Protein 4WQP (pdb70)

Organism: Homo sapiens (NCBI:txid9606)

Sequence (468 aa):
ASLTEIEHLVQSVCKSYRETCQLRLEDLLRQRSNIFSREEVTGYQRKSMWEMWERCAHHLTEAIQYVVEEFAKRLSGFMELCQNDQIVLLKAGAMEVVLVRMCRAYNADNRTVFFEGKYGGMELFRALGCCSELISSIFDFSHSLSSALHFSEDEIALYTALVLINAHRPGLQEKRKVEQLQYNLELAFHHHLCKTHRQSILAKLPPKGKLRSLCSSQHVERLQIFQHLHPIVVQAAFSLTEIEHHLVQSVCKSSYRETCQLRLEDLLRQRSNIFSREEVTGYQRKSMWEMWERCAHHLLTEAIQYVVEFAKRLSGFMELCQNDQIVLLKAGAMEVVLLVRMCRAYNADNRTVFFEGKYGGMELFRALGGCSELISSIFDFSHSLSSALHFSEDEIALYTALVLINAHRPGLQEKRKVEQLLQYNLELAFHHHLCKTHRQSILAKLPPKGKLRSLCSQHVERLQIFVERLQQIFQHLHPI

B-factor: mean 39.54, std 16.11, range [16.34, 128.28]

Radius of gyration: 25.04 Å; Cα contacts (8 Å, |Δi|>4): 549; chains: 3; bounding box: 55×56×77 Å

Solvent-accessible surface area: 23840 Å² total; per-residue (Å²): 97,58,119,107,103,16,56,124,21,7,119,34,1,17,129,8,2,192,87,2,15,64,73,147,54,111,37,3,76,162,44,70,102,55,80,21,57,223,147,62,18,68,33,21,29,206,54,59,93,88,56,0,4,61,73,20,0,56,60,19,3,38,15,12,17,55,0,5,40,0,0,63,116,4,64,25,0,82,130,11,40,48,50,0,1,20,18,0,8,139,36,0,6,13,12,0,5,1,0,20,46,8,17,12,4,7,36,130,64,155,10,15,35,20,60,34,61,0,2,9,96,88,0,17,157,22,21,71,16,86,150,21,24,32,40,16,19,91,4,3,60,52,1,21,74,20,149,20,51,51,54,4,1,0,1,23,0,0,24,12,0,0,10,3,133,24,117,57,27,128,53,97,180,109,0,64,95,17,27,123,39,2,50,51,0,5,80,32,35,2,69,125,59,155,64,100,65,3,74,104,126,29,15,97,130,45,89,6,157,55,11,11,72,86,14,51,93,87,11,94,84,17,66,154,123,56,81,68,60,19,102,35,43,151,102,95,83,119,21,57,106,20,10,119,43,1,16,129,6,2,199,84,3,13,64,71,136,54,126,52,4,83,182,56,72,102,56,79,20,49,209,133,62,19,60,35,21,29,205,52,61,96,154,57,0,41,114,76,28,6,82,63,24,15,70,14,10,20,45,0,0,13,0,0,52,99,6,61,16,0,91,134,7,38,69,34,0,4,8,6,0,0,77,35,0,0,4,11,0,3,2,0,21,58,10,15,14,4,10,36,129,63,142,9,18,41,19,58,35,56,0,2,9,93,89,0,17,156,22,20,67,15,86,153,18,22,34,42,21,18,94,5,2,56,46,3,21,73,14,149,21,51,52,55,4,1,0,1,26,0,0,31,16,0,0,42,3,141,32,123,50,25,131,63,90,194,89,0,35,103,20,22,106,70,2,63,89,0,6,89,32,27,0,65,110,61,152,65,83,67,1,63,99,117,33,21,94,216,31,80,18,139,48,13,10,58,96,21,30,95,109,33,131,121,56,44,104,52,8,32,0,20,34,6,0,71,36,45

Foldseek 3Di:
DDPVVLQVLLVQLLVLCCVLLLDDLVRLVVQQVFADDPVRLVVLLPDALLVLLVQVVQVLVAQLLSLLSSQCSRPLSVVADPQLNCLLSVQFSLLLSLLSQLSQADLVVLWGDGPRHTYHLSSSNNNVPSVLSVLSSVLSNLSVVLVQDSSLSSLVSNLSRLDLPRPPGPCSVSSVVSNVSSVSSNCVVCVVVVNNVCPVSDDPNVSSSVSSVVVVVSSCVSCVVRPDDYDHDD/DVVVLLVLLVQLLVLCCVLLVDDLVRLVVQQVFADDPVRLVVLLPDALVVLLVQVVVVQVSQLVSLLSSQVSHPLSVVADPQQNCLLSVQQSLLLSLLSQLSQADLVVLWGDGPRHTYHLSSNPNNPCSVLSVLSSVVSNLSNVLVQDSSLSSLVSVLSRLDLVRPPGPPSVSSVVSNVSSVVSNCVVCVVVVNNVCVVSPDPPPSSVVSSVVVVVSSVVD/DDPVVVVCVVDVD

Structure (mmCIF, N/CA/C/O backbone):
data_4WQP
#
_entry.id   4WQP
#
_cell.length_a   99.735
_cell.length_b   99.735
_cell.length_c   129.606
_cell.angle_alpha   90.00
_cell.angle_beta   90.00
_cell.angle_gamma   120.00
#
_symmetry.space_group_name_H-M   'P 61'
#
loop_
_entity.id
_entity.type
_entity.pdbx_description
1 polymer 'Nuclear receptor ROR-gamma'
2 polymer VAL-GLU-ARG-LEU-GLN-ILE-PHE-GLN-HIS-LEU-HIS-PRO-ILE
3 non-polymer N-[4-(4-acetylpiperazin-1-yl)benzyl]-N-(2-methylpropyl)-1-phenylmethanesulfonamide
4 non-polymer 'SULFATE ION'
5 water water
#
loop_
_atom_site.group_PDB
_atom_site.id
_atom_site.type_symbol
_atom_site.label_atom_id
_atom_site.label_alt_id
_atom_site.label_comp_id
_atom_site.label_asym_id
_atom_site.label_entity_id
_atom_site.label_seq_id
_atom_site.pdbx_PDB_ins_code
_atom_site.Cartn_x
_atom_site.Cartn_y
_atom_site.Cartn_z
_atom_site.occupancy
_atom_site.B_iso_or_equiv
_atom_site.auth_seq_id
_atom_site.auth_comp_id
_atom_site.auth_asym_id
_atom_site.auth_atom_id
_atom_site.pdbx_PDB_model_num
ATOM 1 N N . ALA A 1 20 ? 45.539 -36.199 8.511 1.00 71.70 265 ALA A N 1
ATOM 2 C CA . ALA A 1 20 ? 45.128 -34.765 8.549 1.00 64.93 265 ALA A CA 1
ATOM 3 C C . ALA A 1 20 ? 45.306 -34.159 9.944 1.00 70.00 265 ALA A C 1
ATOM 4 O O . ALA A 1 20 ? 45.100 -34.835 10.955 1.00 64.45 265 ALA A O 1
ATOM 6 N N . SER A 1 21 ? 45.697 -32.886 9.979 1.00 64.99 266 SER A N 1
ATOM 7 C CA . SER A 1 21 ? 45.859 -32.125 11.222 1.00 67.61 266 SER A CA 1
ATOM 8 C C . SER A 1 21 ? 44.571 -31.383 11.578 1.00 70.29 266 SER A C 1
ATOM 9 O O . SER A 1 21 ? 43.658 -31.293 10.753 1.00 65.76 266 SER A O 1
ATOM 12 N N . LEU A 1 22 ? 44.507 -30.836 12.792 1.00 70.86 267 LEU A N 1
ATOM 13 C CA . LEU A 1 22 ? 43.328 -30.082 13.239 1.00 82.10 267 LEU A CA 1
ATOM 14 C C . LEU A 1 22 ? 43.067 -28.828 12.395 1.00 80.81 267 LEU A C 1
ATOM 15 O O . LEU A 1 22 ? 41.920 -28.402 12.250 1.00 69.04 267 LEU A O 1
ATOM 20 N N . THR A 1 23 ? 44.134 -28.257 11.837 1.00 77.84 268 THR A N 1
ATOM 21 C CA . THR A 1 23 ? 44.035 -27.139 10.893 1.00 78.43 268 THR A CA 1
ATOM 22 C C . THR A 1 23 ? 43.426 -27.589 9.561 1.00 64.98 268 THR A C 1
ATOM 23 O O . THR A 1 23 ? 42.568 -26.903 9.001 1.00 55.66 268 THR A O 1
ATOM 27 N N . GLU A 1 24 ? 43.884 -28.735 9.062 1.00 56.25 269 GLU A N 1
ATOM 28 C CA . GLU A 1 24 ? 43.364 -29.316 7.828 1.00 52.49 269 GLU A CA 1
ATOM 29 C C . GLU A 1 24 ? 41.908 -29.752 7.996 1.00 41.29 269 GLU A C 1
ATOM 30 O O . GLU A 1 24 ? 41.105 -29.592 7.083 1.00 40.21 269 GLU A O 1
ATOM 36 N N . ILE A 1 25 ? 41.577 -30.299 9.163 1.00 38.31 270 ILE A N 1
ATOM 37 C CA . ILE A 1 25 ? 40.198 -30.706 9.454 1.00 38.33 270 ILE A CA 1
ATOM 38 C C . ILE A 1 25 ? 39.333 -29.456 9.461 1.00 41.65 270 ILE A C 1
ATOM 39 O O . ILE A 1 25 ? 38.281 -29.424 8.820 1.00 32.96 270 ILE A O 1
ATOM 44 N N . GLU A 1 26 ? 39.795 -28.418 10.162 1.00 36.00 271 GLU A N 1
ATOM 45 C CA . GLU A 1 26 ? 39.030 -27.170 10.259 1.00 43.35 271 GLU A CA 1
ATOM 46 C C . GLU A 1 26 ? 38.873 -26.485 8.906 1.00 38.61 271 GLU A C 1
ATOM 47 O O . GLU A 1 26 ? 37.822 -25.897 8.625 1.00 34.24 271 GLU A O 1
ATOM 53 N N . HIS A 1 27 ? 39.902 -26.586 8.065 1.00 38.87 272 HIS A N 1
ATOM 54 C CA . HIS A 1 27 ? 39.811 -26.112 6.684 1.00 37.99 272 HIS A CA 1
ATOM 55 C C . HIS A 1 27 ? 38.750 -26.876 5.885 1.00 35.43 272 HIS A C 1
ATOM 56 O O . HIS A 1 27 ? 37.994 -26.270 5.125 1.00 30.17 272 HIS A O 1
ATOM 63 N N . LEU A 1 28 ? 38.706 -28.199 6.046 1.00 34.58 273 LEU A N 1
ATOM 64 C CA . LEU A 1 28 ? 37.657 -29.011 5.413 1.00 33.42 273 LEU A CA 1
ATOM 65 C C . LEU A 1 28 ? 36.259 -28.606 5.879 1.00 27.90 273 LEU A C 1
ATOM 66 O O . LEU A 1 28 ? 35.347 -28.493 5.059 1.00 27.29 273 LEU A O 1
ATOM 71 N N . VAL A 1 29 ? 36.090 -28.410 7.190 1.00 27.10 274 VAL A N 1
ATOM 72 C CA . VAL A 1 29 ? 34.822 -27.917 7.743 1.00 26.71 274 VAL A CA 1
ATOM 73 C C . VAL A 1 29 ? 34.391 -26.622 7.051 1.00 28.58 274 VAL A C 1
ATOM 74 O O . VAL A 1 29 ? 33.272 -26.524 6.547 1.00 30.55 274 VAL A O 1
ATOM 78 N N . GLN A 1 30 ? 35.280 -25.630 7.051 1.00 29.16 275 GLN A N 1
ATOM 79 C CA . GLN A 1 30 ? 34.970 -24.304 6.508 1.00 29.61 275 GLN A CA 1
ATOM 80 C C . GLN A 1 30 ? 34.630 -24.412 5.030 1.00 30.58 275 GLN A C 1
ATOM 81 O O . GLN A 1 30 ? 33.719 -23.731 4.531 1.00 31.20 275 GLN A O 1
ATOM 87 N N . SER A 1 31 ? 35.354 -25.287 4.335 1.00 29.70 276 SER A N 1
ATOM 88 C CA . SER A 1 31 ? 35.145 -25.491 2.899 1.00 31.65 276 SER A CA 1
ATOM 89 C C . SER A 1 31 ? 33.779 -26.123 2.598 1.00 32.03 276 SER A C 1
ATOM 90 O O . SER A 1 31 ? 33.073 -25.695 1.683 1.00 28.74 276 SER A O 1
ATOM 93 N N . VAL A 1 32 ? 33.408 -27.144 3.368 1.00 27.09 277 VAL A N 1
ATOM 94 C CA . VAL A 1 32 ? 32.123 -27.811 3.182 1.00 25.40 277 VAL A CA 1
ATOM 95 C C . VAL A 1 32 ? 30.980 -26.829 3.452 1.00 24.16 277 VAL A C 1
ATOM 96 O O . VAL A 1 32 ? 30.003 -26.780 2.698 1.00 25.58 277 VAL A O 1
ATOM 100 N N . CYS A 1 33 ? 31.135 -26.021 4.501 1.00 23.49 278 CYS A N 1
ATOM 101 C CA . CYS A 1 33 ? 30.115 -25.074 4.896 1.00 27.07 278 CYS A CA 1
ATOM 102 C C . CYS A 1 33 ? 29.940 -23.945 3.867 1.00 27.77 278 CYS A C 1
ATOM 103 O O . CYS A 1 33 ? 28.823 -23.475 3.643 1.00 26.21 278 CYS A O 1
ATOM 106 N N . LYS A 1 34 ? 31.042 -23.526 3.246 1.00 28.65 279 LYS A N 1
ATOM 107 C CA . LYS A 1 34 ? 30.983 -22.540 2.170 1.00 28.95 279 LYS A CA 1
ATOM 108 C C . LYS A 1 34 ? 30.297 -23.121 0.926 1.00 31.00 279 LYS A C 1
ATOM 109 O O . LYS A 1 34 ? 29.459 -22.464 0.305 1.00 27.23 279 LYS A O 1
ATOM 115 N N . SER A 1 35 ? 30.665 -24.351 0.570 1.00 27.78 280 SER A N 1
ATOM 116 C CA . SER A 1 35 ? 30.047 -25.061 -0.540 1.00 28.16 280 SER A CA 1
ATOM 117 C C . SER A 1 35 ? 28.537 -25.163 -0.378 1.00 25.87 280 SER A C 1
ATOM 118 O O . SER A 1 35 ? 27.791 -24.950 -1.331 1.00 26.68 280 SER A O 1
ATOM 121 N N . TYR A 1 36 ? 28.086 -25.476 0.836 1.00 29.54 281 TYR A N 1
ATOM 122 C CA . TYR A 1 36 ? 26.655 -25.553 1.098 1.00 23.02 281 TYR A CA 1
ATOM 123 C C . TYR A 1 36 ? 25.994 -24.174 1.002 1.00 28.01 281 TYR A C 1
ATOM 124 O O . TYR A 1 36 ? 24.923 -24.016 0.386 1.00 25.62 281 TYR A O 1
ATOM 133 N N . ARG A 1 37 ? 26.640 -23.166 1.587 1.00 25.57 282 ARG A N 1
ATOM 134 C CA . ARG A 1 37 ? 26.106 -21.806 1.561 1.00 26.43 282 ARG A CA 1
ATOM 135 C C . ARG A 1 37 ? 25.913 -21.339 0.116 1.00 25.10 282 ARG A C 1
ATOM 136 O O . ARG A 1 37 ? 24.935 -20.675 -0.198 1.00 25.64 282 ARG A O 1
ATOM 144 N N . GLU A 1 38 ? 26.836 -21.723 -0.760 1.00 25.70 283 GLU A N 1
ATOM 145 C CA . GLU A 1 38 ? 26.787 -21.299 -2.153 1.00 28.89 283 GLU A CA 1
ATOM 146 C C . GLU A 1 38 ? 25.778 -22.087 -2.997 1.00 27.07 283 GLU A C 1
ATOM 147 O O . GLU A 1 38 ? 25.379 -21.627 -4.065 1.00 30.40 283 GLU A O 1
ATOM 153 N N . THR A 1 39 ? 25.394 -23.273 -2.535 1.00 24.36 284 THR A N 1
ATOM 154 C CA . THR A 1 39 ? 24.542 -24.174 -3.323 1.00 21.88 284 THR A CA 1
ATOM 155 C C . THR A 1 39 ? 23.253 -24.554 -2.581 1.00 23.42 284 THR A C 1
ATOM 156 O O . THR A 1 39 ? 22.560 -25.480 -2.989 1.00 22.25 284 THR A O 1
ATOM 160 N N . CYS A 1 40 ? 22.922 -23.840 -1.504 1.00 23.12 285 CYS A N 1
ATOM 161 C CA . CYS A 1 40 ? 21.767 -24.229 -0.678 1.00 21.85 285 CYS A CA 1
ATOM 162 C C . CYS A 1 40 ? 20.423 -23.989 -1.381 1.00 24.96 285 CYS A C 1
ATOM 163 O O . CYS A 1 40 ? 19.393 -24.422 -0.886 1.00 23.41 285 CYS A O 1
ATOM 166 N N . GLN A 1 41 ? 20.464 -23.311 -2.534 1.00 24.38 286 GLN A N 1
ATOM 167 C CA . GLN A 1 41 ? 19.298 -23.064 -3.406 1.00 26.85 286 GLN A CA 1
ATOM 168 C C . GLN A 1 41 ? 18.384 -21.987 -2.845 1.00 29.50 286 GLN A C 1
ATOM 169 O O . GLN A 1 41 ? 18.175 -20.960 -3.483 1.00 28.11 286 GLN A O 1
ATOM 175 N N . LEU A 1 42 ? 17.826 -22.236 -1.665 1.00 29.48 287 LEU A N 1
ATOM 176 C CA . LEU A 1 42 ? 17.031 -21.230 -0.975 1.00 27.93 287 LEU A CA 1
ATOM 177 C C . LEU A 1 42 ? 17.722 -20.870 0.334 1.00 30.70 287 LEU A C 1
ATOM 178 O O . LEU A 1 42 ? 18.142 -21.758 1.075 1.00 29.81 287 LEU A O 1
ATOM 183 N N . ARG A 1 43 ? 17.862 -19.570 0.589 1.00 34.03 288 ARG A N 1
ATOM 184 C CA . ARG A 1 43 ? 18.504 -19.057 1.801 1.00 39.92 288 ARG A CA 1
ATOM 185 C C . ARG A 1 43 ? 17.601 -19.299 2.995 1.00 36.74 288 ARG A C 1
ATOM 186 O O . ARG A 1 43 ? 16.387 -19.082 2.909 1.00 32.54 288 ARG A O 1
ATOM 194 N N . LEU A 1 44 ? 18.190 -19.718 4.110 1.00 33.05 289 LEU A N 1
ATOM 195 C CA . LEU A 1 44 ? 17.403 -19.989 5.317 1.00 35.57 289 LEU A CA 1
ATOM 196 C C . LEU A 1 44 ? 16.630 -18.754 5.752 1.00 41.85 289 LEU A C 1
ATOM 197 O O . LEU A 1 44 ? 15.463 -18.861 6.139 1.00 36.34 289 LEU A O 1
ATOM 202 N N . GLU A 1 45 ? 17.279 -17.590 5.662 1.00 38.64 290 GLU A N 1
ATOM 203 C CA . GLU A 1 45 ? 16.672 -16.313 6.039 1.00 49.70 290 GLU A CA 1
ATOM 204 C C . GLU A 1 45 ? 15.366 -16.059 5.288 1.00 45.02 290 GLU A C 1
ATOM 205 O O . GLU A 1 45 ? 14.387 -15.600 5.875 1.00 47.03 290 GLU A O 1
ATOM 211 N N . ASP A 1 46 ? 15.365 -16.372 3.994 1.00 45.29 291 ASP A N 1
ATOM 212 C CA . ASP A 1 46 ? 14.204 -16.189 3.131 1.00 40.98 291 ASP A CA 1
ATOM 213 C C . ASP A 1 46 ? 13.090 -17.183 3.445 1.00 39.05 291 ASP A C 1
ATOM 214 O O . ASP A 1 46 ? 11.922 -16.807 3.485 1.00 37.34 291 ASP A O 1
ATOM 219 N N . LEU A 1 47 ? 13.464 -18.445 3.653 1.00 33.03 292 LEU A N 1
ATOM 220 C CA . LEU A 1 47 ? 12.524 -19.494 4.047 1.00 34.21 292 LEU A CA 1
ATOM 221 C C . LEU A 1 47 ? 11.786 -19.135 5.346 1.00 34.99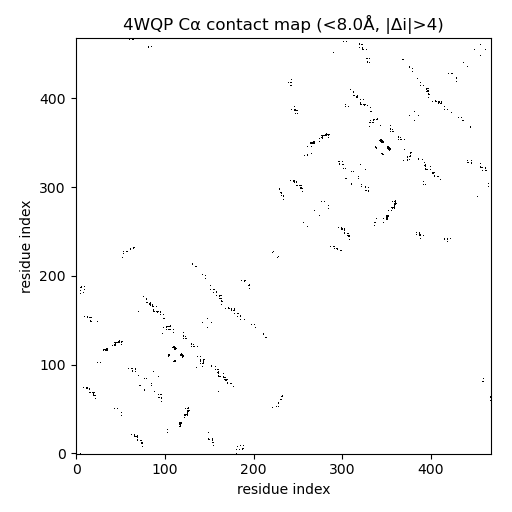 292 LEU A C 1
ATOM 222 O O . LEU A 1 47 ? 10.562 -19.281 5.443 1.00 33.91 292 LEU A O 1
ATOM 227 N N . LEU A 1 48 ? 12.541 -18.645 6.329 1.00 32.59 293 LEU A N 1
ATOM 228 C CA . LEU A 1 48 ? 11.980 -18.272 7.626 1.00 39.07 293 LEU A CA 1
ATOM 229 C C . LEU A 1 48 ? 11.051 -17.071 7.520 1.00 38.72 293 LEU A C 1
ATOM 230 O O . LEU A 1 48 ? 9.949 -17.089 8.067 1.00 43.48 293 LEU A O 1
ATOM 235 N N . ARG A 1 49 ? 11.488 -16.045 6.793 1.00 40.55 294 ARG A N 1
ATOM 236 C CA . ARG A 1 49 ? 10.724 -14.806 6.648 1.00 48.53 294 ARG A CA 1
ATOM 237 C C . ARG A 1 49 ? 9.391 -15.060 5.934 1.00 52.03 294 ARG A C 1
ATOM 238 O O . ARG A 1 49 ? 8.393 -14.387 6.200 1.00 47.03 294 ARG A O 1
ATOM 246 N N . GLN A 1 50 ? 9.376 -16.052 5.047 1.00 44.62 295 GLN A N 1
ATOM 247 C CA . GLN A 1 50 ? 8.183 -16.357 4.265 1.00 45.40 295 GLN A CA 1
ATOM 248 C C . GLN A 1 50 ? 7.194 -17.291 4.967 1.00 38.52 295 GLN A C 1
ATOM 249 O O . GLN A 1 50 ? 6.128 -17.572 4.428 1.00 40.96 295 GLN A O 1
ATOM 255 N N . ARG A 1 51 ? 7.536 -17.746 6.173 1.00 36.44 296 ARG A N 1
ATOM 256 C CA . ARG A 1 51 ? 6.669 -18.660 6.932 1.00 38.26 296 ARG A CA 1
ATOM 257 C C . ARG A 1 51 ? 5.258 -18.106 7.153 1.00 41.88 296 ARG A C 1
ATOM 258 O O . ARG A 1 51 ? 4.294 -18.867 7.210 1.00 41.03 296 ARG A O 1
ATOM 266 N N . SER A 1 52 ? 5.144 -16.783 7.265 1.00 44.15 297 SER A N 1
ATOM 267 C CA . SER A 1 52 ? 3.845 -16.126 7.430 1.00 47.27 297 SER A CA 1
ATOM 268 C C . SER A 1 52 ? 3.012 -16.132 6.146 1.00 44.70 297 SER A C 1
ATOM 269 O O . SER A 1 52 ? 1.809 -15.870 6.178 1.00 46.50 297 SER A O 1
ATOM 272 N N . ASN A 1 53 ? 3.656 -16.443 5.023 1.00 40.55 298 ASN A N 1
ATOM 273 C CA . ASN A 1 53 ? 3.022 -16.429 3.712 1.00 38.98 298 ASN A CA 1
ATOM 274 C C . ASN A 1 53 ? 2.469 -17.822 3.364 1.00 43.60 298 ASN A C 1
ATOM 275 O O . ASN A 1 53 ? 3.195 -18.702 2.887 1.00 34.83 298 ASN A O 1
ATOM 280 N N . ILE A 1 54 ? 1.177 -18.013 3.615 1.00 44.64 299 ILE A N 1
ATOM 281 C CA . ILE A 1 54 ? 0.557 -19.341 3.573 1.00 40.97 299 ILE A CA 1
ATOM 282 C C . ILE A 1 54 ? -0.565 -19.374 2.529 1.00 40.02 299 ILE A C 1
ATOM 283 O O . ILE A 1 54 ? -1.314 -18.416 2.398 1.00 35.66 299 ILE A O 1
ATOM 288 N N . PHE A 1 55 ? -0.679 -20.470 1.781 1.00 37.21 300 PHE A N 1
ATOM 289 C CA . PHE A 1 55 ? -1.770 -20.606 0.819 1.00 37.75 300 PHE A CA 1
ATOM 290 C C . PHE A 1 55 ? -3.133 -20.476 1.498 1.00 36.47 300 PHE A C 1
ATOM 291 O O . PHE A 1 55 ? -3.383 -21.091 2.541 1.00 37.02 300 PHE A O 1
ATOM 299 N N . SER A 1 56 ? -3.993 -19.651 0.912 1.00 40.96 301 SER A N 1
ATOM 300 C CA . SER A 1 56 ? -5.371 -19.511 1.381 1.00 43.65 301 SER A CA 1
ATOM 301 C C . SER A 1 56 ? -6.172 -20.759 1.008 1.00 45.35 301 SER A C 1
ATOM 302 O O . SER A 1 56 ? -5.722 -21.562 0.184 1.00 39.52 301 SER A O 1
ATOM 305 N N . ARG A 1 57 ? -7.354 -20.908 1.606 1.00 44.05 302 ARG A N 1
ATOM 306 C CA . ARG A 1 57 ? -8.257 -22.025 1.311 1.00 46.72 302 ARG A CA 1
ATOM 307 C C . ARG A 1 57 ? -8.528 -22.181 -0.180 1.00 47.21 302 ARG A C 1
ATOM 308 O O . ARG A 1 57 ? -8.493 -23.298 -0.698 1.00 43.21 302 ARG A O 1
ATOM 316 N N . GLU A 1 58 ? -8.796 -21.063 -0.859 1.00 41.99 303 GLU A N 1
ATOM 317 C CA . GLU A 1 58 ? -9.079 -21.071 -2.296 1.00 46.42 303 GLU A CA 1
ATOM 318 C C . GLU A 1 58 ? -7.855 -21.460 -3.131 1.00 40.50 303 GLU A C 1
ATOM 319 O O . GLU A 1 58 ? -7.980 -22.094 -4.179 1.00 43.75 303 GLU A O 1
ATOM 325 N N . GLU A 1 59 ? -6.674 -21.069 -2.674 1.00 38.74 304 GLU A N 1
ATOM 326 C CA . GLU A 1 59 ? -5.442 -21.445 -3.358 1.00 39.71 304 GLU A CA 1
ATOM 327 C C . GLU A 1 59 ? -5.171 -22.952 -3.212 1.00 33.29 304 GLU A C 1
ATOM 328 O O . GLU A 1 59 ? -4.769 -23.599 -4.169 1.00 32.49 304 GLU A O 1
ATOM 334 N N . VAL A 1 60 ? -5.410 -23.496 -2.021 1.00 32.67 305 VAL A N 1
ATOM 335 C CA . VAL A 1 60 ? -5.282 -24.943 -1.782 1.00 33.68 305 VAL A CA 1
ATOM 336 C C . VAL A 1 60 ? -6.270 -25.728 -2.662 1.00 36.60 305 VAL A C 1
ATOM 337 O O . VAL A 1 60 ? -5.888 -26.698 -3.314 1.00 32.37 305 VAL A O 1
ATOM 341 N N . THR A 1 61 ? -7.527 -25.283 -2.695 1.00 35.20 306 THR A N 1
ATOM 342 C CA . THR A 1 61 ? -8.546 -25.879 -3.560 1.00 34.61 306 THR A CA 1
ATOM 343 C C . THR A 1 61 ? -8.094 -25.859 -5.012 1.00 37.13 306 THR A C 1
ATOM 344 O O . THR A 1 61 ? -8.264 -26.846 -5.731 1.00 35.79 306 THR A O 1
ATOM 348 N N . GLY A 1 62 ? -7.488 -24.743 -5.426 1.00 35.40 307 GLY A N 1
ATOM 349 C CA . GLY A 1 62 ? -6.958 -24.594 -6.773 1.00 32.24 307 GLY A CA 1
ATOM 350 C C . GLY A 1 62 ? -5.924 -25.666 -7.094 1.00 30.75 307 GLY A C 1
ATOM 351 O O . GLY A 1 62 ? -5.958 -26.258 -8.167 1.00 30.94 307 GLY A O 1
ATOM 352 N N . TYR A 1 63 ? -5.019 -25.924 -6.149 1.00 27.97 308 TYR A N 1
ATOM 353 C CA . TYR A 1 63 ? -4.027 -26.995 -6.296 1.00 28.59 308 TYR A CA 1
ATOM 354 C C . TYR A 1 63 ? -4.657 -28.386 -6.323 1.00 33.14 308 TYR A C 1
ATOM 355 O O . TYR A 1 63 ? -4.281 -29.233 -7.139 1.00 31.44 308 TYR A O 1
ATOM 364 N N . GLN A 1 64 ? -5.628 -28.604 -5.438 1.00 30.99 309 GLN A N 1
ATOM 365 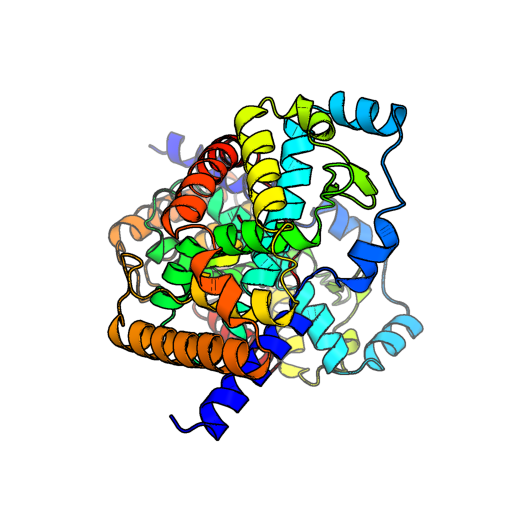C CA . GLN A 1 64 ? -6.332 -29.885 -5.344 1.00 30.30 309 GLN A CA 1
ATOM 366 C C . GLN A 1 64 ? -7.093 -30.235 -6.619 1.00 30.90 309 GLN A C 1
ATOM 367 O O . GLN A 1 64 ? -7.291 -31.411 -6.921 1.00 31.67 309 GLN A O 1
ATOM 373 N N . ARG A 1 65 ? -7.500 -29.216 -7.376 1.00 32.20 310 ARG A N 1
ATOM 374 C CA . ARG A 1 65 ? -8.300 -29.417 -8.581 1.00 32.86 310 ARG A CA 1
ATOM 375 C C . ARG A 1 65 ? -7.458 -29.750 -9.800 1.00 30.26 310 ARG A C 1
ATOM 376 O O . ARG A 1 65 ? -7.980 -30.268 -10.794 1.00 31.37 310 ARG A O 1
ATOM 384 N N . LYS A 1 66 ? -6.174 -29.426 -9.725 1.00 29.21 311 LYS A N 1
ATOM 385 C CA . LYS A 1 66 ? -5.227 -29.708 -10.799 1.00 33.69 311 LYS A CA 1
ATOM 386 C C . LYS A 1 66 ? -5.124 -31.203 -11.029 1.00 32.93 311 LYS A C 1
ATOM 387 O O . LYS A 1 66 ? -5.248 -31.985 -10.089 1.00 31.94 311 LYS A O 1
ATOM 393 N N . SER A 1 67 ? -4.902 -31.593 -12.280 1.00 31.01 312 SER A N 1
ATOM 394 C CA . SER A 1 67 ? -4.684 -32.988 -12.604 1.00 32.42 312 SER A CA 1
ATOM 395 C C . SER A 1 67 ? -3.445 -33.511 -11.892 1.00 31.01 312 SER A C 1
ATOM 396 O O . SER A 1 67 ? -2.498 -32.763 -11.626 1.00 27.46 312 SER A O 1
ATOM 399 N N . MET A 1 68 ? -3.448 -34.809 -11.598 1.00 31.79 313 MET A N 1
ATOM 400 C CA . MET A 1 68 ? -2.231 -35.465 -11.119 1.00 31.14 313 MET A CA 1
ATOM 401 C C . MET A 1 68 ? -1.076 -35.173 -12.092 1.00 31.82 313 MET A C 1
ATOM 402 O O . MET A 1 68 ? 0.069 -35.115 -11.694 1.00 30.86 313 MET A O 1
ATOM 407 N N . TRP A 1 69 ? -1.401 -35.002 -13.371 1.00 34.33 314 TRP A N 1
ATOM 408 C CA . TRP A 1 69 ? -0.387 -34.764 -14.394 1.00 34.94 314 TRP A CA 1
ATOM 409 C C . TRP A 1 69 ? 0.242 -33.387 -14.295 1.00 37.54 314 TRP A C 1
ATOM 410 O O . TRP A 1 69 ? 1.449 -33.236 -14.509 1.00 34.96 314 TRP A O 1
ATOM 421 N N . GLU A 1 70 ? -0.566 -32.391 -13.946 1.00 33.23 315 GLU A N 1
ATOM 422 C CA . GLU A 1 70 ? -0.049 -31.045 -13.758 1.00 37.20 315 GLU A CA 1
ATOM 423 C C . GLU A 1 70 ? 0.788 -30.960 -12.492 1.00 36.47 315 GLU A C 1
ATOM 424 O O . GLU A 1 70 ? 1.862 -30.336 -12.485 1.00 30.35 315 GLU A O 1
ATOM 430 N N . MET A 1 71 ? 0.312 -31.610 -11.429 1.00 31.58 316 MET A N 1
ATOM 431 C CA . MET A 1 71 ? 1.040 -31.625 -10.162 1.00 28.79 316 MET A CA 1
ATOM 432 C C . MET A 1 71 ? 2.344 -32.398 -10.322 1.00 31.12 316 MET A C 1
ATOM 433 O O . MET A 1 71 ? 3.364 -32.004 -9.772 1.00 29.23 316 MET A O 1
ATOM 438 N N . TRP A 1 72 ? 2.311 -33.478 -11.101 1.00 30.34 317 TRP A N 1
ATOM 439 C CA . TRP A 1 72 ? 3.539 -34.176 -11.442 1.00 37.29 317 TRP A CA 1
ATOM 440 C C . TRP A 1 72 ? 4.552 -33.264 -12.150 1.00 38.42 317 TRP A C 1
ATOM 441 O O . TRP A 1 72 ? 5.703 -33.193 -11.731 1.00 41.50 317 TRP A O 1
ATOM 452 N N . GLU A 1 73 ? 4.146 -32.573 -13.215 1.00 43.75 318 GLU A N 1
ATOM 453 C CA . GLU A 1 73 ? 5.124 -31.731 -13.917 1.00 47.29 318 GLU A CA 1
ATOM 454 C C . GLU A 1 73 ? 5.689 -30.578 -13.065 1.00 45.52 318 GLU A C 1
ATOM 455 O O . GLU A 1 73 ? 6.872 -30.246 -13.189 1.00 37.96 318 GLU A O 1
ATOM 461 N N . ARG A 1 74 ? 4.856 -29.988 -12.209 1.00 38.41 319 ARG A N 1
ATOM 462 C CA . ARG A 1 74 ? 5.315 -28.972 -11.254 1.00 34.27 319 ARG A CA 1
ATOM 463 C C . ARG A 1 74 ? 6.311 -29.559 -10.269 1.00 38.97 319 ARG A C 1
ATOM 464 O O . ARG A 1 74 ? 7.395 -29.001 -10.060 1.00 39.64 319 ARG A O 1
ATOM 472 N N . CYS A 1 75 ? 5.947 -30.693 -9.675 1.00 33.66 320 CYS A N 1
ATOM 473 C CA . CYS A 1 75 ? 6.814 -31.359 -8.717 1.00 32.90 320 CYS A CA 1
ATOM 474 C C . CYS A 1 75 ? 8.104 -31.855 -9.372 1.00 35.11 320 CYS A C 1
ATOM 475 O O . CYS A 1 75 ? 9.177 -31.750 -8.778 1.00 29.55 320 CYS A O 1
ATOM 478 N N . ALA A 1 76 ? 7.987 -32.401 -10.583 1.00 32.10 321 ALA A N 1
ATOM 479 C CA . ALA A 1 76 ? 9.152 -32.854 -11.345 1.00 32.89 321 ALA A CA 1
ATOM 480 C C . ALA A 1 76 ? 10.123 -31.691 -11.582 1.00 33.00 321 ALA A C 1
ATOM 481 O O . ALA A 1 76 ? 11.331 -31.846 -11.418 1.00 35.05 321 ALA A O 1
ATOM 483 N N . HIS A 1 77 ? 9.586 -30.539 -11.976 1.00 32.20 322 HIS A N 1
ATOM 484 C CA . HIS A 1 77 ? 10.388 -29.333 -12.175 1.00 34.16 322 HIS A CA 1
ATOM 485 C C . HIS A 1 77 ? 11.140 -28.930 -10.903 1.00 36.16 322 HIS A C 1
ATOM 486 O O . HIS A 1 77 ? 12.363 -28.705 -10.922 1.00 28.71 322 HIS A O 1
ATOM 493 N N . HIS A 1 78 ? 10.419 -28.855 -9.792 1.00 30.31 323 HIS A N 1
ATOM 494 C CA . HIS A 1 78 ? 11.046 -28.481 -8.520 1.00 30.07 323 HIS A CA 1
ATOM 495 C C . HIS A 1 78 ? 12.079 -29.495 -8.019 1.00 28.76 323 HIS A C 1
ATOM 496 O O . HIS A 1 78 ? 13.124 -29.113 -7.476 1.00 27.69 323 HIS A O 1
ATOM 503 N N . LEU A 1 79 ? 11.809 -30.777 -8.234 1.00 28.89 324 LEU A N 1
ATOM 504 C CA . LEU A 1 79 ? 12.758 -31.818 -7.850 1.00 27.63 324 LEU A CA 1
ATOM 505 C C . LEU A 1 79 ? 14.029 -31.805 -8.692 1.00 27.54 324 LEU A C 1
ATOM 506 O O . LEU A 1 79 ? 15.124 -31.992 -8.165 1.00 29.81 324 LEU A O 1
ATOM 511 N N . THR A 1 80 ? 13.862 -31.599 -9.990 1.00 29.05 325 THR A N 1
ATOM 512 C CA . THR A 1 80 ? 14.980 -31.546 -10.931 1.00 30.14 325 THR A CA 1
ATOM 513 C C . THR A 1 80 ? 15.884 -30.371 -10.571 1.00 29.98 325 THR A C 1
ATOM 514 O O . THR A 1 80 ? 17.100 -30.526 -10.486 1.00 28.98 325 THR A O 1
ATOM 518 N N . GLU A 1 81 ? 15.272 -29.215 -10.334 1.00 26.65 326 GLU A N 1
ATOM 519 C CA . GLU A 1 81 ? 16.006 -28.039 -9.875 1.00 32.16 326 GLU A CA 1
ATOM 520 C C . GLU A 1 81 ? 16.766 -28.316 -8.579 1.00 27.19 326 GLU A C 1
ATOM 521 O O . GLU A 1 81 ? 17.943 -27.974 -8.478 1.00 27.49 326 GLU A O 1
ATOM 527 N N . ALA A 1 82 ? 16.109 -28.954 -7.599 1.00 24.70 327 ALA A N 1
ATOM 528 C CA . ALA A 1 82 ? 16.752 -29.251 -6.313 1.00 24.03 327 ALA A CA 1
ATOM 529 C C . ALA A 1 82 ? 17.958 -30.176 -6.485 1.00 25.79 327 ALA A C 1
ATOM 530 O O . ALA A 1 82 ? 19.009 -29.958 -5.869 1.00 23.05 327 ALA A O 1
ATOM 532 N N . ILE A 1 83 ? 17.803 -31.203 -7.320 1.00 24.43 328 ILE A N 1
ATOM 533 C CA . ILE A 1 83 ? 18.904 -32.121 -7.640 1.00 24.22 328 ILE A CA 1
ATOM 534 C C . ILE A 1 83 ? 20.097 -31.391 -8.264 1.00 22.80 328 ILE A C 1
ATOM 535 O O . ILE A 1 83 ? 21.251 -31.681 -7.931 1.00 24.82 328 ILE A O 1
ATOM 540 N N . GLN A 1 84 ? 19.807 -30.470 -9.176 1.00 25.53 329 GLN A N 1
ATOM 541 C CA . GLN A 1 84 ? 20.837 -29.663 -9.838 1.00 28.43 329 GLN A CA 1
ATOM 542 C C . GLN A 1 84 ? 21.730 -29.002 -8.796 1.00 25.47 329 GLN A C 1
ATOM 543 O O . GLN A 1 84 ? 22.962 -29.037 -8.910 1.00 26.19 329 GLN A O 1
ATOM 549 N N . TYR A 1 85 ? 21.107 -28.409 -7.779 1.00 25.53 330 TYR A N 1
ATOM 550 C CA . TYR A 1 85 ? 21.872 -27.742 -6.718 1.00 24.56 330 TYR A CA 1
ATOM 551 C C . TYR A 1 85 ? 22.674 -28.720 -5.866 1.00 24.43 330 TYR A C 1
ATOM 552 O O . TYR A 1 85 ? 23.766 -28.386 -5.418 1.00 24.03 330 TYR A O 1
ATOM 561 N N . VAL A 1 86 ? 22.143 -29.930 -5.665 1.00 21.80 331 VAL A N 1
ATOM 562 C CA . VAL A 1 86 ? 22.859 -30.988 -4.923 1.00 22.84 331 VAL A CA 1
ATOM 563 C C . VAL A 1 86 ? 24.104 -31.462 -5.689 1.00 22.83 331 VAL A C 1
ATOM 564 O O . VAL A 1 86 ? 25.172 -31.670 -5.093 1.00 24.11 331 VAL A O 1
ATOM 568 N N . VAL A 1 87 ? 23.955 -31.636 -7.001 1.00 21.99 332 VAL A N 1
ATOM 569 C CA . VAL A 1 87 ? 25.088 -31.946 -7.863 1.00 26.38 332 VAL A CA 1
ATOM 570 C C . VAL A 1 87 ? 26.160 -30.843 -7.771 1.00 26.09 332 VAL A C 1
ATOM 571 O O . VAL A 1 87 ? 27.353 -31.150 -7.653 1.00 26.59 332 VAL A O 1
ATOM 575 N N . GLU A 1 88 ? 25.743 -29.576 -7.852 1.00 23.83 333 GLU A N 1
ATOM 576 C CA A GLU A 1 88 ? 26.668 -28.446 -7.711 0.50 26.11 333 GLU A CA 1
ATOM 577 C CA B GLU A 1 88 ? 26.690 -28.464 -7.723 0.50 27.46 333 GLU A CA 1
ATOM 578 C C . GLU A 1 88 ? 27.417 -28.521 -6.373 1.00 22.34 333 GLU A C 1
ATOM 579 O O . GLU A 1 88 ? 28.633 -28.329 -6.319 1.00 25.36 333 GLU A O 1
ATOM 590 N N . PHE A 1 89 ? 26.674 -28.802 -5.300 1.00 21.75 334 PHE A N 1
ATOM 591 C CA . PHE A 1 89 ? 27.251 -28.996 -3.956 1.00 22.61 334 PHE A CA 1
ATOM 592 C C . PHE A 1 89 ? 28.322 -30.082 -3.991 1.00 26.28 334 PHE A C 1
ATOM 593 O O . PHE A 1 89 ? 29.440 -29.874 -3.516 1.00 26.60 334 PHE A O 1
ATOM 601 N N . ALA A 1 90 ? 27.989 -31.229 -4.580 1.00 24.16 335 ALA A N 1
ATOM 602 C CA . ALA A 1 90 ? 28.954 -32.329 -4.686 1.00 23.43 335 ALA A CA 1
ATOM 603 C C . ALA A 1 90 ? 30.210 -31.876 -5.430 1.00 28.00 335 ALA A C 1
ATOM 604 O O . ALA A 1 90 ? 31.323 -32.101 -4.962 1.00 30.50 3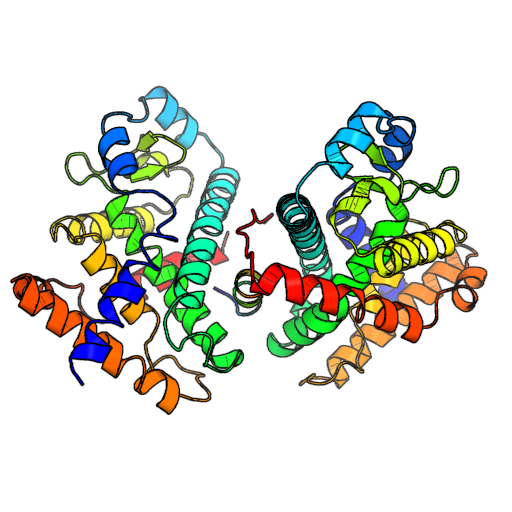35 ALA A O 1
ATOM 606 N N . LYS A 1 91 ? 30.029 -31.218 -6.578 1.00 29.20 336 LYS A N 1
ATOM 607 C CA . LYS A 1 91 ? 31.164 -30.811 -7.401 1.00 39.85 336 LYS A CA 1
ATOM 608 C C . LYS A 1 91 ? 32.121 -29.880 -6.650 1.00 40.85 336 LYS A C 1
ATOM 609 O O . LYS A 1 91 ? 33.302 -29.808 -6.981 1.00 36.41 336 LYS A O 1
ATOM 615 N N . ARG A 1 92 ? 31.611 -29.209 -5.619 1.00 33.17 337 ARG A N 1
ATOM 616 C CA . ARG A 1 92 ? 32.415 -28.297 -4.802 1.00 36.35 337 ARG A CA 1
ATOM 617 C C . ARG A 1 92 ? 33.087 -28.933 -3.593 1.00 43.12 337 ARG A C 1
ATOM 618 O O . ARG A 1 92 ? 33.945 -28.310 -2.965 1.00 41.96 337 ARG A O 1
ATOM 626 N N . LEU A 1 93 ? 32.721 -30.176 -3.284 1.00 32.51 338 LEU A N 1
ATOM 627 C CA . LEU A 1 93 ? 33.323 -30.901 -2.162 1.00 36.20 338 LEU A CA 1
ATOM 628 C C . LEU A 1 93 ? 34.735 -31.341 -2.451 1.00 44.43 338 LEU A C 1
ATOM 629 O O . LEU A 1 93 ? 34.996 -32.016 -3.458 1.00 37.06 338 LEU A O 1
ATOM 634 N N . SER A 1 94 ? 35.636 -30.977 -1.542 1.00 45.40 339 SER A N 1
ATOM 635 C CA . SER A 1 94 ? 37.044 -31.294 -1.685 1.00 55.49 339 SER A CA 1
ATOM 636 C C . SER A 1 94 ? 37.192 -32.778 -1.977 1.00 42.98 339 SER A C 1
ATOM 637 O O . SER A 1 94 ? 36.691 -33.617 -1.235 1.00 50.18 339 SER A O 1
ATOM 640 N N . GLY A 1 95 ? 37.845 -33.093 -3.085 1.00 39.63 340 GLY A N 1
ATOM 641 C CA . GLY A 1 95 ? 38.104 -34.478 -3.446 1.00 42.32 340 GLY A CA 1
ATOM 642 C C . GLY A 1 95 ? 37.089 -35.108 -4.383 1.00 38.50 340 GLY A C 1
ATOM 643 O O . GLY A 1 95 ? 37.436 -36.028 -5.117 1.00 42.10 340 GLY A O 1
ATOM 644 N N . PHE A 1 96 ? 35.840 -34.632 -4.365 1.00 39.86 341 PHE A N 1
ATOM 645 C CA . PHE A 1 96 ? 34.791 -35.244 -5.204 1.00 33.51 341 PHE A CA 1
ATOM 646 C C . PHE A 1 96 ? 35.171 -35.244 -6.675 1.00 35.36 341 PHE A C 1
ATOM 647 O O . PHE A 1 96 ? 35.065 -36.268 -7.349 1.00 35.97 341 PHE A O 1
ATOM 655 N N . MET A 1 97 ? 35.620 -34.091 -7.171 1.00 38.87 342 MET A N 1
ATOM 656 C CA . MET A 1 97 ? 36.022 -33.970 -8.571 1.00 40.91 342 MET A CA 1
ATOM 657 C C . MET A 1 97 ? 37.260 -34.802 -8.913 1.00 49.51 342 MET A C 1
ATOM 658 O O . MET A 1 97 ? 37.512 -35.077 -10.087 1.00 46.49 342 MET A O 1
ATOM 663 N N . GLU A 1 98 ? 38.027 -35.197 -7.898 1.00 46.70 343 GLU A N 1
ATOM 664 C CA . GLU A 1 98 ? 39.218 -36.027 -8.124 1.00 53.66 343 GLU A CA 1
ATOM 665 C C . GLU A 1 98 ? 38.895 -37.520 -8.250 1.00 51.58 343 GLU A C 1
ATOM 666 O O . GLU A 1 98 ? 39.728 -38.302 -8.706 1.00 49.57 343 GLU A O 1
ATOM 672 N N . LEU A 1 99 ? 37.687 -37.908 -7.846 1.00 46.11 344 LEU A N 1
ATOM 673 C CA . LEU A 1 99 ? 37.208 -39.267 -8.075 1.00 40.06 344 LEU A CA 1
ATOM 674 C C . LEU A 1 99 ? 36.977 -39.464 -9.571 1.00 41.19 344 LEU A C 1
ATOM 675 O O . LEU A 1 99 ? 36.709 -38.504 -10.298 1.00 43.91 344 LEU A O 1
ATOM 680 N N . CYS A 1 100 ? 37.108 -40.702 -10.038 1.00 43.19 345 CYS A N 1
ATOM 681 C CA . CYS A 1 100 ? 36.814 -41.025 -11.428 1.00 43.27 345 CYS A CA 1
ATOM 682 C C . CYS A 1 100 ? 35.349 -40.714 -11.765 1.00 43.31 345 CYS A C 1
ATOM 683 O O . CYS A 1 100 ? 34.497 -40.622 -10.870 1.00 39.22 345 CYS A O 1
ATOM 686 N N . GLN A 1 101 ? 35.064 -40.537 -13.053 1.00 50.66 346 GLN A N 1
ATOM 687 C CA . GLN A 1 101 ? 33.722 -40.163 -13.504 1.00 47.97 346 GLN A CA 1
ATOM 688 C C . GLN A 1 101 ? 32.659 -41.176 -13.084 1.00 42.12 346 GLN A C 1
ATOM 689 O O . GLN A 1 101 ? 31.580 -40.789 -12.649 1.00 37.90 346 GLN A O 1
ATOM 695 N N . ASN A 1 102 ? 32.965 -42.466 -13.218 1.00 42.78 347 ASN A N 1
ATOM 696 C CA . ASN A 1 102 ? 32.048 -43.535 -12.790 1.00 43.39 347 ASN A CA 1
ATOM 697 C C . ASN A 1 102 ? 31.596 -43.416 -11.329 1.00 38.45 347 ASN A C 1
ATOM 698 O O . ASN A 1 102 ? 30.421 -43.602 -11.020 1.00 35.56 347 ASN A O 1
ATOM 703 N N . ASP A 1 103 ? 32.540 -43.112 -10.443 1.00 37.47 348 ASP A N 1
ATOM 704 C CA . ASP A 1 103 ? 32.261 -43.001 -9.005 1.00 37.45 348 ASP A CA 1
ATOM 705 C C . ASP A 1 103 ? 31.462 -41.756 -8.635 1.00 31.50 348 ASP A C 1
ATOM 706 O O . ASP A 1 103 ? 30.611 -41.803 -7.743 1.00 28.29 348 ASP A O 1
ATOM 711 N N . GLN A 1 104 ? 31.748 -40.636 -9.298 1.00 30.49 349 GLN A N 1
ATOM 712 C CA . GLN A 1 104 ? 30.935 -39.428 -9.127 1.00 28.50 349 GLN A CA 1
ATOM 713 C C . GLN A 1 104 ? 29.461 -39.730 -9.465 1.00 27.83 349 GLN A C 1
ATOM 714 O O . GLN A 1 104 ? 28.535 -39.306 -8.763 1.00 28.30 349 GLN A O 1
ATOM 720 N N . ILE A 1 105 ? 29.257 -40.478 -10.540 1.00 29.64 350 ILE A N 1
ATOM 721 C CA . ILE A 1 105 ? 27.908 -40.845 -10.968 1.00 32.10 350 ILE A CA 1
ATOM 722 C C . ILE A 1 105 ? 27.276 -41.802 -9.952 1.00 31.03 350 ILE A C 1
ATOM 723 O O . ILE A 1 105 ? 26.139 -41.602 -9.542 1.00 28.69 350 ILE A O 1
ATOM 728 N N . VAL A 1 106 ? 28.023 -42.828 -9.543 1.00 30.27 351 VAL A N 1
ATOM 729 C CA . VAL A 1 106 ? 27.519 -43.790 -8.559 1.00 33.25 351 VAL A CA 1
ATOM 730 C C . VAL A 1 106 ? 27.036 -43.058 -7.298 1.00 30.27 351 VAL A C 1
ATOM 731 O O . VAL A 1 106 ? 25.903 -43.249 -6.856 1.00 31.72 351 VAL A O 1
ATOM 735 N N . LEU A 1 107 ? 27.878 -42.183 -6.750 1.00 30.99 352 LEU A N 1
ATOM 736 C CA . LEU A 1 107 ? 27.547 -41.483 -5.510 1.00 27.18 352 LEU A CA 1
ATOM 737 C C . LEU A 1 107 ? 26.321 -40.578 -5.627 1.00 25.84 352 LEU A C 1
ATOM 738 O O . LEU A 1 107 ? 25.489 -40.529 -4.717 1.00 24.43 352 LEU A O 1
ATOM 743 N N . LEU A 1 108 ? 26.193 -39.887 -6.752 1.00 23.78 353 LEU A N 1
ATOM 744 C CA . LEU A 1 108 ? 25.102 -38.939 -6.935 1.00 23.27 353 LEU A CA 1
ATOM 745 C C . LEU A 1 108 ? 23.818 -39.672 -7.290 1.00 26.84 353 LEU A C 1
ATOM 746 O O . LEU A 1 108 ? 22.743 -39.297 -6.848 1.00 27.26 353 LEU A O 1
ATOM 751 N N . LYS A 1 109 ? 23.936 -40.741 -8.066 1.00 27.98 354 LYS A N 1
ATOM 752 C CA . LYS A 1 109 ? 22.773 -41.547 -8.412 1.00 29.45 354 LYS A CA 1
ATOM 753 C C . LYS A 1 109 ? 22.155 -42.095 -7.116 1.00 30.29 354 LYS A C 1
ATOM 754 O O . LYS A 1 109 ? 20.947 -42.047 -6.929 1.00 31.47 354 LYS A O 1
ATOM 760 N N . ALA A 1 110 ? 23.004 -42.573 -6.211 1.00 32.25 355 ALA A N 1
ATOM 761 C CA . ALA A 1 110 ? 22.552 -43.173 -4.956 1.00 30.80 355 ALA A CA 1
ATOM 762 C C . ALA A 1 110 ? 22.096 -42.160 -3.912 1.00 38.99 355 ALA A C 1
ATOM 763 O O . ALA A 1 110 ? 21.222 -42.464 -3.106 1.00 34.95 355 ALA A O 1
ATOM 765 N N . GLY A 1 111 ? 22.682 -40.963 -3.926 1.00 28.76 356 GLY A N 1
ATOM 766 C CA . GLY A 1 111 ? 22.518 -40.039 -2.805 1.00 27.09 356 GLY A CA 1
ATOM 767 C C . GLY A 1 111 ? 21.868 -38.693 -3.044 1.00 30.23 356 GLY A C 1
ATOM 768 O O . GLY A 1 111 ? 21.441 -38.052 -2.084 1.00 28.86 356 GLY A O 1
ATOM 769 N N . ALA A 1 112 ? 21.795 -38.245 -4.298 1.00 24.46 357 ALA A N 1
ATOM 770 C CA . ALA A 1 112 ? 21.309 -36.888 -4.561 1.00 27.65 357 ALA A CA 1
ATOM 771 C C . ALA A 1 112 ? 19.869 -36.659 -4.073 1.00 25.62 357 ALA A C 1
ATOM 772 O O . ALA A 1 112 ? 19.601 -35.649 -3.435 1.00 21.74 357 ALA A O 1
ATOM 774 N N . MET A 1 113 ? 18.967 -37.599 -4.349 1.00 23.95 358 MET A N 1
ATOM 775 C CA . MET A 1 113 ? 17.569 -37.493 -3.874 1.00 27.15 358 MET A CA 1
ATOM 776 C C . MET A 1 113 ? 17.466 -37.601 -2.329 1.00 25.64 358 MET A C 1
ATOM 777 O O . MET A 1 113 ? 16.645 -36.921 -1.710 1.00 25.30 358 MET A O 1
ATOM 782 N N . GLU A 1 114 ? 18.318 -38.419 -1.716 1.00 21.79 359 GLU A N 1
ATOM 783 C CA . GLU A 1 114 ? 18.443 -38.457 -0.245 1.00 25.05 359 GLU A CA 1
ATOM 784 C C . GLU A 1 114 ? 18.847 -37.096 0.340 1.00 22.20 359 GLU A C 1
ATOM 785 O O . GLU A 1 114 ? 18.292 -36.662 1.349 1.00 20.17 359 GLU A O 1
ATOM 791 N N . VAL A 1 115 ? 19.790 -36.409 -0.304 1.00 20.11 360 VAL A N 1
ATOM 792 C CA . VAL A 1 115 ? 20.159 -35.043 0.117 1.00 18.60 360 VAL A CA 1
ATOM 793 C C . VAL A 1 115 ? 19.000 -34.059 -0.058 1.00 21.02 360 VAL A C 1
ATOM 794 O O . VAL A 1 115 ? 18.801 -33.203 0.787 1.00 19.73 360 VAL A O 1
ATOM 798 N N . VAL A 1 116 ? 18.261 -34.171 -1.165 1.00 20.80 361 VAL A N 1
ATOM 799 C CA . VAL A 1 116 ? 17.073 -33.327 -1.376 1.00 22.00 361 VAL A CA 1
ATOM 800 C C . VAL A 1 116 ? 16.073 -33.499 -0.222 1.00 19.71 361 VAL A C 1
ATOM 801 O O . VAL A 1 116 ? 15.525 -32.508 0.274 1.00 21.45 361 VAL A O 1
ATOM 805 N N . LEU A 1 117 ? 15.853 -34.738 0.207 1.00 22.51 362 LEU A N 1
ATOM 806 C CA . LEU A 1 117 ? 14.918 -35.006 1.308 1.00 26.23 362 LEU A CA 1
ATOM 807 C C . LEU A 1 117 ? 15.402 -34.412 2.638 1.00 23.39 362 LEU A C 1
ATOM 808 O O . LEU A 1 117 ? 14.604 -33.885 3.416 1.00 25.44 362 LEU A O 1
ATOM 813 N N . VAL A 1 118 ? 16.705 -34.481 2.891 1.00 21.90 363 VAL A N 1
ATOM 814 C CA . VAL A 1 118 ? 17.288 -33.825 4.069 1.00 22.24 363 VAL A CA 1
ATOM 815 C C . VAL A 1 118 ? 17.185 -32.302 3.964 1.00 22.30 363 VAL A C 1
ATOM 816 O O . VAL A 1 118 ? 16.743 -31.653 4.919 1.00 24.03 363 VAL A O 1
ATOM 820 N N . ARG A 1 119 ? 17.585 -31.734 2.819 1.00 20.79 364 ARG A N 1
ATOM 821 C CA . ARG A 1 119 ? 17.486 -30.280 2.579 1.00 21.76 364 ARG A CA 1
ATOM 822 C C . ARG A 1 119 ? 16.066 -29.737 2.780 1.00 25.35 364 ARG A C 1
ATOM 823 O O . ARG A 1 119 ? 15.881 -28.594 3.223 1.00 25.09 364 ARG A O 1
ATOM 831 N N . MET A 1 120 ? 15.071 -30.563 2.471 1.00 23.74 365 MET A N 1
ATOM 832 C CA . MET A 1 120 ? 13.666 -30.171 2.611 1.00 25.29 365 MET A CA 1
ATOM 833 C C . MET A 1 120 ? 13.261 -29.721 4.015 1.00 23.73 365 MET A C 1
ATOM 834 O O . MET A 1 120 ? 12.341 -28.915 4.156 1.00 24.64 365 MET A O 1
ATOM 839 N N . CYS A 1 121 ? 13.926 -30.236 5.048 1.00 24.58 366 CYS A N 1
ATOM 840 C CA . CYS A 1 121 ? 13.594 -29.829 6.416 1.00 26.19 366 CYS A CA 1
ATOM 841 C C . CYS A 1 121 ? 13.722 -28.323 6.658 1.00 29.42 366 CYS A C 1
ATOM 842 O O . CYS A 1 121 ? 12.988 -27.777 7.483 1.00 28.30 366 CYS A O 1
ATOM 845 N N . ARG A 1 122 ? 14.630 -27.644 5.942 1.00 25.71 367 ARG A N 1
ATOM 846 C CA . ARG A 1 122 ? 14.777 -26.187 6.086 1.00 28.67 367 ARG A CA 1
ATOM 847 C C . ARG A 1 122 ? 13.538 -25.444 5.601 1.00 26.37 367 ARG A C 1
ATOM 848 O O . ARG A 1 122 ? 13.226 -24.368 6.095 1.00 27.07 367 ARG A O 1
ATOM 856 N N . ALA A 1 123 ? 12.852 -26.039 4.628 1.00 26.34 368 ALA A N 1
ATOM 857 C CA . ALA A 1 123 ? 11.703 -25.430 3.975 1.00 27.47 368 ALA A CA 1
ATOM 858 C C . ALA A 1 123 ? 10.400 -25.902 4.610 1.00 26.42 368 ALA A C 1
ATOM 859 O O . ALA A 1 123 ? 9.318 -25.679 4.073 1.00 27.07 368 ALA A O 1
ATOM 861 N N . TYR A 1 124 ? 10.525 -26.552 5.762 1.00 28.06 369 TYR A N 1
ATOM 862 C CA . TYR A 1 124 ? 9.392 -27.117 6.475 1.00 24.95 369 TYR A CA 1
ATOM 863 C C . TYR A 1 124 ? 9.185 -26.331 7.750 1.00 27.33 369 TYR A C 1
ATOM 864 O O . TYR A 1 124 ? 10.148 -26.047 8.466 1.00 27.56 369 TYR A O 1
ATOM 873 N N . ASN A 1 125 ? 7.930 -25.977 8.017 1.00 25.35 370 ASN A N 1
ATOM 874 C CA . ASN A 1 125 ? 7.542 -25.324 9.272 1.00 28.60 370 ASN A CA 1
ATOM 875 C C . ASN A 1 125 ? 6.799 -26.295 10.195 1.00 30.09 370 ASN A C 1
ATOM 876 O O . ASN A 1 125 ? 5.641 -26.642 9.944 1.00 30.67 370 ASN A O 1
ATOM 881 N N . ALA A 1 126 ? 7.464 -26.706 11.271 1.00 26.83 371 ALA A N 1
ATOM 882 C CA . ALA A 1 126 ? 6.887 -27.633 12.240 1.00 34.28 371 ALA A CA 1
ATOM 883 C C . ALA A 1 126 ? 5.700 -27.036 12.995 1.00 36.97 371 ALA A C 1
ATOM 884 O O . ALA A 1 126 ? 4.820 -27.767 13.448 1.00 35.34 371 ALA A O 1
ATOM 886 N N . ASP A 1 127 ? 5.665 -25.711 13.103 1.00 40.20 372 ASP A N 1
ATOM 887 C CA . ASP A 1 127 ? 4.604 -25.026 13.844 1.00 42.11 372 ASP A CA 1
ATOM 888 C C . ASP A 1 127 ? 3.230 -25.363 13.286 1.00 44.33 372 ASP A C 1
ATOM 889 O O . ASP A 1 127 ? 2.303 -25.646 14.040 1.00 43.18 372 ASP A O 1
ATOM 894 N N . ASN A 1 128 ? 3.109 -25.353 11.964 1.00 39.52 373 ASN A N 1
ATOM 895 C CA . ASN A 1 128 ? 1.819 -25.606 11.327 1.00 37.27 373 ASN A CA 1
ATOM 896 C C . ASN A 1 128 ? 1.851 -26.735 10.291 1.00 37.12 373 ASN A C 1
ATOM 897 O O . ASN A 1 128 ? 0.906 -26.904 9.531 1.00 36.86 373 ASN A O 1
ATOM 902 N N . ARG A 1 129 ? 2.942 -27.500 10.280 1.00 31.04 374 ARG A N 1
ATOM 903 C CA . ARG A 1 129 ? 3.135 -28.615 9.335 1.00 28.16 374 ARG A CA 1
ATOM 904 C C . ARG A 1 129 ? 2.929 -28.206 7.876 1.00 29.27 374 ARG A C 1
ATOM 905 O O . ARG A 1 129 ? 2.116 -28.800 7.157 1.00 29.36 374 ARG A O 1
ATOM 913 N N . THR A 1 130 ? 3.655 -27.179 7.443 1.00 26.44 375 THR A N 1
ATOM 914 C CA . THR A 1 130 ? 3.583 -26.733 6.057 1.00 27.27 375 THR A CA 1
ATOM 915 C C . THR A 1 130 ? 4.968 -26.784 5.410 1.00 30.54 375 THR A C 1
ATOM 916 O O . THR A 1 130 ? 5.981 -26.798 6.102 1.00 25.55 375 THR A O 1
ATOM 920 N N . VAL A 1 131 ? 4.997 -26.814 4.079 1.00 26.08 376 VAL A N 1
ATOM 921 C CA . VAL A 1 131 ? 6.253 -26.812 3.332 1.00 25.41 376 VAL A CA 1
ATOM 922 C C . VAL A 1 131 ? 6.225 -25.674 2.312 1.00 24.88 376 VAL A C 1
ATOM 923 O O . VAL A 1 131 ? 5.169 -25.362 1.761 1.00 25.73 376 VAL A O 1
ATOM 927 N N . PHE A 1 132 ? 7.378 -25.049 2.072 1.00 24.16 377 PHE A N 1
ATOM 928 C CA . PHE A 1 132 ? 7.498 -23.995 1.044 1.00 27.01 377 PHE A CA 1
ATOM 929 C C . PHE A 1 132 ? 7.407 -24.590 -0.367 1.00 28.36 377 PHE A C 1
ATOM 930 O O . PHE A 1 132 ? 8.255 -25.388 -0.772 1.00 25.05 377 PHE A O 1
ATOM 938 N N . PHE A 1 133 ? 6.365 -24.211 -1.107 1.00 27.74 378 PHE A N 1
ATOM 939 C CA . PHE A 1 133 ? 6.109 -24.765 -2.431 1.00 27.62 378 PHE A CA 1
ATOM 940 C C . PHE A 1 133 ? 5.540 -23.679 -3.323 1.00 28.35 378 PHE A C 1
ATOM 941 O O . PHE A 1 133 ? 4.498 -23.100 -3.018 1.00 26.08 378 PHE A O 1
ATOM 949 N N . GLU A 1 134 ? 6.238 -23.412 -4.421 1.00 29.06 379 GLU A N 1
ATOM 950 C CA . GLU A 1 134 ? 5.840 -22.396 -5.387 1.00 32.55 379 GLU A CA 1
ATOM 951 C C . GLU A 1 134 ? 5.479 -21.064 -4.731 1.00 32.70 379 GLU A C 1
ATOM 952 O O . GLU A 1 134 ? 4.469 -20.447 -5.059 1.00 28.87 379 GLU A O 1
ATOM 958 N N . GLY A 1 135 ? 6.302 -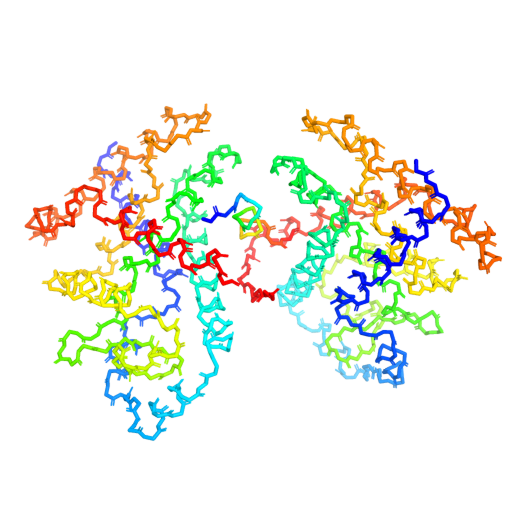20.644 -3.776 1.00 31.57 380 GLY A N 1
ATOM 959 C CA . GLY A 1 135 ? 6.243 -19.288 -3.257 1.00 33.25 380 GLY A CA 1
ATOM 960 C C . GLY A 1 135 ? 5.467 -19.065 -1.976 1.00 36.56 380 GLY A C 1
ATOM 961 O O . GLY A 1 135 ? 5.501 -17.971 -1.429 1.00 39.78 380 GLY A O 1
ATOM 962 N N . LYS A 1 136 ? 4.772 -20.089 -1.482 1.00 31.74 381 LYS A N 1
ATOM 963 C CA . LYS A 1 136 ? 4.036 -19.960 -0.226 1.00 32.68 381 LYS A CA 1
ATOM 964 C C . LYS A 1 136 ? 4.100 -21.269 0.542 1.00 31.04 381 LYS A C 1
ATOM 965 O O . LYS A 1 136 ? 4.518 -22.283 -0.006 1.00 28.39 381 LYS A O 1
ATOM 971 N N . TYR A 1 137 ? 3.657 -21.260 1.797 1.00 31.77 382 TYR A N 1
ATOM 972 C CA . TYR A 1 137 ? 3.648 -22.488 2.590 1.00 30.83 382 TYR A CA 1
ATOM 973 C C . TYR A 1 137 ? 2.306 -23.199 2.483 1.00 30.80 382 TYR A C 1
ATOM 974 O O . TYR A 1 137 ? 1.258 -22.568 2.574 1.00 31.67 382 TYR A O 1
ATOM 983 N N . GLY A 1 138 ? 2.339 -24.517 2.303 1.00 32.97 383 GLY A N 1
ATOM 984 C CA . GLY A 1 138 ? 1.101 -25.308 2.234 1.00 29.21 383 GLY A CA 1
ATOM 985 C C . GLY A 1 138 ? 1.251 -26.628 2.957 1.00 31.45 383 GLY A C 1
ATOM 986 O O . GLY A 1 138 ? 2.356 -27.141 3.100 1.00 29.07 383 GLY A O 1
ATOM 987 N N . GLY A 1 139 ? 0.138 -27.182 3.415 1.00 28.08 384 GLY A N 1
ATOM 988 C CA . GLY A 1 139 ? 0.167 -28.449 4.123 1.00 31.23 384 GLY A CA 1
ATOM 989 C C . GLY A 1 139 ? 0.144 -29.624 3.170 1.00 30.56 384 GLY A C 1
ATOM 990 O O . GLY A 1 139 ? 0.145 -29.449 1.942 1.00 27.23 384 GLY A O 1
ATOM 991 N N . MET A 1 140 ? 0.091 -30.829 3.726 1.00 30.98 385 MET A N 1
ATOM 992 C CA . MET A 1 140 ? 0.117 -32.020 2.884 1.00 29.14 385 MET A CA 1
ATOM 993 C C . MET A 1 140 ? -1.093 -32.118 1.951 1.00 29.84 385 MET A C 1
ATOM 994 O O . MET A 1 140 ? -0.983 -32.691 0.871 1.00 30.04 385 MET A O 1
ATOM 999 N N . GLU A 1 141 ? -2.225 -31.530 2.347 1.00 29.21 386 GLU A N 1
ATOM 1000 C CA . GLU A 1 141 ? -3.446 -31.565 1.525 1.00 28.87 386 GLU A CA 1
ATOM 1001 C C . GLU A 1 141 ? -3.324 -30.816 0.176 1.00 26.88 386 GLU A C 1
ATOM 1002 O O . GLU A 1 141 ? -4.096 -31.067 -0.760 1.00 27.50 386 GLU A O 1
ATOM 1008 N N . LEU A 1 142 ? -2.352 -29.911 0.079 1.00 26.08 387 LEU A N 1
ATOM 1009 C CA . LEU A 1 142 ? -2.045 -29.227 -1.180 1.00 28.32 387 LEU A CA 1
ATOM 1010 C C . LEU A 1 142 ? -1.774 -30.221 -2.319 1.00 26.55 387 LEU A C 1
ATOM 1011 O O . LEU A 1 142 ? -2.113 -29.955 -3.466 1.00 28.16 387 LEU A O 1
ATOM 1016 N N . PHE A 1 143 ? -1.203 -31.377 -1.974 1.00 23.94 388 PHE A N 1
ATOM 1017 C CA . PHE A 1 143 ? -0.740 -32.380 -2.940 1.00 25.53 388 PHE A CA 1
ATOM 1018 C C . PHE A 1 143 ? -1.733 -33.499 -3.202 1.00 26.64 388 PHE A C 1
ATOM 1019 O O . PHE A 1 143 ? -1.385 -34.532 -3.796 1.00 28.67 388 PHE A O 1
ATOM 1027 N N . ARG A 1 144 ? -2.973 -33.290 -2.768 1.00 24.33 389 ARG A N 1
ATOM 1028 C CA . ARG A 1 144 ? -4.025 -34.295 -2.860 1.00 27.67 389 ARG A CA 1
ATOM 1029 C C . ARG A 1 144 ? -4.159 -34.965 -4.227 1.00 29.86 389 ARG A C 1
ATOM 1030 O O . ARG A 1 144 ? -4.338 -36.179 -4.297 1.00 29.67 389 ARG A O 1
ATOM 1038 N N . ALA A 1 145 ? -4.087 -34.175 -5.301 1.00 28.90 390 ALA A N 1
ATOM 1039 C CA . ALA A 1 145 ? -4.294 -34.699 -6.664 1.00 29.86 390 ALA A CA 1
ATOM 1040 C C . ALA A 1 145 ? -3.304 -35.795 -7.078 1.00 29.47 390 ALA A C 1
ATOM 1041 O O . ALA A 1 145 ? -3.612 -36.620 -7.948 1.00 32.66 390 ALA A O 1
ATOM 1043 N N . LEU A 1 146 ? -2.136 -35.823 -6.438 1.00 31.71 391 LEU A N 1
ATOM 1044 C CA . LEU A 1 146 ? -1.146 -36.864 -6.696 1.00 32.21 391 LEU A CA 1
ATOM 1045 C C . LEU A 1 146 ? -1.634 -38.269 -6.313 1.00 35.70 391 LEU A C 1
ATOM 1046 O O . LEU A 1 146 ? -1.219 -39.254 -6.922 1.00 36.14 391 LEU A O 1
ATOM 1051 N N . GLY A 1 147 ? -2.534 -38.353 -5.332 1.00 30.21 392 GLY A N 1
ATOM 1052 C CA . GLY A 1 147 ? -3.048 -39.645 -4.867 1.00 32.86 392 GLY A CA 1
ATOM 1053 C C . GLY A 1 147 ? -1.945 -40.494 -4.235 1.00 38.11 392 GLY A C 1
ATOM 1054 O O . GLY A 1 147 ? -1.970 -41.722 -4.332 1.00 40.89 392 GLY A O 1
ATOM 1055 N N . CYS A 1 148 ? -0.998 -39.809 -3.594 1.00 36.29 393 CYS A N 1
ATOM 1056 C CA A CYS A 1 148 ? 0.141 -40.429 -2.918 0.50 40.65 393 CYS A CA 1
ATOM 1057 C CA B CYS A 1 148 ? 0.141 -40.429 -2.918 0.50 40.65 393 CYS A CA 1
ATOM 1058 C C . CYS A 1 148 ? 0.179 -39.982 -1.462 1.00 34.78 393 CYS A C 1
ATOM 1059 O O . CYS A 1 148 ? 1.227 -39.586 -0.967 1.00 32.94 393 CYS A O 1
ATOM 1064 N N . SER A 1 149 ? -0.958 -40.044 -0.768 1.00 35.60 394 SER A N 1
ATOM 1065 C CA . SER A 1 149 ? -1.020 -39.466 0.579 1.00 35.44 394 SER A CA 1
ATOM 1066 C C . SER A 1 149 ? -0.073 -40.113 1.585 1.00 33.92 394 SER A C 1
ATOM 1067 O O . SER A 1 149 ? 0.479 -39.419 2.436 1.00 31.04 394 SER A O 1
ATOM 1070 N N . GLU A 1 150 ? 0.132 -41.425 1.469 1.00 34.18 395 GLU A N 1
ATOM 1071 C CA . GLU A 1 150 ? 1.028 -42.151 2.376 1.00 36.90 395 GLU A CA 1
ATOM 1072 C C . GLU A 1 150 ? 2.475 -41.679 2.229 1.00 34.46 395 GLU A C 1
ATOM 1073 O O . GLU A 1 150 ? 3.156 -41.382 3.221 1.00 32.57 395 GLU A O 1
ATOM 1079 N N . LEU A 1 151 ? 2.940 -41.609 0.985 1.00 31.73 396 LEU A N 1
ATOM 1080 C CA . LEU A 1 151 ? 4.257 -41.073 0.702 1.00 29.43 396 LEU A CA 1
ATOM 1081 C C . LEU A 1 151 ? 4.395 -39.607 1.154 1.00 38.18 396 LEU A C 1
ATOM 1082 O O . LEU A 1 151 ? 5.379 -39.255 1.803 1.00 29.29 396 LEU A O 1
ATOM 1087 N N . ILE A 1 152 ? 3.418 -38.757 0.826 1.00 32.74 397 ILE A N 1
ATOM 1088 C CA . ILE A 1 152 ? 3.509 -37.331 1.193 1.00 30.14 397 ILE A CA 1
ATOM 1089 C C . ILE A 1 152 ? 3.559 -37.185 2.711 1.00 27.92 397 ILE A C 1
ATOM 1090 O O . ILE A 1 152 ? 4.373 -36.426 3.248 1.00 26.03 397 ILE A O 1
ATOM 1095 N N . SER A 1 153 ? 2.702 -37.933 3.399 1.00 28.47 398 SER A N 1
ATOM 1096 C CA . SER A 1 153 ? 2.700 -37.911 4.853 1.00 31.67 398 SER A CA 1
ATOM 1097 C C . SER A 1 153 ? 4.043 -38.366 5.456 1.00 30.04 398 SER A C 1
ATOM 1098 O O . SER A 1 153 ? 4.522 -37.759 6.409 1.00 33.02 398 SER A O 1
ATOM 1101 N N . SER A 1 154 ? 4.643 -39.418 4.895 1.00 31.93 399 SER A N 1
ATOM 1102 C CA . SER A 1 154 ? 5.974 -39.882 5.323 1.00 35.09 399 SER A CA 1
ATOM 1103 C C . SER A 1 154 ? 7.057 -38.817 5.127 1.00 29.51 399 SER A C 1
ATOM 1104 O O . SER A 1 154 ? 7.928 -38.639 5.988 1.00 29.68 399 SER A O 1
ATOM 1107 N N . ILE A 1 155 ? 7.016 -38.112 3.999 1.00 26.85 400 ILE A N 1
ATOM 1108 C CA . ILE A 1 155 ? 7.968 -37.022 3.768 1.00 24.89 400 ILE A CA 1
ATOM 1109 C C . ILE A 1 155 ? 7.801 -35.895 4.791 1.00 24.07 400 ILE A C 1
ATOM 1110 O O . ILE A 1 155 ? 8.800 -35.376 5.318 1.00 22.32 400 ILE A O 1
ATOM 1115 N N . PHE A 1 156 ? 6.546 -35.528 5.067 1.00 25.35 401 PHE A N 1
ATOM 1116 C CA . PHE A 1 156 ? 6.246 -34.519 6.088 1.00 28.01 401 PHE A CA 1
ATOM 1117 C C . PHE A 1 156 ? 6.714 -34.959 7.479 1.00 28.24 401 PHE A C 1
ATOM 1118 O O . PHE A 1 156 ? 7.297 -34.159 8.209 1.00 25.96 401 PHE A O 1
ATOM 1126 N N . 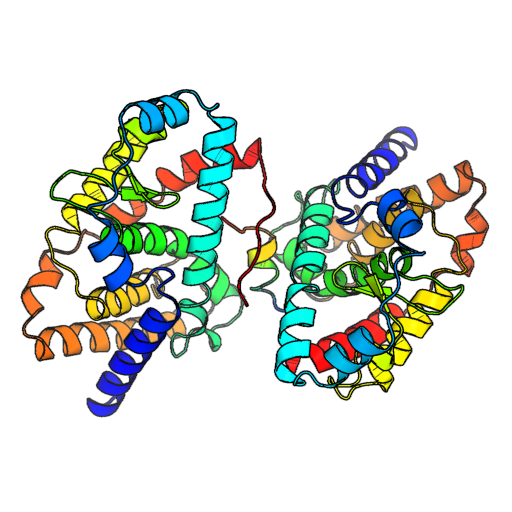ASP A 1 157 ? 6.441 -36.217 7.834 1.00 28.18 402 ASP A N 1
ATOM 1127 C CA . ASP A 1 157 ? 6.860 -36.780 9.137 1.00 28.09 402 ASP A CA 1
ATOM 1128 C C . ASP A 1 157 ? 8.368 -36.770 9.297 1.00 27.70 402 ASP A C 1
ATOM 1129 O O . ASP A 1 157 ? 8.887 -36.442 10.367 1.00 32.26 402 ASP A O 1
ATOM 1134 N N . PHE A 1 158 ? 9.067 -37.167 8.232 1.00 26.67 403 PHE A N 1
ATOM 1135 C CA . PHE A 1 158 ? 10.525 -37.139 8.204 1.00 29.16 403 PHE A CA 1
ATOM 1136 C C . PHE A 1 158 ? 11.043 -35.725 8.434 1.00 28.48 403 PHE A C 1
ATOM 1137 O O . PHE A 1 158 ? 11.918 -35.511 9.282 1.00 27.77 403 PHE A O 1
ATOM 1145 N N . SER A 1 159 ? 10.505 -34.758 7.686 1.00 29.44 404 SER A N 1
ATOM 1146 C CA . SER A 1 159 ? 10.908 -33.356 7.840 1.00 27.18 404 SER A CA 1
ATOM 1147 C C . SER A 1 159 ? 10.618 -32.834 9.226 1.00 26.62 404 SER A C 1
ATOM 1148 O O . SER A 1 159 ? 11.404 -32.053 9.767 1.00 30.08 404 SER A O 1
ATOM 1151 N N . HIS A 1 160 ? 9.481 -33.255 9.794 1.00 28.88 405 HIS A N 1
ATOM 1152 C CA . HIS A 1 160 ? 9.091 -32.850 11.152 1.00 34.01 405 HIS A CA 1
ATOM 1153 C C . HIS A 1 160 ? 10.116 -33.368 12.169 1.00 31.30 405 HIS A C 1
ATOM 1154 O O . HIS A 1 160 ? 10.570 -32.612 13.038 1.00 31.73 405 HIS A O 1
ATOM 1161 N N . SER A 1 161 ? 10.487 -34.645 12.043 1.00 30.70 406 SER A N 1
ATOM 1162 C CA . SER A 1 161 ? 11.558 -35.255 12.851 1.00 32.94 406 SER A CA 1
ATOM 1163 C C . SER A 1 161 ? 12.881 -34.485 12.788 1.00 33.03 406 SER A C 1
ATOM 1164 O O . SER A 1 161 ? 13.516 -34.234 13.824 1.00 30.29 406 SER A O 1
ATOM 1167 N N . LEU A 1 162 ? 13.298 -34.107 11.579 1.00 29.36 407 LEU A N 1
ATOM 1168 C CA . LEU A 1 162 ? 14.530 -33.342 11.405 1.00 31.19 407 LEU A CA 1
ATOM 1169 C C . LEU A 1 162 ? 14.444 -31.915 11.935 1.00 35.61 407 LEU A C 1
ATOM 1170 O O . LEU A 1 162 ? 15.443 -31.387 12.437 1.00 32.37 407 LEU A O 1
ATOM 1175 N N . SER A 1 163 ? 13.266 -31.292 11.818 1.00 32.27 408 SER A N 1
ATOM 1176 C CA A SER A 1 163 ? 13.077 -29.925 12.301 0.50 31.17 408 SER A CA 1
ATOM 1177 C CA B SER A 1 163 ? 13.057 -29.928 12.310 0.50 31.98 408 SER A CA 1
ATOM 1178 C C . SER A 1 163 ? 13.193 -29.869 13.819 1.00 31.07 408 SER A C 1
ATOM 1179 O O . SER A 1 163 ? 13.592 -28.841 14.383 1.00 31.99 408 SER A O 1
ATOM 1184 N N . ALA A 1 164 ? 12.862 -30.975 14.484 1.00 31.45 409 ALA A N 1
ATOM 1185 C CA . ALA A 1 164 ? 12.942 -31.022 15.946 1.00 33.15 409 ALA A CA 1
ATOM 1186 C C . ALA A 1 164 ? 14.388 -30.871 16.444 1.00 33.51 409 ALA A C 1
ATOM 1187 O O . ALA A 1 164 ? 14.614 -30.539 17.612 1.00 38.15 409 ALA A O 1
ATOM 1189 N N . LEU A 1 165 ? 15.348 -31.125 15.557 1.00 29.73 410 LEU A N 1
ATOM 1190 C CA . LEU A 1 165 ? 16.781 -31.038 15.892 1.00 37.45 410 LEU A CA 1
ATOM 1191 C C . LEU A 1 165 ? 17.366 -29.631 15.778 1.00 37.97 410 LEU A C 1
ATOM 1192 O O . LEU A 1 165 ? 18.467 -29.372 16.283 1.00 31.53 410 LEU A O 1
ATOM 1197 N N . HIS A 1 166 ? 16.634 -28.737 15.105 1.00 33.05 411 HIS A N 1
ATOM 1198 C CA . HIS A 1 166 ? 17.086 -27.370 14.838 1.00 38.26 411 HIS A CA 1
ATOM 1199 C C . HIS A 1 166 ? 18.463 -27.376 14.193 1.00 35.56 411 HIS A C 1
ATOM 1200 O O . HIS A 1 166 ? 19.388 -26.700 14.656 1.00 29.30 411 HIS A O 1
ATOM 1207 N N . PHE A 1 167 ? 18.593 -28.188 13.150 1.00 25.60 412 PHE A N 1
ATOM 1208 C CA . PHE A 1 167 ? 19.810 -28.275 12.362 1.00 27.66 412 PHE A CA 1
ATOM 1209 C C . PHE A 1 167 ? 20.326 -26.898 12.010 1.00 35.27 412 PHE A C 1
ATOM 1210 O O . PHE A 1 167 ? 19.600 -26.096 11.433 1.00 34.15 412 PHE A O 1
ATOM 1218 N N . SER A 1 16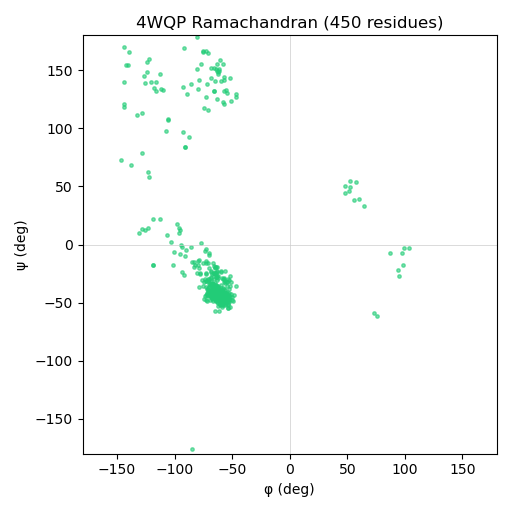8 ? 21.587 -26.629 12.316 1.00 31.35 413 SER A N 1
ATOM 1219 C CA . SER A 1 168 ? 22.198 -25.410 11.811 1.00 31.30 413 SER A CA 1
ATOM 1220 C C . SER A 1 168 ? 22.520 -25.584 10.320 1.00 29.18 413 SER A C 1
ATOM 1221 O O . SER A 1 168 ? 22.487 -26.703 9.785 1.00 23.01 413 SER A O 1
ATOM 1224 N N . GLU A 1 169 ? 22.819 -24.480 9.643 1.00 27.20 414 GLU A N 1
ATOM 1225 C CA . GLU A 1 169 ? 23.225 -24.541 8.235 1.00 25.58 414 GLU A CA 1
ATOM 1226 C C . GLU A 1 169 ? 24.467 -25.413 8.073 1.00 27.49 414 GLU A C 1
ATOM 1227 O O . GLU A 1 169 ? 24.551 -26.239 7.157 1.00 24.35 414 GLU A O 1
ATOM 1233 N N . ASP A 1 170 ? 25.436 -25.230 8.967 1.00 23.35 415 ASP A N 1
ATOM 1234 C CA . ASP A 1 170 ? 26.674 -25.968 8.869 1.00 21.19 415 ASP A CA 1
ATOM 1235 C C . ASP A 1 170 ? 26.491 -27.458 9.203 1.00 23.40 415 ASP A C 1
ATOM 1236 O O . ASP A 1 170 ? 27.158 -28.294 8.621 1.00 23.24 415 ASP A O 1
ATOM 1241 N N . GLU A 1 171 ? 25.594 -27.783 10.134 1.00 21.72 416 GLU A N 1
ATOM 1242 C CA . GLU A 1 171 ? 25.303 -29.189 10.417 1.00 23.17 416 GLU A CA 1
ATOM 1243 C C . GLU A 1 171 ? 24.701 -29.868 9.195 1.00 21.71 416 GLU A C 1
ATOM 1244 O O . GLU A 1 171 ? 25.042 -30.999 8.885 1.00 22.23 416 GLU A O 1
ATOM 1250 N N . ILE A 1 172 ? 23.813 -29.155 8.507 1.00 21.09 417 ILE A N 1
ATOM 1251 C CA . ILE A 1 172 ? 23.220 -29.648 7.275 1.00 23.01 417 ILE A CA 1
ATOM 1252 C C . ILE A 1 172 ? 24.287 -29.866 6.205 1.00 21.40 417 ILE A C 1
ATOM 1253 O O . ILE A 1 172 ? 24.299 -30.899 5.532 1.00 20.00 417 ILE A O 1
ATOM 1258 N N . ALA A 1 173 ? 25.180 -28.883 6.064 1.00 19.67 418 ALA A N 1
ATOM 1259 C CA . ALA A 1 173 ? 26.287 -28.956 5.114 1.00 21.68 418 ALA A CA 1
ATOM 1260 C C . ALA A 1 173 ? 27.082 -30.245 5.328 1.00 21.71 418 ALA A C 1
ATOM 1261 O O . ALA A 1 173 ? 27.279 -31.031 4.397 1.00 21.01 418 ALA A O 1
ATOM 1263 N N . LEU A 1 174 ? 27.527 -30.454 6.562 1.00 23.08 419 LEU A N 1
ATOM 1264 C CA . LEU A 1 174 ? 28.396 -31.579 6.889 1.00 22.10 419 LEU A CA 1
ATOM 1265 C C . LEU A 1 174 ? 27.644 -32.917 6.848 1.00 22.87 419 LEU A C 1
ATOM 1266 O O . LEU A 1 174 ? 28.162 -33.919 6.339 1.00 20.76 419 LEU A O 1
ATOM 1271 N N . TYR A 1 175 ? 26.427 -32.929 7.388 1.00 21.92 420 TYR A N 1
ATOM 1272 C CA . TYR A 1 175 ? 25.577 -34.130 7.328 1.00 24.92 420 TYR A CA 1
ATOM 1273 C C . TYR A 1 175 ? 25.243 -34.554 5.886 1.00 25.02 420 TYR A C 1
ATOM 1274 O O . TYR A 1 175 ? 25.336 -35.739 5.552 1.00 21.00 420 TYR A O 1
ATOM 1283 N N . THR A 1 176 ? 24.865 -33.600 5.036 1.00 23.04 421 THR A N 1
ATOM 1284 C CA . THR A 1 176 ? 24.551 -33.950 3.633 1.00 23.10 421 THR A CA 1
ATOM 1285 C C . THR A 1 176 ? 25.786 -34.323 2.822 1.00 21.90 421 THR A C 1
ATOM 1286 O O . THR A 1 176 ? 25.695 -35.131 1.897 1.00 23.76 421 THR A O 1
ATOM 1290 N N . ALA A 1 177 ? 26.941 -33.753 3.157 1.00 19.80 422 ALA A N 1
ATOM 1291 C CA . ALA A 1 177 ? 28.179 -34.215 2.499 1.00 18.78 422 ALA A CA 1
ATOM 1292 C C . ALA A 1 177 ? 28.377 -35.704 2.779 1.00 21.72 422 ALA A C 1
ATOM 1293 O O . ALA A 1 177 ? 28.792 -36.478 1.903 1.00 23.23 422 ALA A O 1
ATOM 1295 N N . LEU A 1 178 ? 28.057 -36.121 4.003 1.00 21.68 423 LEU A N 1
ATOM 1296 C CA . LEU A 1 178 ? 28.239 -37.522 4.390 1.00 21.16 423 LEU A CA 1
ATOM 1297 C C . LEU A 1 178 ? 27.152 -38.451 3.851 1.00 25.18 423 LEU A C 1
ATOM 1298 O O . LEU A 1 178 ? 27.373 -39.657 3.680 1.00 28.05 423 LEU A O 1
ATOM 1303 N N . VAL A 1 179 ? 25.983 -37.892 3.565 1.00 23.33 424 VAL A N 1
ATOM 1304 C CA . VAL A 1 179 ? 24.957 -38.650 2.859 1.00 22.59 424 VAL A CA 1
ATOM 1305 C C . VAL A 1 179 ? 25.517 -39.073 1.492 1.00 25.29 424 VAL A C 1
ATOM 1306 O O . VAL A 1 179 ? 25.418 -40.240 1.086 1.00 26.36 424 VAL A O 1
ATOM 1310 N N . LEU A 1 180 ? 26.143 -38.118 0.812 1.00 24.54 425 LEU A N 1
ATOM 1311 C CA . LEU A 1 180 ? 26.709 -38.324 -0.522 1.00 24.70 425 LEU A CA 1
ATOM 1312 C C . LEU A 1 180 ? 27.973 -39.170 -0.509 1.00 27.28 425 LEU A C 1
ATOM 1313 O O . LEU A 1 180 ? 28.115 -40.096 -1.318 1.00 27.69 425 LEU A O 1
ATOM 1318 N N . ILE A 1 181 ? 28.902 -38.845 0.389 1.00 23.31 426 ILE A N 1
ATOM 1319 C CA . ILE A 1 181 ? 30.222 -39.497 0.327 1.00 25.66 426 ILE A CA 1
ATOM 1320 C C . ILE A 1 181 ? 30.210 -40.754 1.191 1.00 28.28 426 ILE A C 1
ATOM 1321 O O . ILE A 1 181 ? 30.611 -40.738 2.354 1.00 29.85 426 ILE A O 1
ATOM 1326 N N . ASN A 1 182 ? 29.717 -41.833 0.596 1.00 28.96 427 ASN A N 1
ATOM 1327 C CA . ASN A 1 182 ? 29.466 -43.087 1.302 1.00 28.64 427 ASN A CA 1
ATOM 1328 C C . ASN A 1 182 ? 30.136 -44.198 0.513 1.00 29.47 427 ASN A C 1
ATOM 1329 O O . ASN A 1 182 ? 29.735 -44.495 -0.618 1.00 35.84 427 ASN A O 1
ATOM 1334 N N . ALA A 1 183 ? 31.167 -44.789 1.108 1.00 27.70 428 ALA A N 1
ATOM 1335 C CA . ALA A 1 183 ? 32.004 -45.798 0.448 1.00 33.99 428 ALA A CA 1
ATOM 1336 C C . ALA A 1 183 ? 31.339 -47.157 0.273 1.00 34.73 428 ALA A C 1
ATOM 1337 O O . ALA A 1 183 ? 31.912 -48.051 -0.334 1.00 35.42 428 ALA A O 1
ATOM 1339 N N . HIS A 1 184 ? 30.130 -47.313 0.800 1.00 36.22 429 HIS A N 1
ATOM 1340 C CA . HIS A 1 184 ? 29.423 -48.579 0.698 1.00 41.07 429 HIS A CA 1
ATOM 1341 C C . HIS A 1 184 ? 28.462 -48.646 -0.492 1.00 39.99 429 HIS A C 1
ATOM 1342 O O . HIS A 1 184 ? 27.825 -49.673 -0.699 1.00 39.87 429 HIS A O 1
ATOM 1349 N N . ARG A 1 185 ? 28.369 -47.567 -1.277 1.00 33.08 430 ARG A N 1
ATOM 1350 C CA . ARG A 1 185 ? 27.518 -47.568 -2.475 1.00 34.46 430 ARG A CA 1
ATOM 1351 C C . ARG A 1 185 ? 28.029 -48.602 -3.464 1.00 39.80 430 ARG A C 1
ATOM 1352 O O . ARG A 1 185 ? 29.202 -48.570 -3.840 1.00 40.91 430 ARG A O 1
ATOM 1360 N N . PRO A 1 186 ? 27.153 -49.532 -3.884 1.00 40.07 431 PRO A N 1
ATOM 1361 C CA . PRO A 1 186 ? 27.544 -50.560 -4.851 1.00 46.99 431 PRO A CA 1
ATOM 1362 C C . PRO A 1 186 ? 28.011 -49.941 -6.170 1.00 46.45 431 PRO A C 1
ATOM 1363 O O . PRO A 1 186 ? 27.447 -48.938 -6.612 1.00 43.89 431 PRO A O 1
ATOM 1367 N N . GLY A 1 187 ? 29.049 -50.519 -6.771 1.00 47.95 432 GLY A N 1
ATOM 1368 C CA . GLY A 1 187 ? 29.506 -50.092 -8.093 1.00 47.24 432 GLY A CA 1
ATOM 1369 C C . GLY A 1 187 ? 30.700 -49.154 -8.117 1.00 47.98 432 GLY A C 1
ATOM 1370 O O . GLY A 1 187 ? 31.174 -48.790 -9.196 1.00 45.22 432 GLY A O 1
ATOM 1371 N N . LEU A 1 188 ? 31.189 -48.757 -6.939 1.00 41.48 433 LEU A N 1
ATOM 1372 C CA . LEU A 1 188 ? 32.375 -47.903 -6.851 1.00 40.01 433 LEU A CA 1
ATOM 1373 C C . LEU A 1 188 ? 33.629 -48.617 -7.347 1.00 48.81 433 LEU A C 1
ATOM 1374 O O . LEU A 1 188 ? 33.902 -49.758 -6.963 1.00 51.91 433 LEU A O 1
ATOM 1379 N N . GLN A 1 189 ? 34.386 -47.936 -8.204 1.00 51.51 434 GLN A N 1
ATOM 1380 C CA . GLN A 1 189 ? 35.608 -48.499 -8.780 1.00 51.65 434 GLN A CA 1
ATOM 1381 C C . GLN A 1 189 ? 36.854 -48.124 -7.985 1.00 51.19 434 GLN A C 1
ATOM 1382 O O . GLN A 1 189 ? 37.872 -48.803 -8.074 1.00 50.45 434 GLN A O 1
ATOM 1388 N N . GLU A 1 190 ? 36.777 -47.026 -7.236 1.00 45.84 435 GLU A N 1
ATOM 1389 C CA . GLU A 1 190 ? 37.868 -46.606 -6.358 1.00 44.61 435 GLU A CA 1
ATOM 1390 C C . GLU A 1 190 ? 37.355 -46.470 -4.922 1.00 42.38 435 GLU A C 1
ATOM 1391 O O . GLU A 1 190 ? 37.377 -45.379 -4.338 1.00 40.52 435 GLU A O 1
ATOM 1397 N N . LYS A 1 191 ? 36.891 -47.588 -4.364 1.00 40.92 436 LYS A N 1
ATOM 1398 C CA . LYS A 1 191 ? 36.275 -47.606 -3.030 1.00 45.38 436 LYS A CA 1
ATOM 1399 C C . LYS A 1 191 ? 37.204 -47.043 -1.957 1.00 38.34 436 LYS A C 1
ATOM 1400 O O . LYS A 1 191 ? 36.761 -46.322 -1.070 1.00 36.43 436 LYS A O 1
ATOM 1406 N N . ARG A 1 192 ? 38.492 -47.356 -2.044 1.00 43.07 437 ARG A N 1
ATOM 1407 C CA . ARG A 1 192 ? 39.443 -46.837 -1.069 1.00 45.15 437 ARG A CA 1
ATOM 1408 C C . ARG A 1 192 ? 39.493 -45.306 -1.076 1.00 41.18 437 ARG A C 1
ATOM 1409 O O . ARG A 1 192 ? 39.525 -44.690 -0.010 1.00 37.52 437 ARG A O 1
ATOM 1417 N N . LYS A 1 193 ? 39.493 -44.690 -2.261 1.00 38.62 438 LYS A N 1
ATOM 1418 C CA . LYS A 1 193 ? 39.494 -43.223 -2.344 1.00 40.33 438 LYS A CA 1
ATOM 1419 C C . LYS A 1 193 ? 38.258 -42.632 -1.672 1.00 32.72 438 LYS A C 1
ATOM 1420 O O . LYS A 1 193 ? 38.358 -41.646 -0.943 1.00 29.47 438 LYS A O 1
ATOM 1426 N N . VAL A 1 194 ? 37.104 -43.255 -1.901 1.00 29.96 439 VAL A N 1
ATOM 1427 C CA . VAL A 1 194 ? 35.852 -42.805 -1.302 1.00 29.71 439 VAL A CA 1
ATOM 1428 C C . VAL A 1 194 ? 35.886 -42.971 0.229 1.00 32.74 439 VAL A C 1
ATOM 1429 O O . VAL A 1 194 ? 35.454 -42.067 0.953 1.00 30.43 439 VAL A O 1
ATOM 1433 N N . GLU A 1 195 ? 36.395 -44.116 0.702 1.00 33.43 440 GLU A N 1
ATOM 1434 C CA . GLU A 1 195 ? 36.606 -44.371 2.145 1.00 32.50 440 GLU A CA 1
ATOM 1435 C C . GLU A 1 195 ? 37.407 -43.259 2.807 1.00 35.54 440 GLU A C 1
ATOM 1436 O O . GLU A 1 195 ? 37.013 -42.753 3.859 1.00 36.47 440 GLU A O 1
ATOM 1442 N N . GLN A 1 196 ? 38.538 -42.904 2.190 1.00 30.77 441 GLN A N 1
ATOM 1443 C CA . GLN A 1 196 ? 39.379 -41.796 2.646 1.00 36.10 441 GLN A CA 1
ATOM 1444 C C . GLN A 1 196 ? 38.614 -40.465 2.747 1.00 33.35 441 GLN A C 1
ATOM 1445 O O . GLN A 1 196 ? 38.733 -39.745 3.743 1.00 31.44 441 GLN A O 1
ATOM 1451 N N . LEU A 1 197 ? 37.837 -40.138 1.719 1.00 30.01 442 LEU A N 1
ATOM 1452 C CA . LEU A 1 197 ? 37.048 -38.908 1.718 1.00 29.60 442 LEU A CA 1
ATOM 1453 C C . LEU A 1 197 ? 35.964 -38.937 2.798 1.00 29.87 442 LEU A C 1
ATOM 1454 O O . LEU A 1 197 ? 35.754 -37.946 3.520 1.00 23.68 442 LEU A O 1
ATOM 1459 N N . GLN A 1 198 ? 35.281 -40.074 2.897 1.00 24.99 443 GLN A N 1
ATOM 1460 C CA . GLN A 1 198 ? 34.240 -40.251 3.904 1.00 24.71 443 GLN A CA 1
ATOM 1461 C C . GLN A 1 198 ? 34.835 -40.079 5.300 1.00 25.32 443 GLN A C 1
ATOM 1462 O O . GLN A 1 198 ? 34.279 -39.356 6.120 1.00 25.02 443 GLN A O 1
ATOM 1468 N N . TYR A 1 199 ? 35.971 -40.729 5.558 1.00 27.89 444 TYR A N 1
ATOM 1469 C CA . TYR A 1 199 ? 36.596 -40.633 6.886 1.00 32.31 444 TYR A CA 1
ATOM 1470 C C . TYR A 1 199 ? 36.991 -39.200 7.238 1.00 30.52 444 TYR A C 1
ATOM 1471 O O . TYR A 1 199 ? 36.762 -38.756 8.366 1.00 30.76 444 TYR A O 1
ATOM 1480 N N . ASN A 1 200 ? 37.569 -38.474 6.278 1.00 25.77 445 ASN A N 1
ATOM 1481 C CA . ASN A 1 200 ? 37.952 -37.084 6.520 1.00 26.30 445 ASN A CA 1
ATOM 1482 C C . ASN A 1 200 ? 36.736 -36.217 6.819 1.00 25.44 445 ASN A C 1
ATOM 1483 O O . ASN A 1 200 ? 36.809 -35.304 7.633 1.00 27.44 445 ASN A O 1
ATOM 1488 N N . LEU A 1 201 ? 35.627 -36.515 6.146 1.00 26.89 446 LEU A N 1
ATOM 1489 C CA . LEU A 1 201 ? 34.383 -35.783 6.342 1.00 24.75 446 LEU A CA 1
ATOM 1490 C C . LEU A 1 201 ? 33.730 -36.130 7.678 1.00 24.81 446 LEU A C 1
ATOM 1491 O O . LEU A 1 201 ? 33.065 -35.289 8.279 1.00 26.23 446 LEU A O 1
ATOM 1496 N N . GLU A 1 202 ? 33.924 -37.363 8.141 1.00 23.02 447 GLU A N 1
ATOM 1497 C CA . GLU A 1 202 ? 33.414 -37.752 9.457 1.00 24.46 447 GLU A CA 1
ATOM 1498 C C . GLU A 1 202 ? 34.209 -37.014 10.541 1.00 22.35 447 GLU A C 1
ATOM 1499 O O . GLU A 1 202 ? 33.633 -36.490 11.495 1.00 24.93 447 GLU A O 1
ATOM 1505 N N . LEU A 1 203 ? 35.527 -36.957 10.375 1.00 26.40 448 LEU A N 1
ATOM 1506 C CA . LEU A 1 203 ? 36.383 -36.167 11.278 1.00 27.85 448 LEU A CA 1
ATOM 1507 C C . LEU A 1 203 ? 35.930 -34.714 11.330 1.00 27.17 448 LEU A C 1
ATOM 1508 O O . LEU A 1 203 ? 35.770 -34.150 12.410 1.00 30.42 448 LEU A O 1
ATOM 1513 N N . ALA A 1 204 ? 35.719 -34.121 10.157 1.00 26.45 449 ALA A N 1
ATOM 1514 C CA . ALA A 1 204 ? 35.243 -32.741 10.052 1.00 25.88 449 ALA A CA 1
ATOM 1515 C C . ALA A 1 204 ? 33.937 -32.563 10.825 1.00 28.06 449 ALA A C 1
ATOM 1516 O O . ALA A 1 204 ? 33.833 -31.676 11.671 1.00 24.36 449 ALA A O 1
ATOM 1518 N N . PHE A 1 205 ? 32.964 -33.438 10.563 1.00 23.13 450 PHE A N 1
ATOM 1519 C CA . PHE A 1 205 ? 31.642 -33.351 11.205 1.00 23.56 450 PHE A CA 1
ATOM 1520 C C . PHE A 1 205 ? 31.758 -33.469 12.727 1.00 22.82 450 PHE A C 1
ATOM 1521 O O . PHE A 1 205 ? 31.204 -32.642 13.467 1.00 23.52 450 PHE A O 1
ATOM 1529 N N . HIS A 1 206 ? 32.483 -34.480 13.196 1.00 23.98 451 HIS A N 1
ATOM 1530 C CA . HIS A 1 206 ? 32.572 -34.733 14.633 1.00 26.14 451 HIS A CA 1
ATOM 1531 C C . HIS A 1 206 ? 33.367 -33.637 15.336 1.00 29.72 451 HIS A C 1
ATOM 1532 O O . HIS A 1 206 ? 33.009 -33.216 16.438 1.00 28.48 451 HIS A O 1
ATOM 1539 N N . HIS A 1 207 ? 34.446 -33.189 14.694 1.00 25.02 452 HIS A N 1
ATOM 1540 C CA . HIS A 1 207 ? 35.237 -32.074 15.217 1.00 31.01 452 HIS A CA 1
ATOM 1541 C C . HIS A 1 207 ? 34.369 -30.820 15.373 1.00 27.85 452 HIS A C 1
ATOM 1542 O O . HIS A 1 207 ? 34.371 -30.185 16.430 1.00 27.73 452 HIS A O 1
ATOM 1549 N N . HIS A 1 208 ? 33.626 -30.479 14.325 1.00 25.30 453 HIS A N 1
ATOM 1550 C CA . HIS A 1 208 ? 32.776 -29.287 14.358 1.00 25.96 453 HIS A CA 1
ATOM 1551 C C . HIS A 1 208 ? 31.645 -29.359 15.386 1.00 29.37 453 HIS A C 1
ATOM 1552 O O . HIS A 1 208 ? 31.370 -28.368 16.076 1.00 24.17 453 HIS A O 1
ATOM 1559 N N . LEU A 1 209 ? 31.000 -30.524 15.507 1.00 26.71 454 LEU A N 1
ATOM 1560 C CA . LEU A 1 209 ? 30.012 -30.724 16.588 1.00 27.47 454 LEU A CA 1
ATOM 1561 C C . LEU A 1 209 ? 30.614 -30.454 17.977 1.00 28.68 454 LEU A C 1
ATOM 1562 O O . LEU A 1 209 ? 29.967 -29.834 18.833 1.00 28.17 454 LEU A O 1
ATOM 1567 N N . CYS A 1 210 ? 31.839 -30.922 18.197 1.00 28.49 455 CYS A N 1
ATOM 1568 C CA . CYS A 1 210 ? 32.549 -30.651 19.450 1.00 30.76 455 CYS A CA 1
ATOM 1569 C C . CYS A 1 210 ? 32.806 -29.153 19.677 1.00 31.91 455 CYS A C 1
ATOM 1570 O O . CYS A 1 210 ? 32.658 -28.656 20.796 1.00 34.80 455 CYS A O 1
ATOM 1573 N N . LYS A 1 211 ? 33.209 -28.455 18.615 1.00 31.39 456 LYS A N 1
ATOM 1574 C CA . LYS A 1 211 ? 33.516 -27.019 18.678 1.00 38.42 456 LYS A CA 1
ATOM 1575 C C . LYS A 1 211 ? 32.263 -26.177 18.913 1.00 32.75 456 LYS A C 1
ATOM 1576 O O . LYS A 1 211 ? 32.337 -25.069 19.430 1.00 35.71 456 LYS A O 1
ATOM 1582 N N . THR A 1 212 ? 31.112 -26.716 18.550 1.00 28.84 457 THR A N 1
ATOM 1583 C CA . THR A 1 212 ? 29.852 -25.992 18.703 1.00 29.71 457 THR A CA 1
ATOM 1584 C C . THR A 1 212 ? 28.978 -26.527 19.847 1.00 31.25 457 THR A C 1
ATOM 1585 O O . THR A 1 212 ? 27.821 -26.118 20.004 1.00 30.82 457 THR A O 1
ATOM 1589 N N . HIS A 1 213 ? 29.539 -27.442 20.636 1.00 33.23 458 HIS A N 1
ATOM 1590 C CA . HIS A 1 213 ? 28.828 -28.097 21.745 1.00 33.31 458 HIS A CA 1
ATOM 1591 C C . HIS A 1 213 ? 27.556 -28.774 21.249 1.00 28.95 458 HIS A C 1
ATOM 1592 O O . HIS A 1 213 ? 26.528 -28.769 21.922 1.00 29.93 458 HIS A O 1
ATOM 1599 N N . ARG A 1 214 ? 27.640 -29.361 20.064 1.00 27.81 459 ARG A N 1
ATOM 1600 C CA . ARG A 1 214 ? 26.484 -30.020 19.461 1.00 27.79 459 ARG A CA 1
ATOM 1601 C C . ARG A 1 214 ? 26.602 -31.553 19.344 1.00 29.91 459 ARG A C 1
ATOM 1602 O O . ARG A 1 214 ? 25.879 -32.165 18.555 1.00 29.64 459 ARG A O 1
ATOM 1610 N N . GLN A 1 215 ? 27.477 -32.149 20.166 1.00 31.19 460 GLN A N 1
ATOM 1611 C CA . GLN A 1 215 ? 27.659 -33.610 20.244 1.00 32.07 460 GLN A CA 1
ATOM 1612 C C . GLN A 1 215 ? 26.316 -34.340 20.333 1.00 31.65 460 GLN A C 1
ATOM 1613 O O . GLN A 1 215 ? 26.155 -35.423 19.781 1.00 33.11 460 GLN A O 1
ATOM 1619 N N . SER A 1 216 ? 25.368 -33.728 21.036 1.00 28.43 461 SER A N 1
ATOM 1620 C CA . SER A 1 216 ? 24.056 -34.311 21.301 1.00 29.96 461 SER A CA 1
ATOM 1621 C C . SER A 1 216 ? 23.250 -34.718 20.067 1.00 30.99 461 SER A C 1
ATOM 1622 O O . SER A 1 216 ? 22.351 -35.548 20.169 1.00 31.51 461 SER A O 1
ATOM 1625 N N . ILE A 1 217 ? 23.536 -34.130 18.910 1.00 28.97 462 ILE A N 1
ATOM 1626 C CA . ILE A 1 217 ? 22.698 -34.419 17.740 1.00 31.63 462 ILE A CA 1
ATOM 1627 C C . ILE A 1 217 ? 22.976 -35.772 17.058 1.00 32.89 462 ILE A C 1
ATOM 1628 O O . ILE A 1 217 ? 22.078 -36.314 16.420 1.00 26.54 462 ILE A O 1
ATOM 1633 N N . LEU A 1 218 ? 24.194 -36.309 17.197 1.00 30.33 463 LEU A N 1
ATOM 1634 C CA . LEU A 1 218 ? 24.584 -37.536 16.475 1.00 33.22 463 LEU A CA 1
ATOM 1635 C C . LEU A 1 218 ? 23.616 -38.675 16.771 1.00 32.16 463 LEU A C 1
ATOM 1636 O O . LEU A 1 218 ? 23.063 -39.265 15.846 1.00 37.90 463 LEU A O 1
ATOM 1641 N N . ALA A 1 219 ? 23.380 -38.938 18.052 1.00 28.54 464 ALA A N 1
ATOM 1642 C CA . ALA A 1 219 ? 22.446 -39.989 18.470 1.00 35.23 464 ALA A CA 1
ATOM 1643 C C . ALA A 1 219 ? 21.007 -39.714 18.022 1.00 38.36 464 ALA A C 1
ATOM 1644 O O . ALA A 1 219 ? 20.188 -40.625 17.962 1.00 34.26 464 ALA A O 1
ATOM 1646 N N . LYS A 1 220 ? 20.705 -38.463 17.692 1.00 32.86 465 LYS A N 1
ATOM 1647 C CA . LYS A 1 220 ? 19.341 -38.090 17.332 1.00 36.06 465 LYS A CA 1
ATOM 1648 C C . LYS A 1 220 ? 19.105 -38.098 15.817 1.00 33.57 465 LYS A C 1
ATOM 1649 O O . LYS A 1 220 ? 17.973 -37.961 15.366 1.00 34.83 465 LYS A O 1
ATOM 1655 N N . LEU A 1 221 ? 20.165 -38.267 15.030 1.00 33.97 466 LEU A N 1
ATOM 1656 C CA . LEU A 1 221 ? 20.022 -38.304 13.579 1.00 32.08 466 LEU A CA 1
ATOM 1657 C C . LEU A 1 221 ? 19.218 -39.538 13.166 1.00 40.53 466 LEU A C 1
ATOM 1658 O O . LEU A 1 221 ? 19.233 -40.545 13.879 1.00 37.42 466 LEU A O 1
ATOM 1663 N N . PRO A 1 222 ? 18.507 -39.467 12.023 1.00 40.08 467 PRO A N 1
ATOM 1664 C CA . PRO A 1 222 ? 17.770 -40.663 11.618 1.00 42.72 467 PRO A CA 1
ATOM 1665 C C . PRO A 1 222 ? 18.749 -41.758 11.212 1.00 41.83 467 PRO A C 1
ATOM 1666 O O . PRO A 1 222 ? 19.780 -41.454 10.606 1.00 42.22 467 PRO A O 1
ATOM 1670 N N . PRO A 1 223 ? 18.429 -43.023 11.531 1.00 43.59 468 PRO A N 1
ATOM 1671 C CA . PRO A 1 223 ? 19.280 -44.128 11.086 1.00 48.83 468 PRO A CA 1
ATOM 1672 C C . PRO A 1 223 ? 19.414 -44.093 9.569 1.00 52.38 468 PRO A C 1
ATOM 1673 O O . PRO A 1 223 ? 18.454 -43.736 8.882 1.00 47.29 468 PRO A O 1
ATOM 1677 N N . LYS A 1 224 ? 20.597 -44.449 9.064 1.00 59.64 469 LYS A N 1
ATOM 1678 C CA . LYS A 1 224 ? 20.902 -44.392 7.631 1.00 63.03 469 LYS A CA 1
ATOM 1679 C C . LYS A 1 224 ? 19.834 -45.113 6.805 1.00 48.80 469 LYS A C 1
ATOM 1680 O O . LYS A 1 224 ? 19.484 -44.676 5.708 1.00 50.31 469 LYS A O 1
ATOM 1686 N N . GLY A 1 225 ? 19.312 -46.201 7.365 1.00 40.27 470 GLY A N 1
ATOM 1687 C CA . GLY A 1 225 ? 18.242 -46.991 6.755 1.00 47.12 470 GLY A CA 1
ATOM 1688 C C . GLY A 1 225 ? 16.903 -46.286 6.594 1.00 48.93 470 GLY A C 1
ATOM 1689 O O . GLY A 1 225 ? 16.114 -46.664 5.733 1.00 44.42 470 GLY A O 1
ATOM 1690 N N . LYS A 1 226 ? 16.638 -45.271 7.417 1.00 38.80 471 LYS A N 1
ATOM 1691 C CA . LYS A 1 226 ? 15.360 -44.557 7.367 1.00 40.63 471 LYS A CA 1
ATOM 1692 C C . LYS A 1 226 ? 15.287 -43.671 6.129 1.00 32.67 471 LYS A C 1
ATOM 1693 O O . LYS A 1 226 ? 14.259 -43.608 5.445 1.00 34.40 471 LYS A O 1
ATOM 1699 N N . LEU A 1 227 ? 16.389 -42.984 5.871 1.00 30.73 472 LEU A N 1
ATOM 1700 C CA . LEU A 1 227 ? 16.490 -42.065 4.752 1.00 35.28 472 LEU A CA 1
ATOM 1701 C C . LEU A 1 227 ? 16.447 -42.855 3.443 1.00 31.82 472 LEU A C 1
ATOM 1702 O O . LEU A 1 227 ? 15.713 -42.499 2.510 1.00 31.02 472 LEU A O 1
ATOM 1707 N N . ARG A 1 228 ? 17.223 -43.938 3.394 1.00 36.21 473 ARG A N 1
ATOM 1708 C CA . ARG A 1 228 ? 17.237 -44.863 2.252 1.00 37.70 473 ARG A CA 1
ATOM 1709 C C . ARG A 1 228 ? 15.843 -45.402 1.947 1.00 33.32 473 ARG A C 1
ATOM 1710 O O . ARG A 1 228 ? 15.399 -45.397 0.795 1.00 35.78 473 ARG A O 1
ATOM 1718 N N . SER A 1 229 ? 15.157 -45.859 2.991 1.00 33.17 474 SER A N 1
ATOM 1719 C CA . SER A 1 229 ? 13.808 -46.409 2.868 1.00 40.77 474 SER A CA 1
ATOM 1720 C C . SER A 1 229 ? 12.817 -45.386 2.303 1.00 39.58 474 SER A C 1
ATOM 1721 O O . SER A 1 229 ? 12.012 -45.700 1.417 1.00 37.75 474 SER A O 1
ATOM 1724 N N . LEU A 1 230 ? 12.882 -44.161 2.812 1.00 32.77 475 LEU A N 1
ATOM 1725 C CA . LEU A 1 230 ? 12.005 -43.095 2.326 1.00 32.98 475 LEU A CA 1
ATOM 1726 C C . LEU A 1 230 ? 12.332 -42.734 0.886 1.00 34.00 475 LEU A C 1
ATOM 1727 O O . LEU A 1 230 ? 11.430 -42.556 0.066 1.00 30.88 475 LEU A O 1
ATOM 1732 N N . CYS A 1 231 ? 13.623 -42.631 0.582 1.00 34.10 476 CYS A N 1
ATOM 1733 C CA . CYS A 1 231 ? 14.051 -42.320 -0.765 1.00 30.74 476 CYS A CA 1
ATOM 1734 C C . CYS A 1 231 ? 13.602 -43.382 -1.761 1.00 37.90 476 CYS A C 1
ATOM 1735 O O . CYS A 1 231 ? 13.142 -43.046 -2.852 1.00 37.46 476 CYS A O 1
ATOM 1738 N N . SER A 1 232 ? 13.712 -44.656 -1.374 1.00 40.45 477 SER A N 1
ATOM 1739 C CA A SER A 1 232 ? 13.252 -45.761 -2.214 0.50 38.39 477 SER A CA 1
ATOM 1740 C CA B SER A 1 232 ? 13.248 -45.766 -2.210 0.50 38.48 477 SER A CA 1
ATOM 1741 C C . SER A 1 232 ? 11.760 -45.657 -2.546 1.00 42.60 477 SER A C 1
ATOM 1742 O O . SER A 1 232 ? 11.352 -45.888 -3.692 1.00 40.87 477 SER A O 1
ATOM 1747 N N . GLN A 1 233 ? 10.952 -45.311 -1.544 1.00 46.98 478 GLN A N 1
ATOM 1748 C CA . GLN A 1 233 ? 9.501 -45.160 -1.716 1.00 43.18 478 GLN A CA 1
ATOM 1749 C C . GLN A 1 233 ? 9.195 -43.951 -2.602 1.00 40.98 478 GLN A C 1
ATOM 1750 O O . GLN A 1 233 ? 8.298 -43.984 -3.444 1.00 40.51 478 GLN A O 1
ATOM 1756 N N . HIS A 1 234 ? 9.969 -42.893 -2.391 1.00 36.11 479 HIS A N 1
ATOM 1757 C CA . HIS A 1 234 ? 9.881 -41.664 -3.171 1.00 38.29 479 HIS A CA 1
ATOM 1758 C C . HIS A 1 234 ? 10.180 -41.917 -4.657 1.00 37.79 479 HIS A C 1
ATOM 1759 O O . HIS A 1 234 ? 9.338 -41.643 -5.511 1.00 38.67 479 HIS A O 1
ATOM 1766 N N . VAL A 1 235 ? 11.366 -42.463 -4.937 1.00 37.57 480 VAL A N 1
ATOM 1767 C CA . VAL A 1 235 ? 11.816 -42.807 -6.298 1.00 40.90 480 VAL A CA 1
ATOM 1768 C C . VAL A 1 235 ? 10.825 -43.685 -7.065 1.00 40.73 480 VAL A C 1
ATOM 1769 O O . VAL A 1 235 ? 10.563 -43.447 -8.254 1.00 42.19 480 VAL A O 1
ATOM 1773 N N . GLU A 1 236 ? 10.280 -44.700 -6.393 1.00 44.46 481 GLU A N 1
ATOM 1774 C CA . GLU A 1 236 ? 9.301 -45.599 -7.014 1.00 49.82 481 GLU A CA 1
ATOM 1775 C C . GLU A 1 236 ? 8.104 -44.811 -7.552 1.00 42.83 481 GLU A C 1
ATOM 1776 O O . GLU A 1 236 ? 7.628 -45.045 -8.671 1.00 40.20 481 GLU A O 1
ATOM 1782 N N . ARG A 1 237 ? 7.613 -43.881 -6.745 1.00 40.94 482 ARG A N 1
ATOM 1783 C CA . ARG A 1 237 ? 6.508 -43.037 -7.176 1.00 47.21 482 ARG A CA 1
ATOM 1784 C C . ARG A 1 237 ? 6.914 -42.105 -8.323 1.00 44.48 482 ARG A C 1
ATOM 1785 O O . ARG A 1 237 ? 6.134 -41.888 -9.259 1.00 47.66 482 ARG A O 1
ATOM 1793 N N . LEU A 1 238 ? 8.140 -41.591 -8.262 1.00 42.83 483 LEU A N 1
ATOM 1794 C CA . LEU A 1 238 ? 8.654 -40.696 -9.302 1.00 40.07 483 LEU A CA 1
ATOM 1795 C C . LEU A 1 238 ? 8.782 -41.398 -10.650 1.00 40.17 483 LEU A C 1
ATOM 1796 O O . LEU A 1 238 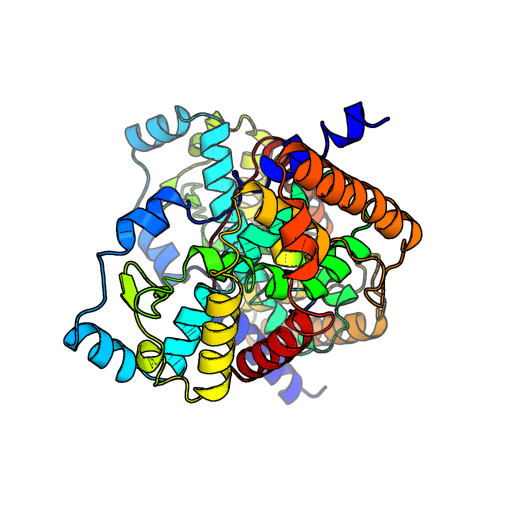? 8.423 -40.834 -11.674 1.00 40.59 483 LEU A O 1
ATOM 1801 N N . GLN A 1 239 ? 9.299 -42.626 -10.625 1.00 43.88 484 GLN A N 1
ATOM 1802 C CA . GLN A 1 239 ? 9.488 -43.435 -11.826 1.00 52.58 484 GLN A CA 1
ATOM 1803 C C . GLN A 1 239 ? 8.180 -43.651 -12.577 1.00 56.65 484 GLN A C 1
ATOM 1804 O O . GLN A 1 239 ? 8.152 -43.586 -13.808 1.00 57.78 484 GLN A O 1
ATOM 1810 N N . ILE A 1 240 ? 7.102 -43.892 -11.834 1.00 52.68 485 ILE A N 1
ATOM 1811 C CA . ILE A 1 240 ? 5.789 -44.160 -12.436 1.00 63.26 485 ILE A CA 1
ATOM 1812 C C . ILE A 1 240 ? 5.255 -42.931 -13.189 1.00 65.11 485 ILE A C 1
ATOM 1813 O O . ILE A 1 240 ? 4.690 -43.057 -14.279 1.00 61.10 485 ILE A O 1
ATOM 1818 N N . PHE A 1 241 ? 5.474 -41.749 -12.618 1.00 52.50 486 PHE A N 1
ATOM 1819 C CA . PHE A 1 241 ? 5.086 -40.495 -13.252 1.00 50.36 486 PHE A CA 1
ATOM 1820 C C . PHE A 1 241 ? 5.976 -40.145 -14.457 1.00 52.70 486 PHE A C 1
ATOM 1821 O O . PHE A 1 241 ? 5.464 -39.822 -15.539 1.00 50.46 486 PHE A O 1
ATOM 1829 N N . GLN A 1 242 ? 7.299 -40.218 -14.271 1.00 57.40 487 GLN A N 1
ATOM 1830 C CA . GLN A 1 242 ? 8.265 -39.809 -15.309 1.00 58.66 487 GLN A CA 1
ATOM 1831 C C . GLN A 1 242 ? 8.271 -40.720 -16.536 1.00 67.37 487 GLN A C 1
ATOM 1832 O O . GLN A 1 242 ? 8.673 -40.299 -17.625 1.00 72.73 487 GLN A O 1
ATOM 1838 N N . HIS A 1 243 ? 7.819 -41.960 -16.348 1.00 70.59 488 HIS A N 1
ATOM 1839 C CA . HIS A 1 243 ? 7.690 -42.940 -17.429 1.00 69.21 488 HIS A CA 1
ATOM 1840 C C . HIS A 1 243 ? 6.623 -42.531 -18.445 1.00 77.39 488 HIS A C 1
ATOM 1841 O O . HIS A 1 243 ? 6.758 -42.806 -19.639 1.00 81.81 488 HIS A O 1
ATOM 1848 N N . LEU A 1 244 ? 5.564 -41.883 -17.961 1.00 76.20 489 LEU A N 1
ATOM 1849 C CA . LEU A 1 244 ? 4.448 -41.469 -18.812 1.00 74.07 489 LEU A CA 1
ATOM 1850 C C . LEU A 1 244 ? 4.473 -39.980 -19.180 1.00 66.72 489 LEU A C 1
ATOM 1851 O O . LEU A 1 244 ? 3.812 -39.566 -20.138 1.00 62.25 489 LEU A O 1
ATOM 1856 N N . HIS A 1 245 ? 5.245 -39.186 -18.438 1.00 60.24 490 HIS A N 1
ATOM 1857 C CA . HIS A 1 245 ? 5.210 -37.724 -18.570 1.00 61.77 490 HIS A CA 1
ATOM 1858 C C . HIS A 1 245 ? 6.580 -37.067 -18.317 1.00 67.94 490 HIS A C 1
ATOM 1859 O O . HIS A 1 245 ? 6.780 -36.429 -17.274 1.00 54.53 490 HIS A O 1
ATOM 1866 N N . PRO A 1 246 ? 7.526 -37.208 -19.270 1.00 69.94 491 PRO A N 1
ATOM 1867 C CA . PRO A 1 246 ? 8.846 -36.588 -19.088 1.00 68.42 491 PRO A CA 1
ATOM 1868 C C . PRO A 1 246 ? 8.823 -35.079 -19.345 1.00 68.69 491 PRO A C 1
ATOM 1869 O O . PRO A 1 246 ? 7.961 -34.590 -20.079 1.00 76.26 491 PRO A O 1
ATOM 1873 N N . ILE A 1 247 ? 9.768 -34.350 -18.755 1.00 76.00 492 ILE A N 1
ATOM 1874 C CA . ILE A 1 247 ? 9.797 -32.887 -18.877 1.00 88.46 492 ILE A CA 1
ATOM 1875 C C . ILE A 1 247 ? 11.221 -32.301 -18.959 1.00 88.44 492 ILE A C 1
ATOM 1876 O O . ILE A 1 247 ? 12.139 -32.760 -18.271 1.00 81.34 492 ILE A O 1
ATOM 1881 N N . VAL A 1 248 ? 11.387 -31.297 -19.822 1.00 93.92 493 VAL A N 1
ATOM 1882 C CA . VAL A 1 248 ? 12.667 -30.599 -20.008 1.00 85.65 493 VAL A CA 1
ATOM 1883 C C . VAL A 1 248 ? 12.795 -29.407 -19.053 1.00 86.71 493 VAL A C 1
ATOM 1884 O O . VAL A 1 248 ? 11.891 -28.570 -18.964 1.00 78.05 493 VAL A O 1
ATOM 1888 N N . VAL A 1 249 ? 13.915 -29.341 -18.336 1.00 74.22 494 VAL A N 1
ATOM 1889 C CA . VAL A 1 249 ? 14.099 -28.344 -17.276 1.00 72.65 494 VAL A CA 1
ATOM 1890 C C . VAL A 1 249 ? 15.381 -27.528 -17.470 1.00 76.01 494 VAL A C 1
ATOM 1891 O O . VAL A 1 249 ? 16.422 -28.071 -17.849 1.00 77.04 494 VAL A O 1
ATOM 1895 N N . GLN A 1 250 ? 15.277 -26.223 -17.213 1.00 71.87 495 GLN A N 1
ATOM 1896 C CA . GLN A 1 250 ? 16.414 -25.292 -17.148 1.00 69.42 495 GLN A CA 1
ATOM 1897 C C . GLN A 1 250 ? 17.525 -25.780 -16.220 1.00 62.05 495 GLN A C 1
ATOM 1898 O O . GLN A 1 250 ? 17.244 -26.374 -15.180 1.00 60.14 495 GLN A O 1
ATOM 1904 N N . ALA A 1 251 ? 18.780 -25.523 -16.592 1.00 59.11 496 ALA A N 1
ATOM 1905 C CA . ALA A 1 251 ? 19.928 -25.855 -15.738 1.00 62.10 496 ALA A CA 1
ATOM 1906 C C . ALA A 1 251 ? 20.632 -24.594 -15.231 1.00 66.68 496 ALA A C 1
ATOM 1907 O O . ALA A 1 251 ? 20.675 -23.582 -15.929 1.00 59.96 496 ALA A O 1
ATOM 1909 N N . ALA A 1 252 ? 21.174 -24.658 -14.016 1.00 78.67 497 ALA A N 1
ATOM 1910 C CA . ALA A 1 252 ? 21.906 -23.531 -13.433 1.00 75.52 497 ALA A CA 1
ATOM 1911 C C . ALA A 1 252 ? 23.418 -23.778 -13.388 1.00 86.80 497 ALA A C 1
ATOM 1912 O O . ALA A 1 252 ? 23.928 -24.443 -12.480 1.00 84.71 497 ALA A O 1
ATOM 1914 N N . PHE A 1 253 ? 24.123 -23.245 -14.386 1.00 101.80 498 PHE A N 1
ATOM 1915 C CA . PHE A 1 253 ? 25.584 -23.310 -14.444 1.00 101.90 498 PHE A CA 1
ATOM 1916 C C . PHE A 1 253 ? 26.219 -22.287 -13.503 1.00 111.92 498 PHE A C 1
ATOM 1917 O O . PHE A 1 253 ? 27.444 -22.224 -13.367 1.00 101.00 498 PHE A O 1
ATOM 1925 N N . SER B 1 21 ? 12.860 -55.949 -42.895 1.00 48.82 266 SER B N 1
ATOM 1926 C CA . SER B 1 21 ? 12.090 -55.483 -44.081 1.00 46.98 266 SER B CA 1
ATOM 1927 C C . SER B 1 21 ? 12.213 -53.977 -44.256 1.00 45.60 266 SER B C 1
ATOM 1928 O O . SER B 1 21 ? 12.479 -53.252 -43.298 1.00 45.63 266 SER B O 1
ATOM 1931 N N . LEU B 1 22 ? 11.984 -53.517 -45.481 1.00 44.61 267 LEU B N 1
ATOM 1932 C CA . LEU B 1 22 ? 11.943 -52.088 -45.785 1.00 52.45 267 LEU B CA 1
ATOM 1933 C C . LEU B 1 22 ? 10.779 -51.367 -45.074 1.00 52.00 267 LEU B C 1
ATOM 1934 O O . LEU B 1 22 ? 10.871 -50.175 -44.770 1.00 41.95 267 LEU B O 1
ATOM 1939 N N . THR B 1 23 ? 9.698 -52.097 -44.797 1.00 48.06 268 THR B N 1
ATOM 1940 C CA . THR B 1 23 ? 8.534 -51.557 -44.062 1.00 46.08 268 THR B CA 1
ATOM 1941 C C . THR B 1 23 ? 8.891 -51.087 -42.645 1.00 41.73 268 THR B C 1
ATOM 1942 O O . THR B 1 23 ? 8.435 -50.026 -42.193 1.00 40.95 268 THR B O 1
ATOM 1946 N N . GLU B 1 24 ? 9.710 -51.871 -41.950 1.00 35.68 269 GLU B N 1
ATOM 1947 C CA . GLU B 1 24 ? 10.153 -51.489 -40.627 1.00 40.59 269 GLU B CA 1
ATOM 1948 C C . GLU B 1 24 ? 11.129 -50.328 -40.724 1.00 39.26 269 GLU B C 1
ATOM 1949 O O . GLU B 1 24 ? 11.150 -49.467 -39.851 1.00 31.92 269 GLU B O 1
ATOM 1955 N N . ILE B 1 25 ? 11.894 -50.279 -41.813 1.00 31.81 270 ILE B N 1
ATOM 1956 C CA . ILE B 1 25 ? 12.816 -49.169 -42.040 1.00 35.01 270 ILE B CA 1
ATOM 1957 C C . ILE B 1 25 ? 12.037 -47.874 -42.245 1.00 31.30 270 ILE B C 1
ATOM 1958 O O . ILE B 1 25 ? 12.434 -46.825 -41.740 1.00 28.36 270 ILE B O 1
ATOM 1963 N N . GLU B 1 26 ? 10.928 -47.948 -42.971 1.00 29.10 271 GLU B N 1
ATOM 1964 C CA . GLU B 1 26 ? 10.079 -46.772 -43.160 1.00 37.63 271 GLU B CA 1
ATOM 1965 C C . GLU B 1 26 ? 9.459 -46.303 -41.839 1.00 35.32 271 GLU B C 1
ATOM 1966 O O . GLU B 1 26 ? 9.265 -45.090 -41.632 1.00 28.68 271 GLU B O 1
ATOM 1972 N N . HIS B 1 27 ? 9.168 -47.253 -40.943 1.00 31.40 272 HIS B N 1
ATOM 1973 C CA A HIS B 1 27 ? 8.687 -46.919 -39.596 0.50 31.80 272 HIS B CA 1
ATOM 1974 C CA B HIS B 1 27 ? 8.685 -46.910 -39.595 0.50 33.94 272 HIS B CA 1
ATOM 1975 C C . HIS B 1 27 ? 9.776 -46.204 -38.798 1.00 29.73 272 HIS B C 1
ATOM 1976 O O . HIS B 1 27 ? 9.495 -45.257 -38.049 1.00 28.67 272 HIS B O 1
ATOM 1989 N N . LEU B 1 28 ? 11.020 -46.668 -38.958 1.00 33.11 273 LEU B N 1
ATOM 1990 C CA . LEU B 1 28 ? 12.180 -46.053 -38.316 1.00 28.56 273 LEU B CA 1
ATOM 1991 C C . LEU B 1 28 ? 12.381 -44.615 -38.804 1.00 24.75 273 LEU B C 1
ATOM 1992 O O . LEU B 1 28 ? 12.633 -43.734 -37.998 1.00 25.42 273 LEU B O 1
ATOM 1997 N N . VAL B 1 29 ? 12.285 -44.392 -40.115 1.00 23.08 274 VAL B N 1
ATOM 1998 C CA . VAL B 1 29 ? 12.315 -43.019 -40.660 1.00 27.38 274 VAL B CA 1
ATOM 1999 C C . VAL B 1 29 ? 11.277 -42.107 -39.997 1.00 27.50 274 VAL B C 1
ATOM 2000 O O . VAL B 1 29 ? 11.598 -41.020 -39.519 1.00 26.06 274 VAL B O 1
ATOM 2004 N N . GLN B 1 30 ? 10.026 -42.553 -39.977 1.00 29.00 275 GLN B N 1
ATOM 2005 C CA . GLN B 1 30 ? 8.937 -41.734 -39.460 1.00 28.58 275 GLN B CA 1
ATOM 2006 C C . GLN B 1 30 ? 9.170 -41.377 -37.996 1.00 27.53 275 GLN B C 1
ATOM 2007 O O . GLN B 1 30 ? 8.945 -40.243 -37.576 1.00 29.17 275 GLN B O 1
ATOM 2013 N N . SER B 1 31 ? 9.650 -42.359 -37.245 1.00 29.23 276 SER B N 1
ATOM 2014 C CA . SER B 1 31 ? 9.942 -42.231 -35.821 1.00 30.17 276 SER B CA 1
ATOM 2015 C C . SER B 1 31 ? 11.074 -41.245 -35.507 1.00 30.47 276 SER B C 1
ATOM 2016 O O . SER B 1 31 ? 10.965 -40.432 -34.576 1.00 29.70 276 SER B O 1
ATOM 2019 N N . VAL B 1 32 ? 12.158 -41.326 -36.279 1.00 26.09 277 VAL B N 1
ATOM 2020 C CA . VAL B 1 32 ? 13.301 -40.422 -36.129 1.00 24.26 277 VAL B CA 1
ATOM 2021 C C . VAL B 1 32 ? 12.832 -39.005 -36.441 1.00 20.45 277 VAL B C 1
ATOM 2022 O O . VAL B 1 32 ? 13.156 -38.056 -35.725 1.00 22.57 277 VAL B O 1
ATOM 2026 N N . CYS B 1 33 ? 12.048 -38.873 -37.505 1.00 22.01 278 CYS B N 1
ATOM 2027 C CA . CYS B 1 33 ? 11.521 -37.578 -37.900 1.00 24.69 278 CYS B CA 1
ATOM 2028 C C . CYS B 1 33 ? 10.540 -37.008 -36.866 1.00 26.64 278 CYS B C 1
ATOM 2029 O O . CYS B 1 33 ? 10.526 -35.795 -36.619 1.00 23.99 278 CYS B O 1
ATOM 2032 N N . LYS B 1 34 ? 9.728 -37.876 -36.259 1.00 26.35 279 LYS B N 1
ATOM 2033 C CA . LYS B 1 34 ? 8.817 -37.432 -35.192 1.00 28.44 279 LYS B CA 1
ATOM 2034 C C . LYS B 1 34 ? 9.617 -36.975 -33.973 1.00 27.01 279 LYS B C 1
ATOM 2035 O O . LYS B 1 34 ? 9.310 -35.944 -33.363 1.00 27.02 279 LYS B O 1
ATOM 2041 N N . SER B 1 35 ? 10.646 -37.746 -33.625 1.00 27.17 280 SER B N 1
ATOM 2042 C CA A SER B 1 35 ? 11.500 -37.410 -32.498 0.50 27.85 280 SER B CA 1
ATOM 2043 C CA B SER B 1 35 ? 11.509 -37.406 -32.496 0.50 28.96 280 SER B CA 1
ATOM 2044 C C . SER B 1 35 ? 12.150 -36.038 -32.677 1.00 26.48 280 SER B C 1
ATOM 2045 O O . SER B 1 35 ? 12.198 -35.239 -31.732 1.00 28.51 280 SER B O 1
ATOM 2050 N N . TYR B 1 36 ? 12.639 -35.771 -33.887 1.00 23.92 281 TYR B N 1
ATOM 2051 C CA . TYR B 1 36 ? 13.257 -34.483 -34.184 1.00 21.12 281 TYR B CA 1
ATOM 2052 C C . TYR B 1 36 ? 12.231 -33.342 -34.092 1.00 27.68 281 TYR B C 1
ATOM 2053 O O . TYR B 1 36 ? 12.492 -32.307 -33.482 1.00 21.20 281 TYR B O 1
ATOM 2062 N N . ARG B 1 37 ? 11.050 -33.551 -34.671 1.00 24.28 282 ARG B N 1
ATOM 2063 C CA . ARG B 1 37 ? 9.984 -32.549 -34.616 1.00 23.73 282 ARG B CA 1
ATOM 2064 C C . ARG B 1 37 ? 9.625 -32.200 -33.166 1.00 23.25 282 ARG B C 1
ATOM 2065 O O . ARG B 1 37 ? 9.387 -31.050 -32.846 1.00 24.60 282 ARG B O 1
ATOM 2073 N N . GLU B 1 38 ? 9.616 -33.197 -32.289 1.00 23.95 283 GLU B N 1
ATOM 2074 C CA . GLU B 1 38 ? 9.280 -32.970 -30.895 1.00 26.35 283 GLU B CA 1
ATOM 2075 C C . GLU B 1 38 ? 10.436 -32.400 -30.074 1.00 30.05 283 GLU B C 1
ATOM 2076 O O . GLU B 1 38 ? 10.227 -31.948 -28.960 1.00 28.87 283 GLU B O 1
ATOM 2082 N N . THR B 1 39 ? 11.656 -32.441 -30.604 1.00 25.80 284 THR B N 1
ATOM 2083 C CA . THR B 1 39 ? 12.813 -32.008 -29.821 1.00 24.95 284 THR B CA 1
ATOM 2084 C C . THR B 1 39 ? 13.677 -30.984 -30.540 1.00 25.72 284 THR B C 1
ATOM 2085 O O . THR B 1 39 ? 14.789 -30.726 -30.105 1.00 23.70 284 THR B O 1
ATOM 2089 N N . CYS B 1 40 ? 13.180 -30.400 -31.631 1.00 23.80 285 CYS B N 1
ATOM 2090 C CA . CYS B 1 40 ? 14.018 -29.491 -32.448 1.00 25.49 285 CYS B CA 1
ATOM 2091 C C . CYS B 1 40 ? 14.322 -28.169 -31.734 1.00 25.47 285 CYS B C 1
ATOM 2092 O O . CYS B 1 40 ? 15.105 -27.357 -32.234 1.00 25.42 285 CYS B O 1
ATOM 2095 N N . GLN B 1 41 ? 13.685 -27.972 -30.575 1.00 24.74 286 GLN B N 1
ATOM 2096 C CA . GLN B 1 41 ? 13.878 -26.813 -29.686 1.00 25.62 286 GLN B CA 1
ATOM 2097 C C . GLN B 1 41 ? 13.248 -25.536 -30.227 1.00 30.91 286 GLN B C 1
ATOM 2098 O O . GLN B 1 41 ? 12.406 -24.924 -29.563 1.00 26.48 286 GLN B O 1
ATOM 2104 N N . LEU B 1 42 ? 13.678 -25.117 -31.414 1.00 27.47 287 LEU B N 1
ATOM 2105 C CA . LEU B 1 42 ? 13.041 -23.996 -32.090 1.00 28.12 287 LEU B CA 1
ATOM 2106 C C . LEU B 1 42 ? 12.456 -24.499 -33.395 1.00 29.53 287 LEU B C 1
ATOM 2107 O O . LEU B 1 42 ? 13.098 -25.242 -34.105 1.00 25.19 287 LEU B O 1
ATOM 2112 N N . ARG B 1 43 ? 11.225 -24.104 -33.693 1.00 29.85 288 ARG B N 1
ATOM 2113 C CA . ARG B 1 43 ? 10.548 -24.561 -34.898 1.00 31.88 288 ARG B CA 1
ATOM 2114 C C . ARG B 1 43 ? 11.057 -23.775 -36.097 1.00 32.20 288 ARG B C 1
ATOM 2115 O O . ARG B 1 43 ? 11.290 -22.561 -35.997 1.00 27.51 288 ARG B O 1
ATOM 2123 N N . LEU B 1 44 ? 11.218 -24.467 -37.227 1.00 30.68 289 LEU B N 1
ATOM 2124 C CA . LEU B 1 44 ? 11.754 -23.855 -38.452 1.00 34.42 289 LEU B CA 1
ATOM 2125 C C . LEU B 1 44 ? 10.911 -22.680 -38.935 1.00 35.80 289 LEU B C 1
ATOM 2126 O O . LEU B 1 44 ? 11.454 -21.673 -39.396 1.00 31.40 289 LEU B O 1
ATOM 2131 N N . GLU B 1 45 ? 9.591 -22.814 -38.825 1.00 33.92 290 GLU B N 1
ATOM 2132 C CA . GLU B 1 45 ? 8.676 -21.745 -39.241 1.00 40.82 290 GLU B CA 1
ATOM 2133 C C . GLU B 1 45 ? 8.910 -20.478 -38.420 1.00 42.02 290 GLU B C 1
ATOM 2134 O O . GLU B 1 45 ? 8.864 -19.370 -38.954 1.00 40.31 290 GLU B O 1
ATOM 2140 N N . ASP B 1 46 ? 9.170 -20.656 -37.125 1.00 38.68 291 ASP B N 1
ATOM 2141 C CA . ASP B 1 46 ? 9.452 -19.548 -36.221 1.00 44.17 291 ASP B CA 1
ATOM 2142 C C . ASP B 1 46 ? 10.791 -18.874 -36.530 1.00 37.31 291 ASP B C 1
ATOM 2143 O O . ASP B 1 46 ? 10.876 -17.647 -36.560 1.00 36.85 291 ASP B O 1
ATOM 2148 N N . LEU B 1 47 ? 11.819 -19.686 -36.768 1.00 32.10 292 LEU B N 1
ATOM 2149 C CA . LEU B 1 47 ? 13.147 -19.204 -37.143 1.00 26.51 292 LEU B CA 1
ATOM 2150 C C . LEU B 1 47 ? 13.115 -18.427 -38.465 1.00 34.64 292 LEU B C 1
ATOM 2151 O O . LEU B 1 47 ? 13.767 -17.389 -38.598 1.00 33.74 292 LEU B O 1
ATOM 2156 N N . LEU B 1 48 ? 12.347 -18.930 -39.431 1.00 32.42 293 LEU B N 1
ATOM 2157 C CA . LEU B 1 48 ? 12.246 -18.294 -40.741 1.00 37.54 293 LEU B CA 1
ATOM 2158 C C . LEU B 1 48 ? 11.489 -16.969 -40.656 1.00 39.32 293 LEU B C 1
ATOM 2159 O O . LEU B 1 48 ? 11.858 -16.005 -41.322 1.00 37.59 293 LEU B O 1
ATOM 2164 N N . ARG B 1 49 ? 10.465 -16.922 -39.804 1.00 40.02 294 ARG B N 1
ATOM 2165 C CA . ARG B 1 49 ? 9.617 -15.738 -39.653 1.00 50.35 294 ARG B CA 1
ATOM 2166 C C . ARG B 1 49 ? 10.358 -14.628 -38.917 1.00 52.58 294 ARG B C 1
ATOM 2167 O O . ARG B 1 49 ? 10.197 -13.448 -39.233 1.00 44.95 294 ARG B O 1
ATOM 2175 N N . GLN B 1 50 ? 11.180 -15.018 -37.946 1.00 38.18 295 GLN B N 1
ATOM 2176 C CA . GLN B 1 50 ? 11.948 -14.063 -37.150 1.00 43.41 295 GLN B CA 1
ATOM 2177 C C . GLN B 1 50 ? 13.121 -13.437 -37.916 1.00 38.84 295 GLN B C 1
ATOM 2178 O O . GLN B 1 50 ? 13.777 -12.545 -37.386 1.00 42.41 295 GLN B O 1
ATOM 2184 N N . ARG B 1 51 ? 13.378 -13.891 -39.148 1.00 38.40 296 ARG B N 1
ATOM 2185 C CA . ARG B 1 51 ? 14.541 -13.436 -39.942 1.00 38.76 296 ARG B CA 1
ATOM 2186 C C . ARG B 1 51 ? 14.632 -11.917 -40.179 1.00 47.63 296 ARG B C 1
ATOM 2187 O O . ARG B 1 51 ? 15.728 -11.360 -40.280 1.00 39.17 296 ARG B O 1
ATOM 2195 N N . SER B 1 52 ? 13.483 -11.257 -40.274 1.00 43.98 297 SER B N 1
ATOM 2196 C CA . SER B 1 52 ? 13.446 -9.803 -40.437 1.00 42.39 297 SER B CA 1
ATOM 2197 C C . SER B 1 52 ? 13.755 -9.069 -39.133 1.00 42.50 297 SER B C 1
ATOM 2198 O O . SER B 1 52 ? 14.039 -7.870 -39.147 1.00 45.99 297 SER B O 1
ATOM 2201 N N . ASN B 1 53 ? 13.689 -9.789 -38.012 1.00 39.38 298 ASN B N 1
ATOM 2202 C CA . ASN B 1 53 ? 13.955 -9.224 -36.685 1.00 39.26 298 ASN B CA 1
ATOM 2203 C C . ASN B 1 53 ? 15.456 -9.288 -36.348 1.00 43.80 298 ASN B C 1
ATOM 2204 O O . ASN B 1 53 ? 15.945 -10.286 -35.819 1.00 35.25 298 ASN B O 1
ATOM 2209 N N . ILE B 1 54 ? 16.170 -8.212 -36.665 1.00 40.71 299 ILE B N 1
ATOM 2210 C CA . ILE B 1 54 ? 17.633 -8.152 -36.595 1.00 43.16 299 ILE B CA 1
ATOM 2211 C C . ILE B 1 54 ? 18.090 -7.124 -35.548 1.00 50.01 299 ILE B C 1
ATOM 2212 O O . ILE B 1 54 ? 17.503 -6.041 -35.442 1.00 37.19 299 ILE B O 1
ATOM 2217 N N . PHE B 1 55 ? 19.132 -7.455 -34.779 1.00 35.76 300 PHE B N 1
ATOM 2218 C CA . PHE B 1 55 ? 19.694 -6.497 -33.817 1.00 36.96 300 PHE B CA 1
ATOM 2219 C C . PHE B 1 55 ? 20.077 -5.178 -34.465 1.00 32.69 300 PHE B C 1
ATOM 2220 O O . PHE B 1 55 ? 20.734 -5.154 -35.508 1.00 38.32 300 PHE B O 1
ATOM 2228 N N . SER B 1 56 ? 19.629 -4.088 -33.848 1.00 38.36 301 SER B N 1
ATOM 2229 C CA . SER B 1 56 ? 20.006 -2.743 -34.271 1.00 47.84 301 SER B CA 1
ATOM 2230 C C . SER B 1 56 ? 21.473 -2.471 -33.940 1.00 45.91 301 SER B C 1
ATOM 2231 O O . SER B 1 56 ? 22.077 -3.191 -33.145 1.00 35.06 301 SER B O 1
ATOM 2234 N N . ARG B 1 57 ? 22.040 -1.429 -34.542 1.00 50.54 302 ARG B N 1
ATOM 2235 C CA . ARG B 1 57 ? 23.430 -1.054 -34.278 1.00 54.17 302 ARG B CA 1
ATOM 2236 C C . ARG B 1 57 ? 23.704 -0.806 -32.788 1.00 52.64 302 ARG B C 1
ATOM 2237 O O . ARG B 1 57 ? 24.796 -1.097 -32.302 1.00 48.54 302 ARG B O 1
ATOM 2245 N N . GLU B 1 58 ? 22.705 -0.288 -32.073 1.00 53.35 303 GLU B N 1
ATOM 2246 C CA . GLU B 1 58 ? 22.826 0.025 -30.644 1.00 47.55 303 GLU B CA 1
ATOM 2247 C C . GLU B 1 58 ? 22.782 -1.228 -29.777 1.00 42.25 303 GLU B C 1
ATOM 2248 O O . GLU B 1 58 ? 23.449 -1.310 -28.744 1.00 34.00 303 GLU B O 1
ATOM 2254 N N . GLU B 1 59 ? 21.967 -2.193 -30.192 1.00 37.61 304 GLU B N 1
ATOM 2255 C CA . GLU B 1 59 ? 21.873 -3.472 -29.507 1.00 35.58 304 GLU B CA 1
ATOM 2256 C C . GLU B 1 59 ? 23.162 -4.274 -29.680 1.00 32.08 304 GLU B C 1
ATOM 2257 O O . GLU B 1 59 ? 23.607 -4.916 -28.734 1.00 33.94 304 GLU B O 1
ATOM 2263 N N . VAL B 1 60 ? 23.720 -4.249 -30.893 1.00 29.21 305 VAL B N 1
ATOM 2264 C CA . VAL B 1 60 ? 24.995 -4.905 -31.212 1.00 31.14 305 VAL B CA 1
ATOM 2265 C C . VAL B 1 60 ? 26.117 -4.308 -30.345 1.00 34.21 305 VAL B C 1
ATOM 2266 O O . VAL B 1 60 ? 26.849 -5.049 -29.690 1.00 30.21 305 VAL B O 1
ATOM 2270 N N . THR B 1 61 ? 26.226 -2.979 -30.329 1.00 30.96 306 THR B N 1
ATOM 2271 C CA . THR B 1 61 ? 27.173 -2.269 -29.449 1.00 30.41 306 THR B CA 1
ATOM 2272 C C . THR B 1 61 ? 26.998 -2.689 -27.993 1.00 32.57 306 THR B C 1
AT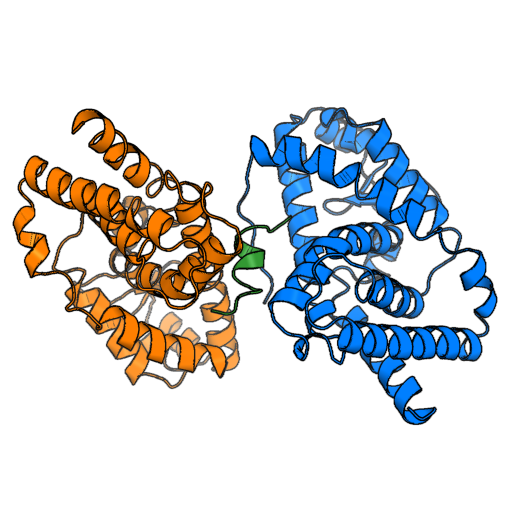OM 2273 O O . THR B 1 61 ? 27.987 -2.911 -27.282 1.00 33.73 306 THR B O 1
ATOM 2277 N N . GLY B 1 62 ? 25.743 -2.788 -27.556 1.00 31.58 307 GLY B N 1
ATOM 2278 C CA . GLY B 1 62 ? 25.405 -3.282 -26.222 1.00 33.94 307 GLY B CA 1
ATOM 2279 C C . GLY B 1 62 ? 26.004 -4.649 -25.905 1.00 32.17 307 GLY B C 1
ATOM 2280 O O . GLY B 1 62 ? 26.587 -4.840 -24.845 1.00 31.51 307 GLY B O 1
ATOM 2281 N N . TYR B 1 63 ? 25.870 -5.597 -26.830 1.00 29.84 308 TYR B N 1
ATOM 2282 C CA . TYR B 1 63 ? 26.493 -6.915 -26.686 1.00 26.18 308 TYR B CA 1
ATOM 2283 C C . TYR B 1 63 ? 28.018 -6.858 -26.700 1.00 27.50 308 TYR B C 1
ATOM 2284 O O . TYR B 1 63 ? 28.687 -7.585 -25.954 1.00 24.60 308 TYR B O 1
ATOM 2293 N N . GLN B 1 64 ? 28.563 -5.974 -27.534 1.00 26.28 309 GLN B N 1
ATOM 2294 C CA . GLN B 1 64 ? 30.008 -5.847 -27.678 1.00 26.21 309 GLN B CA 1
ATOM 2295 C C . GLN B 1 64 ? 30.642 -5.284 -26.414 1.00 31.75 309 GLN B C 1
ATOM 2296 O O . GLN B 1 64 ? 31.805 -5.575 -26.119 1.00 29.76 309 GLN B O 1
ATOM 2302 N N . ARG B 1 65 ? 29.870 -4.494 -25.660 1.00 28.63 310 ARG B N 1
ATOM 2303 C CA . ARG B 1 65 ? 30.398 -3.846 -24.470 1.00 27.11 310 ARG B CA 1
ATOM 2304 C C . ARG B 1 65 ? 30.397 -4.751 -23.248 1.00 25.89 310 ARG B C 1
ATOM 2305 O O . ARG B 1 65 ? 31.105 -4.478 -22.275 1.00 28.64 310 ARG B O 1
ATOM 2313 N N . LYS B 1 66 ? 29.623 -5.828 -23.317 1.00 27.10 311 LYS B N 1
ATOM 2314 C CA . LYS B 1 66 ? 29.517 -6.804 -22.236 1.00 28.91 311 LYS B CA 1
ATOM 2315 C C . LYS B 1 66 ? 30.856 -7.472 -21.995 1.00 29.81 311 LYS B C 1
ATOM 2316 O O . LYS B 1 66 ? 31.654 -7.623 -22.924 1.00 28.42 311 LYS B O 1
ATOM 2322 N N . SER B 1 67 ? 31.101 -7.861 -20.750 1.00 27.44 312 SER B N 1
ATOM 2323 C CA . SER B 1 67 ? 32.325 -8.568 -20.415 1.00 29.59 312 SER B CA 1
ATOM 2324 C C . SER B 1 67 ? 32.346 -9.912 -21.133 1.00 27.10 312 SER B C 1
ATOM 2325 O O . SER B 1 67 ? 31.305 -10.503 -21.393 1.00 24.29 312 SER B O 1
ATOM 2328 N N . MET B 1 68 ? 33.543 -10.401 -21.429 1.00 26.72 313 MET B N 1
ATOM 2329 C CA . MET B 1 68 ? 33.691 -11.769 -21.916 1.00 27.23 313 MET B CA 1
ATOM 2330 C C . MET B 1 68 ? 33.003 -12.752 -20.962 1.00 29.27 313 MET B C 1
ATOM 2331 O O . MET B 1 68 ? 32.410 -13.723 -21.398 1.00 26.86 313 MET B O 1
ATOM 2336 N N . TRP B 1 69 ? 33.112 -12.493 -19.658 1.00 31.40 314 TRP B N 1
ATOM 2337 C CA . TRP B 1 69 ? 32.531 -13.373 -18.649 1.00 31.79 314 TRP B CA 1
ATOM 2338 C C . TRP B 1 69 ? 31.039 -13.457 -18.735 1.00 31.04 314 TRP B C 1
ATOM 2339 O O . TRP B 1 69 ? 30.472 -14.535 -18.526 1.00 31.97 314 TRP B O 1
ATOM 2350 N N . GLU B 1 70 ? 30.399 -12.334 -19.061 1.00 29.97 315 GLU B N 1
ATOM 2351 C CA . GLU B 1 70 ? 28.965 -12.325 -19.241 1.00 31.09 315 GLU B CA 1
ATOM 2352 C C . GLU B 1 70 ? 28.555 -13.009 -20.550 1.00 36.52 315 GLU B C 1
ATOM 2353 O O . GLU B 1 70 ? 27.604 -13.796 -20.561 1.00 29.84 315 GLU B O 1
ATOM 2359 N N . MET B 1 71 ? 29.261 -12.712 -21.645 1.00 27.56 316 MET B N 1
ATOM 2360 C CA . MET B 1 71 ? 28.941 -13.362 -22.926 1.00 25.40 316 MET B CA 1
ATOM 2361 C C . MET B 1 71 ? 29.153 -14.866 -22.792 1.00 26.34 316 MET B C 1
ATOM 2362 O O . MET B 1 71 ? 28.388 -15.650 -23.337 1.00 28.64 316 MET B O 1
ATOM 2367 N N . TRP B 1 72 ? 30.185 -15.250 -22.045 1.00 27.54 317 TRP B N 1
ATOM 2368 C CA . TRP B 1 72 ? 30.420 -16.651 -21.750 1.00 33.45 317 TRP B CA 1
ATOM 2369 C C . TRP B 1 72 ? 29.225 -17.271 -21.042 1.00 37.32 317 TRP B C 1
ATOM 2370 O O . TRP B 1 72 ? 28.728 -18.316 -21.459 1.00 36.84 317 TRP B O 1
ATOM 2381 N N . GLU B 1 73 ? 28.772 -16.643 -19.964 1.00 37.10 318 GLU B N 1
ATOM 2382 C CA . GLU B 1 73 ? 27.688 -17.239 -19.200 1.00 44.21 318 GLU B CA 1
ATOM 2383 C C . GLU B 1 73 ? 26.384 -17.330 -20.017 1.00 41.21 318 GLU B C 1
ATOM 2384 O O . GLU B 1 73 ? 25.678 -18.338 -19.926 1.00 34.39 318 GLU B O 1
ATOM 2390 N N . ARG B 1 74 ? 26.097 -16.312 -20.834 1.00 33.09 319 ARG B N 1
ATOM 2391 C CA . ARG B 1 74 ? 24.956 -16.361 -21.753 1.00 33.20 319 ARG B CA 1
ATOM 2392 C C . ARG B 1 74 ? 25.087 -17.521 -22.748 1.00 32.45 319 ARG B C 1
ATOM 2393 O O . ARG B 1 74 ? 24.173 -18.332 -22.888 1.00 34.52 319 ARG B O 1
ATOM 2401 N N . CYS B 1 75 ? 26.229 -17.600 -23.426 1.00 31.54 320 CYS B N 1
ATOM 2402 C CA . CYS B 1 75 ? 26.472 -18.629 -24.426 1.00 31.91 320 CYS B CA 1
ATOM 2403 C C . CYS B 1 75 ? 26.454 -20.019 -23.813 1.00 34.90 320 CYS B C 1
ATOM 2404 O O . CYS B 1 75 ? 25.903 -20.946 -24.404 1.00 27.25 320 CYS B O 1
ATOM 2407 N N . ALA B 1 76 ? 27.048 -20.151 -22.629 1.00 30.20 321 ALA B N 1
ATOM 2408 C CA . ALA B 1 76 ? 27.038 -21.416 -21.899 1.00 31.25 321 ALA B CA 1
ATOM 2409 C C . ALA B 1 76 ? 25.600 -21.863 -21.621 1.00 32.26 321 ALA B C 1
ATOM 2410 O O . ALA B 1 76 ? 25.282 -23.042 -21.785 1.00 30.71 321 ALA B O 1
ATOM 2412 N N . HIS B 1 77 ? 24.749 -20.914 -21.222 1.00 29.55 322 HIS B N 1
ATOM 2413 C CA . HIS B 1 77 ? 23.336 -21.177 -20.977 1.00 35.99 322 HIS B CA 1
ATOM 2414 C C . HIS B 1 77 ? 22.668 -21.716 -22.237 1.00 37.38 322 HIS B C 1
ATOM 2415 O O . HIS B 1 77 ? 22.059 -22.786 -22.204 1.00 30.63 322 HIS B O 1
ATOM 2422 N N . HIS B 1 78 ? 22.809 -20.991 -23.347 1.00 28.07 323 HIS B N 1
ATOM 2423 C CA . HIS B 1 78 ? 22.159 -21.382 -24.605 1.00 26.28 323 HIS B CA 1
ATOM 2424 C C . HIS B 1 78 ? 22.659 -22.721 -25.115 1.00 29.93 323 HIS B C 1
ATOM 2425 O O . HIS B 1 78 ? 21.876 -23.512 -25.644 1.00 29.96 323 HIS B O 1
ATOM 2432 N N . LEU B 1 79 ? 23.954 -22.977 -24.932 1.00 25.58 324 LEU B N 1
ATOM 2433 C CA A LEU B 1 79 ? 24.551 -24.232 -25.347 0.50 27.92 324 LEU B CA 1
ATOM 2434 C CA B LEU B 1 79 ? 24.538 -24.238 -25.357 0.50 27.38 324 LEU B CA 1
ATOM 2435 C C . LEU B 1 79 ? 24.036 -25.406 -24.515 1.00 28.61 324 LEU B C 1
ATOM 2436 O O . LEU B 1 79 ? 23.777 -26.476 -25.043 1.00 24.89 324 LEU B O 1
ATOM 2445 N N . THR B 1 80 ? 23.920 -25.187 -23.209 1.00 26.94 325 THR B N 1
ATOM 2446 C CA . THR B 1 80 ? 23.484 -26.232 -22.285 1.00 29.84 325 THR B CA 1
ATOM 2447 C C . THR B 1 80 ? 22.036 -26.586 -22.595 1.00 28.74 325 THR B C 1
ATOM 2448 O O . THR B 1 80 ? 21.675 -27.764 -22.635 1.00 31.80 325 THR B O 1
ATOM 2452 N N . GLU B 1 81 ? 21.222 -25.560 -22.829 1.00 27.61 326 GLU B N 1
ATOM 2453 C CA . GLU B 1 81 ? 19.842 -25.772 -23.263 1.00 30.01 326 GLU B CA 1
ATOM 2454 C C . GLU B 1 81 ? 19.777 -26.552 -24.568 1.00 25.72 326 GLU B C 1
ATOM 2455 O O . GLU B 1 81 ? 18.968 -27.484 -24.696 1.00 27.73 326 GLU B O 1
ATOM 2461 N N . ALA B 1 82 ? 20.622 -26.191 -25.540 1.00 23.44 327 ALA B N 1
ATOM 2462 C CA . ALA B 1 82 ? 20.623 -26.890 -26.816 1.00 23.56 327 ALA B CA 1
ATOM 2463 C C . ALA B 1 82 ? 21.007 -28.355 -26.642 1.00 26.72 327 ALA B C 1
ATOM 2464 O O . ALA B 1 82 ? 20.392 -29.232 -27.239 1.00 24.12 327 ALA B O 1
ATOM 2466 N N . ILE B 1 83 ? 22.024 -28.616 -25.824 1.00 24.60 328 ILE B N 1
ATOM 2467 C CA . ILE B 1 83 ? 22.435 -29.993 -25.541 1.00 24.90 328 ILE B CA 1
ATOM 2468 C C . ILE B 1 83 ? 21.287 -30.799 -24.892 1.00 22.90 328 ILE B C 1
ATOM 2469 O O . ILE B 1 83 ? 21.086 -31.955 -25.224 1.00 24.08 328 ILE B O 1
ATOM 2474 N N . GLN B 1 84 ? 20.545 -30.187 -23.974 1.00 25.40 329 GLN B N 1
ATOM 2475 C CA . GLN B 1 84 ? 19.419 -30.881 -23.345 1.00 28.36 329 GLN B CA 1
ATOM 2476 C C . GLN B 1 84 ? 18.442 -31.436 -24.383 1.00 25.80 329 GLN B C 1
ATOM 2477 O O . GLN B 1 84 ? 18.010 -32.592 -24.291 1.00 23.62 329 GLN B O 1
ATOM 2483 N N . TYR B 1 85 ? 18.100 -30.603 -25.366 1.00 24.42 330 TYR B N 1
ATOM 2484 C CA . TYR B 1 85 ? 17.185 -31.013 -26.431 1.00 25.10 330 TYR B CA 1
ATOM 2485 C C . TYR B 1 85 ? 17.769 -32.124 -27.303 1.00 27.06 330 TYR B C 1
ATOM 2486 O O . TYR B 1 85 ? 17.038 -33.002 -27.772 1.00 25.14 330 TYR B O 1
ATOM 2495 N N . VAL B 1 86 ? 19.082 -32.088 -27.517 1.00 23.66 331 VAL B N 1
ATOM 2496 C CA . VAL B 1 86 ? 19.759 -33.150 -28.255 1.00 20.54 331 VAL B CA 1
ATOM 2497 C C . VAL B 1 86 ? 19.682 -34.461 -27.463 1.00 20.02 331 VAL B C 1
ATOM 2498 O O . VAL B 1 86 ? 19.426 -35.523 -28.028 1.00 22.78 331 VAL B O 1
ATOM 2502 N N . VAL B 1 87 ? 19.888 -34.377 -26.153 1.00 22.92 332 VAL B N 1
ATOM 2503 C CA . VAL B 1 87 ? 19.742 -35.551 -25.294 1.00 23.03 332 VAL B CA 1
ATOM 2504 C C . VAL B 1 87 ? 18.304 -36.102 -25.359 1.00 25.78 332 VAL B C 1
ATOM 2505 O O . VAL B 1 87 ? 18.096 -37.313 -25.476 1.00 23.48 332 VAL B O 1
ATOM 2509 N N . GLU B 1 88 ? 17.316 -35.215 -25.283 1.00 24.12 333 GLU B N 1
ATOM 2510 C CA . GLU B 1 88 ? 15.910 -35.630 -25.432 1.00 26.96 333 GLU B CA 1
ATOM 2511 C C . GLU B 1 88 ? 15.651 -36.306 -26.785 1.00 25.47 333 GLU B C 1
ATOM 2512 O O . GLU B 1 88 ? 14.924 -37.302 -26.860 1.00 21.98 333 GLU B O 1
ATOM 2518 N N . PHE B 1 89 ? 16.261 -35.773 -27.844 1.00 19.75 334 PHE B N 1
ATOM 2519 C CA . PHE B 1 89 ? 16.179 -36.385 -29.177 1.00 23.77 334 PHE B CA 1
ATOM 2520 C C . PHE B 1 89 ? 16.719 -37.819 -29.153 1.00 24.93 334 PHE B C 1
ATOM 2521 O O . PHE B 1 89 ? 16.057 -38.743 -29.622 1.00 25.42 334 PHE B O 1
ATOM 2529 N N . ALA B 1 90 ? 17.903 -37.995 -28.569 1.00 23.17 335 ALA B N 1
ATOM 2530 C CA . ALA B 1 90 ? 18.525 -39.311 -28.449 1.00 27.43 335 ALA B CA 1
ATOM 2531 C C . ALA B 1 90 ? 17.632 -40.280 -27.696 1.00 27.23 335 ALA B C 1
ATOM 2532 O O . ALA B 1 90 ? 17.500 -41.431 -28.110 1.00 31.94 335 ALA B O 1
ATOM 2534 N N . LYS B 1 91 ? 17.031 -39.814 -26.602 1.00 25.63 336 LYS B N 1
ATOM 2535 C CA . LYS B 1 91 ? 16.210 -40.671 -25.741 1.00 32.83 336 LYS B CA 1
ATOM 2536 C C . LYS B 1 91 ? 14.982 -41.206 -26.471 1.00 38.17 336 LYS B C 1
ATOM 2537 O O . LYS B 1 91 ? 14.446 -42.251 -26.108 1.00 35.55 336 LYS B O 1
ATOM 2543 N N . ARG B 1 92 ? 14.560 -40.494 -27.509 1.00 35.45 337 ARG B N 1
ATOM 2544 C CA . ARG B 1 92 ? 13.392 -40.888 -28.289 1.00 40.00 337 ARG B CA 1
ATOM 2545 C C . ARG B 1 92 ? 13.742 -41.726 -29.510 1.00 36.89 337 ARG B C 1
ATOM 2546 O O . ARG B 1 92 ? 12.847 -42.171 -30.218 1.00 37.84 337 ARG B O 1
ATOM 2554 N N . LEU B 1 93 ? 15.034 -41.954 -29.746 1.00 33.14 338 LEU B N 1
ATOM 2555 C CA . LEU B 1 93 ? 15.474 -42.754 -30.890 1.00 37.58 338 LEU B CA 1
ATOM 2556 C C . LEU B 1 93 ? 15.332 -44.220 -30.610 1.00 43.67 338 LEU B C 1
ATOM 2557 O O . LEU B 1 93 ? 15.730 -44.702 -29.543 1.00 38.85 338 LEU B O 1
ATOM 2562 N N . SER B 1 94 ? 14.776 -44.924 -31.591 1.00 47.17 339 SER B N 1
ATOM 2563 C CA . SER B 1 94 ? 14.520 -46.348 -31.486 1.00 55.49 339 SER B CA 1
ATOM 2564 C C . SER B 1 94 ? 15.820 -47.088 -31.192 1.00 42.68 339 SER B C 1
ATOM 2565 O O . SER B 1 94 ? 16.782 -46.995 -31.945 1.00 45.49 339 SER B O 1
ATOM 2568 N N . GLY B 1 95 ? 15.851 -47.795 -30.075 1.00 38.25 340 GLY B N 1
ATOM 2569 C CA . GLY B 1 95 ? 17.020 -48.583 -29.707 1.00 48.00 340 GLY B CA 1
ATOM 2570 C C . GLY B 1 95 ? 18.104 -47.860 -28.925 1.00 40.62 340 GLY B C 1
ATOM 2571 O O . GLY B 1 95 ? 19.053 -48.493 -28.487 1.00 43.61 340 GLY B O 1
ATOM 2572 N N . PHE B 1 96 ? 17.988 -46.543 -28.751 1.00 34.61 341 PHE B N 1
ATOM 2573 C CA . PHE B 1 96 ? 18.976 -45.813 -27.936 1.00 28.49 341 PHE B CA 1
ATOM 2574 C C . PHE B 1 96 ? 18.830 -46.143 -26.462 1.00 33.77 341 PHE B C 1
ATOM 2575 O O . PHE B 1 96 ? 19.833 -46.371 -25.763 1.00 31.27 341 PHE B O 1
ATOM 2583 N N . MET B 1 97 ? 17.585 -46.170 -25.982 1.00 38.17 342 MET B N 1
ATOM 2584 C CA . MET B 1 97 ? 17.313 -46.506 -24.584 1.00 44.95 342 MET B CA 1
ATOM 2585 C C . MET B 1 97 ? 17.526 -47.995 -24.301 1.00 41.34 342 MET B C 1
ATOM 2586 O O . MET B 1 97 ? 17.635 -48.395 -23.140 1.00 45.48 342 MET B O 1
ATOM 2591 N N . GLU B 1 98 ? 17.586 -48.799 -25.363 1.00 50.69 343 GLU B N 1
ATOM 2592 C CA . GLU B 1 98 ? 17.938 -50.220 -25.259 1.00 51.82 343 GLU B CA 1
ATOM 2593 C C . GLU B 1 98 ? 19.414 -50.384 -24.881 1.00 49.73 343 GLU B C 1
ATOM 2594 O O . GLU B 1 98 ? 19.783 -51.324 -24.172 1.00 46.88 343 GLU B O 1
ATOM 2600 N N . LEU B 1 99 ? 20.249 -49.454 -25.350 1.00 47.55 344 LEU B N 1
ATOM 2601 C CA . LEU B 1 99 ? 21.691 -49.477 -25.077 1.00 43.79 344 LEU B CA 1
ATOM 2602 C C . LEU B 1 99 ? 21.987 -49.370 -23.591 1.00 42.12 344 LEU B C 1
ATOM 2603 O O . LEU B 1 99 ? 21.220 -48.757 -22.842 1.00 46.03 344 LEU B O 1
ATOM 2608 N N . CYS B 1 100 ? 23.094 -49.976 -23.162 1.00 44.59 345 CYS B N 1
ATOM 2609 C CA . CYS B 1 100 ? 23.524 -49.887 -21.774 1.00 44.52 345 CYS B CA 1
ATOM 2610 C C . CYS B 1 100 ? 23.857 -48.443 -21.411 1.00 42.16 345 CYS B C 1
ATOM 2611 O O . CYS B 1 100 ? 24.165 -47.631 -22.291 1.00 40.49 345 CYS B O 1
ATOM 2614 N N . GLN B 1 101 ? 23.777 -48.122 -20.122 1.00 43.08 346 GLN B N 1
ATOM 2615 C CA . GLN B 1 101 ? 23.963 -46.745 -19.660 1.00 47.33 346 GLN B CA 1
ATOM 2616 C C . GLN B 1 101 ? 25.293 -46.151 -20.115 1.00 41.66 346 GLN B C 1
ATOM 2617 O O . GLN B 1 101 ? 25.311 -45.045 -20.643 1.00 36.12 346 GLN B O 1
ATOM 2623 N N . ASN B 1 102 ? 26.386 -46.900 -19.938 1.00 40.57 347 ASN B N 1
ATOM 2624 C CA . ASN B 1 102 ? 27.721 -46.473 -20.381 1.00 41.97 347 ASN B CA 1
ATOM 2625 C C . ASN B 1 102 ? 27.748 -46.007 -21.846 1.00 35.82 347 ASN B C 1
ATOM 2626 O O . ASN B 1 102 ? 28.281 -44.946 -22.153 1.00 35.09 347 ASN B O 1
ATOM 2631 N N . ASP B 1 103 ? 27.154 -46.795 -22.734 1.00 35.76 348 ASP B N 1
ATOM 2632 C CA . ASP B 1 103 ? 27.185 -46.503 -24.163 1.00 33.03 348 ASP B CA 1
ATOM 2633 C C . ASP B 1 103 ? 26.359 -45.274 -24.522 1.00 31.96 348 ASP B C 1
ATOM 2634 O O . ASP B 1 103 ? 26.766 -44.472 -25.368 1.00 29.92 348 ASP B O 1
ATOM 2639 N N . GLN B 1 104 ? 25.197 -45.133 -23.887 1.00 31.39 349 GLN B N 1
ATOM 2640 C CA . GLN B 1 104 ? 24.378 -43.923 -24.036 1.00 30.13 349 GLN B CA 1
ATOM 2641 C C . GLN B 1 104 ? 25.206 -42.672 -23.722 1.00 29.34 349 GLN B C 1
ATOM 2642 O O . GLN B 1 104 ? 25.172 -41.675 -24.459 1.00 29.84 349 GLN B O 1
ATOM 2648 N N . ILE B 1 105 ? 25.967 -42.742 -22.635 1.00 33.46 350 ILE B N 1
ATOM 2649 C CA . ILE B 1 105 ? 26.795 -41.619 -22.201 1.00 32.61 350 ILE B CA 1
ATOM 2650 C C . ILE B 1 105 ? 27.952 -41.389 -23.175 1.00 30.55 350 ILE B C 1
ATOM 2651 O O . ILE B 1 105 ? 28.188 -40.261 -23.591 1.00 29.63 350 ILE B O 1
ATOM 2656 N N . VAL B 1 106 ? 28.657 -42.456 -23.540 1.00 30.43 351 VAL B N 1
ATOM 2657 C CA . VAL B 1 106 ? 29.733 -42.365 -24.529 1.00 29.78 351 VAL B CA 1
ATOM 2658 C C . VAL B 1 106 ? 29.224 -41.677 -25.803 1.00 29.38 351 VAL B C 1
ATOM 2659 O O . VAL B 1 106 ? 29.787 -40.674 -26.232 1.00 27.49 351 VAL B O 1
ATOM 2663 N N . LEU B 1 107 ? 28.135 -42.184 -26.373 1.00 29.62 352 LEU B N 1
ATOM 2664 C CA . LEU B 1 107 ? 27.592 -41.615 -27.609 1.00 25.55 352 LEU B CA 1
ATOM 2665 C C . LEU B 1 107 ? 27.225 -40.135 -27.471 1.00 28.56 352 LEU B C 1
ATOM 2666 O O . LEU B 1 107 ? 27.605 -39.307 -28.311 1.00 24.85 352 LEU B O 1
ATOM 2671 N N . LEU B 1 108 ? 26.516 -39.790 -26.400 1.00 26.25 353 LEU B N 1
ATOM 2672 C CA . LEU B 1 108 ? 26.101 -38.405 -26.207 1.00 25.52 353 LEU B CA 1
ATOM 2673 C C . LEU B 1 108 ? 27.276 -37.495 -25.898 1.00 27.89 353 LEU B C 1
ATOM 2674 O O . LEU B 1 108 ? 27.334 -36.383 -26.398 1.00 29.37 353 LEU B O 1
ATOM 2679 N N . LYS B 1 109 ? 28.226 -37.956 -25.090 1.00 30.29 354 LYS B N 1
ATOM 2680 C CA . LYS B 1 109 ? 29.335 -37.069 -24.752 1.00 33.66 354 LYS B CA 1
ATOM 2681 C C . LYS B 1 109 ? 30.178 -36.779 -26.005 1.00 34.19 354 LYS B C 1
ATOM 2682 O O . LYS B 1 109 ? 30.662 -35.662 -26.178 1.00 31.53 354 LYS B O 1
ATOM 2688 N N . ALA B 1 110 ? 30.294 -37.766 -26.893 1.00 32.87 355 ALA B N 1
ATOM 2689 C CA . ALA B 1 110 ? 31.059 -37.598 -28.139 1.00 36.19 355 ALA B CA 1
ATOM 2690 C C . ALA B 1 110 ? 30.305 -36.870 -29.257 1.00 34.23 355 ALA B C 1
ATOM 2691 O O . ALA B 1 110 ? 30.927 -36.299 -30.166 1.00 29.46 355 ALA B O 1
ATOM 2693 N N . GLY B 1 111 ? 28.977 -36.907 -29.217 1.00 29.38 356 GLY B N 1
ATOM 2694 C CA . GLY B 1 111 ? 28.200 -36.436 -30.362 1.00 27.76 356 GLY B CA 1
ATOM 2695 C C . GLY B 1 111 ? 27.261 -35.266 -30.165 1.00 24.32 356 GLY B C 1
ATOM 2696 O O . GLY B 1 111 ? 26.832 -34.657 -31.140 1.00 24.28 356 GLY B O 1
ATOM 2697 N N . ALA B 1 112 ? 26.912 -34.959 -28.918 1.00 25.96 357 ALA B N 1
ATOM 2698 C CA . ALA B 1 112 ? 25.863 -33.978 -28.657 1.00 27.54 357 ALA B CA 1
ATOM 2699 C C . ALA B 1 112 ? 26.216 -32.596 -29.216 1.00 32.74 357 ALA B C 1
ATOM 2700 O O . ALA B 1 112 ? 25.381 -31.917 -29.815 1.00 24.42 357 ALA B O 1
ATOM 2702 N N . MET B 1 113 ? 27.467 -32.208 -29.014 1.00 30.65 358 MET B N 1
ATOM 2703 C CA . MET B 1 113 ? 27.989 -30.918 -29.437 1.00 32.44 358 MET B CA 1
ATOM 2704 C C . MET B 1 113 ? 28.015 -30.804 -30.957 1.00 31.25 358 MET B C 1
ATOM 2705 O O . MET B 1 113 ? 27.684 -29.750 -31.527 1.00 29.30 358 MET B O 1
ATOM 2710 N N . GLU B 1 114 ? 28.398 -31.897 -31.606 1.00 25.80 359 GLU B N 1
ATOM 2711 C CA . GLU B 1 114 ? 28.357 -31.996 -33.067 1.00 26.67 359 GLU B CA 1
ATOM 2712 C C . GLU B 1 114 ? 26.928 -31.823 -33.608 1.00 25.09 359 GLU B C 1
ATOM 2713 O O . GLU B 1 114 ? 26.725 -31.146 -34.617 1.00 23.05 359 GLU B O 1
ATOM 2719 N N . VAL B 1 115 ? 25.952 -32.433 -32.937 1.00 23.25 360 VAL B N 1
ATOM 2720 C CA . VAL B 1 115 ? 24.527 -32.252 -33.293 1.00 20.31 360 VAL B CA 1
ATOM 2721 C C . VAL B 1 115 ? 24.073 -30.801 -33.137 1.00 20.60 360 VAL B C 1
ATOM 2722 O O . VAL B 1 115 ? 23.394 -30.285 -34.020 1.00 20.55 360 VAL B O 1
ATOM 2726 N N . VAL B 1 116 ? 24.447 -30.151 -32.028 1.00 18.99 361 VAL B N 1
ATOM 2727 C CA . VAL B 1 116 ? 24.128 -28.723 -31.828 1.00 25.36 361 VAL B CA 1
ATOM 2728 C C . VAL B 1 116 ? 24.655 -27.895 -33.008 1.00 23.63 361 VAL B C 1
ATOM 2729 O O . VAL B 1 116 ? 23.934 -27.069 -33.554 1.00 21.01 361 VAL B O 1
ATOM 2733 N N . LEU B 1 117 ? 25.903 -28.145 -33.403 1.00 22.27 362 LEU B N 1
ATOM 2734 C CA A LEU B 1 117 ? 26.517 -27.398 -34.497 0.50 24.42 362 LEU B CA 1
ATOM 2735 C CA B LEU B 1 117 ? 26.522 -27.416 -34.503 0.50 24.10 362 LEU B CA 1
ATOM 2736 C C . LEU B 1 117 ? 25.740 -27.614 -35.801 1.00 23.11 362 LEU B C 1
ATOM 2737 O O . LEU B 1 117 ? 25.493 -26.660 -36.543 1.00 27.93 362 LEU B O 1
ATOM 2746 N N . VAL B 1 118 ? 25.329 -28.853 -36.073 1.00 22.69 363 VAL B N 1
ATOM 2747 C CA . VAL B 1 118 ? 24.507 -29.141 -37.258 1.00 21.37 363 VAL B CA 1
ATOM 2748 C C . VAL B 1 118 ? 23.131 -28.460 -37.166 1.00 22.64 363 VAL B C 1
ATOM 2749 O O . VAL B 1 118 ? 22.673 -27.834 -38.128 1.00 23.01 363 VAL B O 1
ATOM 2753 N N . ARG B 1 119 ? 22.467 -28.600 -36.020 1.00 22.18 364 ARG B N 1
ATOM 2754 C CA . ARG B 1 119 ? 21.173 -27.932 -35.779 1.00 22.05 364 ARG B CA 1
ATOM 2755 C C . ARG B 1 119 ? 21.224 -26.415 -36.006 1.00 26.48 364 ARG B C 1
ATOM 2756 O O . ARG B 1 119 ? 20.247 -25.820 -36.472 1.00 24.15 364 ARG B O 1
ATOM 2764 N N . MET B 1 120 ? 22.359 -25.806 -35.659 1.00 20.97 365 MET B N 1
ATOM 2765 C CA . MET B 1 120 ? 22.581 -24.360 -35.808 1.00 28.46 365 MET B CA 1
ATOM 2766 C C . MET B 1 120 ? 22.258 -23.828 -37.207 1.00 24.06 365 MET B C 1
ATOM 2767 O O . MET B 1 120 ? 21.863 -22.664 -37.351 1.00 26.73 365 MET B O 1
ATOM 2772 N N . CYS B 1 121 ? 22.460 -24.646 -38.235 1.00 23.52 366 CYS B N 1
ATOM 2773 C CA . CYS B 1 121 ? 22.218 -24.169 -39.612 1.00 25.33 366 CYS B CA 1
ATOM 2774 C C . CYS B 1 121 ? 20.784 -23.689 -39.831 1.00 25.10 366 CYS B C 1
ATOM 2775 O O . CYS B 1 121 ? 20.552 -22.814 -40.653 1.00 26.63 366 CYS B O 1
ATOM 2778 N N . ARG B 1 122 ? 19.824 -24.250 -39.093 1.00 25.32 367 ARG B N 1
ATOM 2779 C CA . ARG B 1 122 ? 18.432 -23.824 -39.224 1.00 23.74 367 ARG B CA 1
ATOM 2780 C C . ARG B 1 122 ? 18.262 -22.404 -38.702 1.00 26.43 367 ARG B C 1
ATOM 2781 O O . ARG B 1 122 ? 17.389 -21.682 -39.155 1.00 26.26 367 ARG B O 1
ATOM 2789 N N . ALA B 1 123 ? 19.103 -22.029 -37.742 1.00 24.05 368 ALA B N 1
ATOM 2790 C CA . ALA B 1 123 ? 18.994 -20.746 -37.058 1.00 24.70 368 ALA B CA 1
ATOM 2791 C C . ALA B 1 123 ? 19.916 -19.706 -37.682 1.00 24.02 368 ALA B C 1
ATOM 2792 O O . ALA B 1 123 ? 20.078 -18.597 -37.152 1.00 25.19 368 ALA B O 1
ATOM 2794 N N . TYR B 1 124 ? 20.483 -20.065 -38.829 1.00 23.32 369 TYR B N 1
ATOM 2795 C CA . TYR B 1 124 ? 21.417 -19.231 -39.554 1.00 23.66 369 TYR B CA 1
ATOM 2796 C C . TYR B 1 124 ? 20.777 -18.722 -40.836 1.00 26.23 369 TYR B C 1
ATOM 2797 O O . TYR B 1 124 ? 20.168 -19.491 -41.579 1.00 26.01 369 TYR B O 1
ATOM 2806 N N . ASN B 1 125 ? 20.926 -17.423 -41.082 1.00 28.57 370 ASN B N 1
ATOM 2807 C CA . ASN B 1 125 ? 20.452 -16.794 -42.317 1.00 33.11 370 ASN B CA 1
ATOM 2808 C C . ASN B 1 125 ? 21.618 -16.468 -43.245 1.00 28.79 370 ASN B C 1
ATOM 2809 O O . ASN B 1 125 ? 22.380 -15.542 -42.995 1.00 30.61 370 ASN B O 1
ATOM 2814 N N . ALA B 1 126 ? 21.737 -17.241 -44.320 1.00 30.80 371 ALA B N 1
ATOM 2815 C CA . ALA B 1 126 ? 22.802 -17.089 -45.308 1.00 34.56 371 ALA B CA 1
ATOM 2816 C C . ALA B 1 126 ? 22.747 -15.782 -46.098 1.00 36.98 371 ALA B C 1
ATOM 2817 O O . ALA B 1 126 ? 23.778 -15.328 -46.610 1.00 36.44 371 ALA B O 1
ATOM 2819 N N . ASP B 1 127 ? 21.555 -15.190 -46.193 1.00 40.70 372 ASP B N 1
ATOM 2820 C CA . ASP B 1 127 ? 21.349 -13.948 -46.962 1.00 40.36 372 ASP B CA 1
ATOM 2821 C C . ASP B 1 127 ? 22.120 -12.767 -46.393 1.00 47.72 372 ASP B C 1
ATOM 2822 O O . ASP B 1 127 ? 22.620 -11.925 -47.145 1.00 40.97 372 ASP B O 1
ATOM 2827 N N . ASN B 1 128 ? 22.199 -12.699 -45.065 1.00 43.41 373 ASN B N 1
ATOM 2828 C CA . ASN B 1 128 ? 22.892 -11.599 -44.400 1.00 41.35 373 ASN B CA 1
ATOM 2829 C C . ASN B 1 128 ? 23.891 -12.049 -43.326 1.00 39.37 373 ASN B C 1
ATOM 2830 O O . ASN B 1 128 ? 24.397 -11.223 -42.580 1.00 38.02 373 ASN B O 1
ATOM 2835 N N . ARG B 1 129 ? 24.158 -13.355 -43.262 1.00 32.89 374 ARG B N 1
ATOM 2836 C CA . ARG B 1 129 ? 25.149 -13.941 -42.341 1.00 31.30 374 ARG B CA 1
ATOM 2837 C C . ARG B 1 129 ? 24.856 -13.627 -40.879 1.00 29.59 374 ARG B C 1
ATOM 2838 O O . ARG B 1 129 ? 25.689 -13.085 -40.163 1.00 26.93 374 ARG B O 1
ATOM 2846 N N . THR B 1 130 ? 23.641 -13.946 -40.452 1.00 28.26 375 THR B N 1
ATOM 2847 C CA . THR B 1 130 ? 23.241 -13.700 -39.082 1.00 28.13 375 THR B CA 1
ATOM 2848 C C . THR B 1 130 ? 22.784 -15.008 -38.494 1.00 26.79 375 THR B C 1
ATOM 2849 O O . THR B 1 130 ? 22.426 -15.931 -39.228 1.00 26.07 375 THR B O 1
ATOM 2853 N N . VAL B 1 131 ? 22.834 -15.094 -37.172 1.00 25.46 376 VAL B N 1
ATOM 2854 C CA . VAL B 1 131 ? 22.338 -16.263 -36.450 1.00 23.17 376 VAL B CA 1
ATOM 2855 C C . VAL B 1 131 ? 21.300 -15.786 -35.434 1.00 23.55 376 VAL B C 1
ATOM 2856 O O . VAL B 1 131 ? 21.393 -14.667 -34.929 1.00 25.01 376 VAL B O 1
ATOM 2860 N N . PHE B 1 132 ? 20.306 -16.627 -35.158 1.00 25.00 377 PHE B N 1
ATOM 2861 C CA . PHE B 1 132 ? 19.278 -16.307 -34.171 1.00 24.78 377 PHE B CA 1
ATOM 2862 C C . PHE B 1 132 ? 19.888 -16.452 -32.775 1.00 26.10 377 PHE B C 1
ATOM 2863 O O . PHE B 1 132 ? 20.344 -17.522 -32.400 1.00 24.72 377 PHE B O 1
ATOM 2871 N N . PHE B 1 133 ? 19.933 -15.350 -32.028 1.00 25.12 378 PHE B N 1
ATOM 2872 C CA . PHE B 1 133 ? 20.568 -15.320 -30.708 1.00 23.57 378 PHE B CA 1
ATOM 2873 C C . PHE B 1 133 ? 19.791 -14.399 -29.786 1.00 26.65 378 PHE B C 1
ATOM 2874 O O . PHE B 1 133 ? 19.683 -13.214 -30.066 1.00 27.27 378 PHE B O 1
ATOM 2882 N N . GLU B 1 134 ? 19.257 -14.951 -28.695 1.00 31.45 379 GLU B N 1
ATOM 2883 C CA . GLU B 1 134 ? 18.488 -14.189 -27.699 1.00 31.70 379 GLU B CA 1
ATOM 2884 C C . GLU B 1 134 ? 17.357 -13.341 -28.297 1.00 34.56 379 GLU B C 1
ATOM 2885 O O . GLU B 1 134 ? 17.199 -12.165 -27.954 1.00 36.06 379 GLU B O 1
ATOM 2891 N N . GLY B 1 135 ? 16.585 -13.935 -29.204 1.00 33.80 380 GLY B N 1
ATOM 2892 C CA . GLY B 1 135 ? 15.388 -13.276 -29.734 1.00 34.58 380 GLY B CA 1
ATOM 2893 C C . GLY B 1 135 ? 15.499 -12.565 -31.072 1.00 34.46 380 GLY B C 1
ATOM 2894 O O . GLY B 1 135 ? 14.478 -12.277 -31.692 1.00 35.97 380 GLY B O 1
ATOM 2895 N N . LYS B 1 136 ? 16.716 -12.267 -31.528 1.00 29.08 381 LYS B N 1
ATOM 2896 C CA . LYS B 1 136 ? 16.899 -11.561 -32.803 1.00 29.78 381 LYS B CA 1
ATOM 2897 C C . LYS B 1 136 ? 18.075 -12.135 -33.589 1.00 31.75 381 LYS B C 1
ATOM 2898 O O . LYS B 1 136 ? 18.911 -12.865 -33.039 1.00 29.92 381 LYS B O 1
ATOM 2904 N N . TYR B 1 137 ? 18.161 -11.788 -34.870 1.00 29.34 382 TYR B N 1
ATOM 2905 C CA . TYR B 1 137 ? 19.317 -12.189 -35.661 1.00 28.34 382 TYR B CA 1
ATOM 2906 C C . TYR B 1 137 ? 20.467 -11.203 -35.505 1.00 32.14 382 TYR B C 1
ATOM 2907 O O . TYR B 1 137 ? 20.258 -9.984 -35.504 1.00 32.59 382 TYR B O 1
ATOM 2916 N N . GLY B 1 138 ? 21.683 -11.730 -35.374 1.00 28.09 383 GLY B N 1
ATOM 2917 C CA . GLY B 1 138 ? 22.883 -10.881 -35.321 1.00 28.73 383 GLY B CA 1
ATOM 2918 C C . GLY B 1 138 ? 24.062 -11.488 -36.057 1.00 30.75 383 GLY B C 1
ATOM 2919 O O . GLY B 1 138 ? 24.151 -12.702 -36.204 1.00 29.06 383 GLY B O 1
ATOM 2920 N N . GLY B 1 139 ? 24.977 -10.638 -36.510 1.00 27.14 384 GLY B N 1
ATOM 2921 C CA . GLY B 1 139 ? 26.169 -11.090 -37.210 1.00 30.02 384 GLY B CA 1
ATOM 2922 C C . GLY B 1 139 ? 27.244 -11.564 -36.250 1.00 28.99 384 GLY B C 1
ATOM 2923 O O . GLY B 1 139 ? 27.083 -11.494 -35.027 1.00 26.09 384 GLY B O 1
ATOM 2924 N N . MET B 1 140 ? 28.362 -12.034 -36.790 1.00 28.07 385 MET B N 1
ATOM 2925 C CA . MET B 1 140 ? 29.414 -12.530 -35.914 1.00 28.57 385 MET B CA 1
ATOM 2926 C C . MET B 1 140 ? 30.042 -11.451 -35.015 1.00 28.77 385 MET B C 1
ATOM 2927 O O . MET B 1 140 ? 30.641 -11.774 -33.990 1.00 27.00 385 MET B O 1
ATOM 2932 N N . GLU B 1 141 ? 29.877 -10.182 -35.381 1.00 27.38 386 GLU B N 1
ATOM 2933 C CA . GLU B 1 141 ? 30.437 -9.077 -34.586 1.00 30.81 386 GLU B CA 1
ATOM 2934 C C . GLU B 1 141 ? 29.699 -8.886 -33.267 1.00 24.83 386 GLU B C 1
ATOM 2935 O O . GLU B 1 141 ? 30.213 -8.247 -32.356 1.00 26.29 386 GLU B O 1
ATOM 2941 N N . LEU B 1 142 ? 28.507 -9.467 -33.150 1.00 26.01 387 LEU B N 1
ATOM 2942 C CA . LEU B 1 142 ? 27.793 -9.493 -31.869 1.00 28.01 387 LEU B CA 1
ATOM 2943 C C . LEU B 1 142 ? 28.603 -10.152 -30.746 1.00 29.94 387 LEU B C 1
ATOM 2944 O O . LEU B 1 142 ? 28.460 -9.791 -29.566 1.00 26.54 387 LEU B O 1
ATOM 2949 N N . PHE B 1 143 ? 29.458 -11.100 -31.126 1.00 24.53 388 PHE B N 1
ATOM 2950 C CA . PHE B 1 143 ? 30.204 -11.940 -30.179 1.00 24.84 388 PHE B CA 1
ATOM 2951 C C . PHE B 1 143 ? 31.621 -11.467 -29.926 1.00 23.47 388 PHE B C 1
ATOM 2952 O O . PHE B 1 143 ? 32.470 -12.214 -29.416 1.00 25.27 388 PHE B O 1
ATOM 2960 N N . ARG B 1 144 ? 31.885 -10.213 -30.277 1.00 23.71 389 ARG B N 1
ATOM 2961 C CA . ARG B 1 144 ? 33.231 -9.662 -30.194 1.00 25.22 389 ARG B CA 1
ATOM 2962 C C . ARG B 1 144 ? 33.887 -9.839 -28.819 1.00 26.45 389 ARG B C 1
ATOM 2963 O O . ARG B 1 144 ? 35.078 -10.141 -28.731 1.00 24.06 389 ARG B O 1
ATOM 2971 N N . ALA B 1 145 ? 33.121 -9.628 -27.752 1.00 22.90 390 ALA B N 1
ATOM 2972 C CA . ALA B 1 145 ? 33.713 -9.615 -26.410 1.00 25.86 390 ALA B CA 1
ATOM 2973 C C . ALA B 1 145 ? 34.346 -10.940 -25.976 1.00 26.45 390 ALA B C 1
ATOM 2974 O O . ALA B 1 145 ? 35.196 -10.949 -25.091 1.00 28.86 390 ALA B O 1
ATOM 2976 N N . LEU B 1 146 ? 33.924 -12.039 -26.587 1.00 26.46 391 LEU B N 1
ATOM 2977 C CA . LEU B 1 146 ? 34.459 -13.365 -26.284 1.00 27.81 391 LEU B CA 1
ATOM 2978 C C . LEU B 1 146 ? 35.917 -13.521 -26.668 1.00 34.07 391 LEU B C 1
ATOM 2979 O O . LEU B 1 146 ? 36.618 -14.374 -26.113 1.00 33.99 391 LEU B O 1
ATOM 2984 N N . GLY B 1 147 ? 36.361 -12.720 -27.635 1.00 29.66 392 GLY B N 1
ATOM 2985 C CA A GLY B 1 147 ? 37.756 -12.724 -28.059 0.50 29.73 392 GLY B CA 1
ATOM 2986 C CA B GLY B 1 147 ? 37.756 -12.724 -28.059 0.50 29.73 392 GLY B CA 1
ATOM 2987 C C . GLY B 1 147 ? 38.186 -14.007 -28.752 1.00 33.41 392 GLY B C 1
ATOM 2988 O O . GLY B 1 147 ? 39.332 -14.435 -28.637 1.00 38.46 392 GLY B O 1
ATOM 2989 N N . CYS B 1 148 ? 37.268 -14.628 -29.475 1.00 36.38 393 CYS B N 1
ATOM 2990 C CA . CYS B 1 148 ? 37.623 -15.794 -30.277 1.00 43.09 393 CYS B CA 1
ATOM 2991 C C . CYS B 1 148 ? 36.937 -15.702 -31.633 1.00 35.10 393 CYS B C 1
ATOM 2992 O O . CYS B 1 148 ? 36.047 -16.481 -31.950 1.00 34.23 393 CYS B O 1
ATOM 2995 N N . SER B 1 149 ? 37.369 -14.737 -32.438 1.00 34.10 394 SER B N 1
ATOM 2996 C CA . SER B 1 149 ? 36.716 -14.503 -33.723 1.00 37.89 394 SER B CA 1
ATOM 2997 C C . SER B 1 149 ? 37.040 -15.606 -34.738 1.00 35.95 394 SER B C 1
ATOM 2998 O O . SER B 1 149 ? 36.248 -15.848 -35.639 1.00 30.87 394 SER B O 1
ATOM 3001 N N . GLU B 1 150 ? 38.183 -16.273 -34.577 1.00 33.81 395 GLU B N 1
ATOM 3002 C CA . GLU B 1 150 ? 38.532 -17.398 -35.454 1.00 38.56 395 GLU B CA 1
ATOM 3003 C C . GLU B 1 150 ? 37.510 -18.523 -35.322 1.00 35.68 395 GLU B C 1
ATOM 3004 O O . GLU B 1 150 ? 36.983 -19.006 -36.326 1.00 35.49 395 GLU B O 1
ATOM 3010 N N . LEU B 1 151 ? 37.217 -18.916 -34.082 1.00 32.95 396 LEU B N 1
ATOM 3011 C CA . LEU B 1 151 ? 36.188 -19.917 -33.814 1.00 31.27 396 LEU B CA 1
ATOM 3012 C C . LEU B 1 151 ? 34.809 -19.493 -34.304 1.00 30.48 396 LEU B C 1
ATOM 3013 O O . LEU B 1 151 ? 34.131 -20.268 -35.002 1.00 31.83 396 LEU B O 1
ATOM 3018 N N . ILE B 1 152 ? 34.379 -18.284 -33.935 1.00 24.95 397 ILE B N 1
ATOM 3019 C CA . ILE B 1 152 ? 33.050 -17.799 -34.336 1.00 26.46 397 ILE B CA 1
ATOM 3020 C C . ILE B 1 152 ? 32.964 -17.772 -35.853 1.00 26.31 397 ILE B C 1
ATOM 3021 O O . ILE B 1 152 ? 31.955 -18.189 -36.437 1.00 27.61 397 ILE B O 1
ATOM 3026 N N . SER B 1 153 ? 34.030 -17.292 -36.494 1.00 27.13 398 SER B N 1
ATOM 3027 C CA . SER B 1 153 ? 34.077 -17.271 -37.950 1.00 33.97 398 SER B CA 1
ATOM 3028 C C . SER B 1 153 ? 33.909 -18.674 -38.555 1.00 33.38 398 SER B C 1
ATOM 3029 O O . SER B 1 153 ? 33.179 -18.847 -39.526 1.00 29.42 398 SER B O 1
ATOM 3032 N N . SER B 1 154 ? 34.578 -19.661 -37.962 1.00 35.50 399 SER B N 1
ATOM 3033 C CA . SER B 1 154 ? 34.484 -21.058 -38.403 1.00 38.98 399 SER B CA 1
ATOM 3034 C C . SER B 1 154 ? 33.081 -21.627 -38.237 1.00 32.22 399 SER B C 1
ATOM 3035 O O . SER B 1 154 ? 32.602 -22.351 -39.107 1.00 30.59 399 SER B O 1
ATOM 3038 N N . ILE B 1 155 ? 32.428 -21.303 -37.124 1.00 29.10 400 ILE B N 1
ATOM 3039 C CA . ILE B 1 155 ? 31.050 -21.744 -36.889 1.00 27.93 400 ILE B CA 1
ATOM 3040 C C . ILE B 1 155 ? 30.105 -21.132 -37.919 1.00 29.57 400 ILE B C 1
ATOM 3041 O O . ILE B 1 155 ? 29.207 -21.815 -38.422 1.00 26.90 400 ILE B O 1
ATOM 3046 N N . PHE B 1 156 ? 30.318 -19.852 -38.228 1.00 28.45 401 PHE B N 1
ATOM 3047 C CA . PHE B 1 156 ? 29.484 -19.133 -39.191 1.00 26.88 401 PHE B CA 1
ATOM 3048 C C . PHE B 1 156 ? 29.699 -19.675 -40.603 1.00 27.72 401 PHE B C 1
ATOM 3049 O O . PHE B 1 156 ? 28.739 -19.831 -41.362 1.00 29.52 401 PHE B O 1
ATOM 3057 N N . ASP B 1 157 ? 30.956 -19.963 -40.940 1.00 28.66 402 ASP B N 1
ATOM 3058 C CA . ASP B 1 157 ? 31.306 -20.566 -42.239 1.00 34.76 402 ASP B CA 1
ATOM 3059 C C . ASP B 1 157 ? 30.717 -21.965 -42.428 1.00 33.81 402 ASP B C 1
ATOM 3060 O O . ASP B 1 157 ? 30.245 -22.319 -43.518 1.00 34.00 402 ASP B O 1
ATOM 3065 N N . PHE B 1 158 ? 30.769 -22.770 -41.372 1.00 29.63 403 PHE B N 1
ATOM 3066 C CA . PHE B 1 158 ? 30.193 -24.118 -41.416 1.00 28.72 403 PHE B CA 1
ATOM 3067 C C . PHE B 1 158 ? 28.680 -24.050 -41.618 1.00 27.89 403 PHE B C 1
ATOM 3068 O O . PHE B 1 158 ? 28.121 -24.767 -42.462 1.00 27.19 403 PHE B O 1
ATOM 3076 N N . SER B 1 159 ? 28.013 -23.180 -40.858 1.00 26.68 404 SER B N 1
ATOM 3077 C CA . SER B 1 159 ? 26.562 -23.016 -40.986 1.00 22.43 404 SER B CA 1
ATOM 3078 C C . SER B 1 159 ? 26.211 -22.518 -42.362 1.00 23.40 404 SER B C 1
ATOM 3079 O O . SER B 1 159 ? 25.214 -22.962 -42.946 1.00 28.98 404 SER B O 1
ATOM 3082 N N . HIS B 1 160 ? 27.039 -21.621 -42.893 1.00 27.21 405 HIS B N 1
ATOM 3083 C CA . HIS B 1 160 ? 26.827 -21.088 -44.235 1.00 29.88 405 HIS B CA 1
ATOM 3084 C C . HIS B 1 160 ? 26.884 -22.217 -45.272 1.00 29.80 405 HIS B C 1
ATOM 3085 O O . HIS B 1 160 ? 26.036 -22.295 -46.157 1.00 33.47 405 HIS B O 1
ATOM 3092 N N . SER B 1 161 ? 27.869 -23.102 -45.133 1.00 32.50 406 SER B N 1
ATOM 3093 C CA . SER B 1 161 ? 28.027 -24.227 -46.053 1.00 38.15 406 SER B CA 1
ATOM 3094 C C . SER B 1 161 ? 26.883 -25.241 -45.915 1.00 33.12 406 SER B C 1
ATOM 3095 O O . SER B 1 161 ? 26.402 -25.780 -46.911 1.00 35.08 406 SER B O 1
ATOM 3098 N N . LEU B 1 162 ? 26.432 -25.489 -44.691 1.00 29.43 407 LEU B N 1
ATOM 3099 C CA . LEU B 1 162 ? 25.276 -26.353 -44.487 1.00 32.48 407 LEU B CA 1
ATOM 3100 C C . LEU B 1 162 ? 23.979 -25.756 -45.007 1.00 29.60 407 LEU B C 1
ATOM 3101 O O . LEU B 1 162 ? 23.144 -26.499 -45.520 1.00 27.65 407 LEU B O 1
ATOM 3106 N N . SER B 1 163 ? 23.813 -24.432 -44.880 1.00 30.08 408 SER B N 1
ATOM 3107 C CA A SER B 1 163 ? 22.588 -23.744 -45.328 0.50 31.92 408 SER B CA 1
ATOM 3108 C CA B SER B 1 163 ? 22.586 -23.745 -45.323 0.50 31.69 408 SER B CA 1
ATOM 3109 C C . SER B 1 163 ? 22.368 -23.857 -46.827 1.00 30.44 408 SER B C 1
ATOM 3110 O O . SER B 1 163 ? 21.220 -23.854 -47.306 1.00 33.84 408 SER B O 1
ATOM 3115 N N . ALA B 1 164 ? 23.464 -23.948 -47.575 1.00 32.96 409 ALA B N 1
ATOM 3116 C CA . ALA B 1 164 ? 23.395 -24.089 -49.025 1.00 36.95 409 ALA B CA 1
ATOM 3117 C C . ALA B 1 164 ? 22.787 -25.430 -49.456 1.00 35.02 409 ALA B C 1
ATOM 3118 O O . ALA B 1 164 ? 22.392 -25.597 -50.610 1.00 37.31 409 ALA B O 1
ATOM 3120 N N . LEU B 1 165 ? 22.710 -26.384 -48.533 1.00 32.99 410 LEU B N 1
ATOM 3121 C CA . LEU B 1 165 ? 22.103 -27.690 -48.843 1.00 38.46 410 LEU B CA 1
ATOM 3122 C C . LEU B 1 165 ? 20.571 -27.632 -48.807 1.00 35.75 410 LEU B C 1
ATOM 3123 O O . LEU B 1 165 ? 19.897 -28.526 -49.331 1.00 34.42 410 LEU B O 1
ATOM 3128 N N . HIS B 1 166 ? 20.044 -26.586 -48.170 1.00 31.49 411 HIS B N 1
ATOM 3129 C CA . HIS B 1 166 ? 18.614 -26.451 -47.887 1.00 33.95 411 HIS B CA 1
ATOM 3130 C C . HIS B 1 166 ? 18.051 -27.745 -47.281 1.00 31.48 411 HIS B C 1
ATOM 3131 O O . HIS B 1 166 ? 17.064 -28.295 -47.766 1.00 26.25 411 HIS B O 1
ATOM 3138 N N . PHE B 1 167 ? 18.732 -28.248 -46.253 1.00 26.34 412 PHE B N 1
ATOM 3139 C CA . PHE B 1 167 ? 18.289 -29.422 -45.505 1.00 28.12 412 PHE B CA 1
ATOM 3140 C C . PHE B 1 167 ? 16.816 -29.305 -45.160 1.00 30.45 412 PHE B C 1
ATOM 3141 O O . PHE B 1 167 ? 16.391 -28.306 -44.576 1.00 28.44 412 PHE B O 1
ATOM 3149 N N . SER B 1 168 ? 16.050 -30.343 -45.464 1.00 24.77 413 SER B N 1
ATOM 3150 C CA . SER B 1 168 ? 14.702 -30.425 -44.946 1.00 27.19 413 SER B CA 1
ATOM 3151 C C . SER B 1 168 ? 14.757 -30.813 -43.467 1.00 27.97 413 SER B C 1
ATOM 3152 O O . SER B 1 168 ? 15.804 -31.261 -42.963 1.00 25.15 413 SER B O 1
ATOM 3155 N N . GLU B 1 169 ? 13.630 -30.650 -42.781 1.00 24.03 414 GLU B N 1
ATOM 3156 C CA . GLU B 1 169 ? 13.506 -31.058 -41.382 1.00 23.64 414 GLU B CA 1
ATOM 3157 C C . GLU B 1 169 ? 13.865 -32.527 -41.207 1.00 22.19 414 GLU B C 1
ATOM 3158 O O . GLU B 1 169 ? 14.611 -32.882 -40.303 1.00 23.59 414 GLU B O 1
ATOM 3164 N N . ASP B 1 170 ? 13.346 -33.380 -42.089 1.00 21.95 415 ASP B N 1
ATOM 3165 C CA . ASP B 1 170 ? 13.557 -34.809 -41.971 1.00 20.55 415 ASP B CA 1
ATOM 3166 C C . ASP B 1 170 ? 15.000 -35.213 -42.328 1.00 21.68 415 ASP B C 1
ATOM 3167 O O . ASP B 1 170 ? 15.532 -36.171 -41.772 1.00 21.33 415 ASP B O 1
ATOM 3172 N N . GLU B 1 171 ? 15.623 -34.481 -43.242 1.00 20.84 416 GLU B N 1
ATOM 3173 C CA . GLU B 1 171 ? 17.022 -34.734 -43.579 1.00 23.31 416 GLU B CA 1
ATOM 3174 C C . GLU B 1 171 ? 17.917 -34.442 -42.377 1.00 24.53 416 GLU B C 1
ATOM 3175 O O . GLU B 1 171 ? 18.788 -35.240 -42.053 1.00 24.28 416 GLU B O 1
ATOM 3181 N N . ILE B 1 172 ? 17.658 -33.331 -41.698 1.00 20.25 417 ILE B N 1
ATOM 3182 C CA . ILE B 1 172 ? 18.418 -32.976 -40.501 1.00 22.37 417 ILE B CA 1
ATOM 3183 C C . ILE B 1 172 ? 18.225 -34.012 -39.411 1.00 21.95 417 ILE B C 1
ATOM 3184 O O . ILE B 1 172 ? 19.179 -34.355 -38.702 1.00 20.59 417 ILE B O 1
ATOM 3189 N N . ALA B 1 173 ? 16.985 -34.491 -39.271 1.00 22.04 418 ALA B N 1
ATOM 3190 C CA . ALA B 1 173 ? 16.646 -35.502 -38.276 1.00 21.26 418 ALA B CA 1
ATOM 3191 C C . ALA B 1 173 ? 17.465 -36.775 -38.482 1.00 21.91 418 ALA B C 1
ATOM 3192 O O . ALA B 1 173 ? 18.066 -37.299 -37.536 1.00 18.94 418 ALA B O 1
ATOM 3194 N N . LEU B 1 174 ? 17.476 -37.279 -39.711 1.00 19.58 419 LEU B N 1
ATOM 3195 C CA . LEU B 1 174 ? 18.155 -38.537 -39.991 1.00 20.04 419 LEU B CA 1
ATOM 3196 C C . LEU B 1 174 ? 19.669 -38.379 -39.928 1.00 23.31 419 LEU B C 1
ATOM 3197 O O . LEU B 1 174 ? 20.367 -39.249 -39.400 1.00 21.36 419 LEU B O 1
ATOM 3202 N N . TYR B 1 175 ? 20.157 -37.253 -40.438 1.00 21.95 420 TYR B N 1
ATOM 3203 C CA . TYR B 1 175 ? 21.583 -36.954 -40.427 1.00 28.38 420 TYR B CA 1
ATOM 3204 C C . TYR B 1 175 ? 22.119 -36.813 -38.999 1.00 22.75 420 TYR B C 1
ATOM 3205 O O . TYR B 1 175 ? 23.163 -37.385 -38.671 1.00 22.50 420 TYR B O 1
ATOM 3214 N N . THR B 1 176 ? 21.416 -36.055 -38.157 1.00 23.22 421 THR B N 1
ATOM 3215 C CA . THR B 1 176 ? 21.824 -35.919 -36.745 1.00 22.70 421 THR B CA 1
ATOM 3216 C C . THR B 1 176 ? 21.652 -37.195 -35.942 1.00 22.08 421 THR B C 1
ATOM 3217 O O . THR B 1 176 ? 22.443 -37.454 -35.028 1.00 21.62 421 THR B O 1
ATOM 3221 N N . ALA B 1 177 ? 20.653 -38.017 -36.278 1.00 19.32 422 ALA B N 1
ATOM 3222 C CA . ALA B 1 177 ? 20.620 -39.370 -35.694 1.00 18.85 422 ALA B CA 1
ATOM 3223 C C . ALA B 1 177 ? 21.939 -40.116 -35.992 1.00 19.41 422 ALA B C 1
ATOM 3224 O O . ALA B 1 177 ? 22.501 -40.766 -35.111 1.00 20.20 422 ALA B O 1
ATOM 3226 N N . LEU B 1 178 ? 22.448 -39.993 -37.217 1.00 18.88 423 LEU B N 1
ATOM 3227 C CA . LEU B 1 178 ? 23.703 -40.672 -37.584 1.00 23.06 423 LEU B CA 1
ATOM 3228 C C . LEU B 1 178 ? 24.961 -40.053 -36.984 1.00 23.40 423 LEU B C 1
ATOM 3229 O O . LEU B 1 178 ? 25.955 -40.756 -36.768 1.00 26.85 423 LEU B O 1
ATOM 3234 N N . VAL B 1 179 ? 24.931 -38.745 -36.745 1.00 20.55 424 VAL B N 1
ATOM 3235 C CA . VAL B 1 179 ? 26.001 -38.105 -35.970 1.00 25.24 424 VAL B CA 1
ATOM 3236 C C . VAL B 1 179 ? 26.136 -38.785 -34.593 1.00 23.24 424 VAL B C 1
ATOM 3237 O O . VAL B 1 179 ? 27.254 -39.095 -34.134 1.00 26.27 424 VAL B O 1
ATOM 3241 N N . LEU B 1 180 ? 24.999 -39.019 -33.939 1.00 22.85 425 LEU B N 1
ATOM 3242 C CA . LEU B 1 180 ? 24.973 -39.637 -32.617 1.00 19.73 425 LEU B CA 1
ATOM 3243 C C . LEU B 1 180 ? 25.263 -41.129 -32.605 1.00 22.27 425 LEU B C 1
ATOM 3244 O O . LEU B 1 180 ? 26.047 -41.605 -31.762 1.00 24.95 425 LEU B O 1
ATOM 3249 N N . ILE B 1 181 ? 24.610 -41.880 -33.500 1.00 21.21 426 ILE B N 1
ATOM 3250 C CA . ILE B 1 181 ? 24.706 -43.343 -33.460 1.00 25.00 426 ILE B CA 1
ATOM 3251 C C . ILE B 1 181 ? 25.877 -43.783 -34.347 1.00 28.02 426 ILE B C 1
ATOM 3252 O O . ILE B 1 181 ? 25.714 -44.119 -35.527 1.00 27.10 426 ILE B O 1
ATOM 3257 N N . ASN B 1 182 ? 27.064 -43.749 -33.757 1.00 26.80 427 ASN B N 1
ATOM 3258 C CA . ASN B 1 182 ? 28.309 -43.995 -34.464 1.00 28.43 427 ASN B CA 1
ATOM 3259 C C . ASN B 1 182 ? 29.103 -44.981 -33.617 1.00 29.35 427 ASN B C 1
ATOM 3260 O O . ASN B 1 182 ? 29.543 -44.653 -32.518 1.00 30.01 427 ASN B O 1
ATOM 3265 N N . ALA B 1 183 ? 29.245 -46.201 -34.131 1.00 30.25 428 ALA B N 1
ATOM 3266 C CA . ALA B 1 183 ? 29.857 -47.306 -33.398 1.00 35.82 428 ALA B CA 1
ATOM 3267 C C . ALA B 1 183 ? 31.379 -47.253 -33.324 1.00 34.38 428 ALA B C 1
ATOM 3268 O O . ALA B 1 183 ? 31.996 -48.137 -32.737 1.00 36.25 428 ALA B O 1
ATOM 3270 N N . HIS B 1 184 ? 31.974 -46.210 -33.897 1.00 38.81 429 HIS B N 1
ATOM 3271 C CA . HIS B 1 184 ? 33.424 -46.026 -33.837 1.00 45.45 429 HIS B CA 1
ATOM 3272 C C . HIS B 1 184 ? 33.879 -45.206 -32.619 1.00 40.49 429 HIS B C 1
ATOM 3273 O O . HIS B 1 184 ? 35.079 -45.073 -32.381 1.00 39.91 429 HIS B O 1
ATOM 3280 N N . ARG B 1 185 ? 32.927 -44.684 -31.843 1.00 35.90 430 ARG B N 1
ATOM 3281 C CA . ARG B 1 185 ? 33.243 -43.924 -30.627 1.00 36.41 430 ARG B CA 1
ATOM 3282 C C . ARG B 1 185 ? 34.057 -44.792 -29.673 1.00 37.68 430 ARG B C 1
ATOM 3283 O O . ARG B 1 185 ? 33.608 -45.875 -29.290 1.00 37.15 430 ARG B O 1
ATOM 3291 N N . PRO B 1 186 ? 35.266 -44.336 -29.291 1.00 45.85 431 PRO B N 1
ATOM 3292 C CA . PRO B 1 186 ? 36.030 -45.173 -28.365 1.00 49.83 431 PRO B CA 1
ATOM 3293 C C . PRO B 1 186 ? 35.340 -45.292 -27.003 1.00 50.53 431 PRO B C 1
ATOM 3294 O O . PRO B 1 186 ? 34.758 -44.316 -26.516 1.00 50.63 431 PRO B O 1
ATOM 3298 N N . GLY B 1 187 ? 35.381 -46.486 -26.419 1.00 49.02 432 GLY B N 1
ATOM 3299 C CA . GLY B 1 187 ? 34.849 -46.701 -25.078 1.00 51.46 432 GLY B CA 1
ATOM 3300 C C . GLY B 1 187 ? 33.504 -47.404 -25.001 1.00 48.83 432 GLY B C 1
ATOM 3301 O O . GLY B 1 187 ? 33.009 -47.673 -23.907 1.00 42.64 432 GLY B O 1
ATOM 3302 N N . LEU B 1 188 ? 32.911 -47.699 -26.156 1.00 42.43 433 LEU B N 1
ATOM 3303 C CA . LEU B 1 188 ? 31.654 -48.440 -26.207 1.00 39.09 433 LEU B CA 1
ATOM 3304 C C . LEU B 1 188 ? 31.821 -49.870 -25.698 1.00 45.16 433 LEU B C 1
ATOM 3305 O O . LEU B 1 188 ? 32.753 -50.579 -26.090 1.00 46.66 433 LEU B O 1
ATOM 3310 N N . GLN B 1 189 ? 30.915 -50.290 -24.822 1.00 46.63 434 GLN B N 1
ATOM 3311 C CA . GLN B 1 189 ? 30.983 -51.625 -24.240 1.00 49.84 434 GLN B CA 1
ATOM 3312 C C . GLN B 1 189 ? 30.186 -52.643 -25.043 1.00 48.20 434 GLN B C 1
ATOM 3313 O O . GLN B 1 189 ? 30.494 -53.836 -25.013 1.00 50.91 434 GLN B O 1
ATOM 3319 N N . GLU B 1 190 ? 29.164 -52.170 -25.751 1.00 43.75 435 GLU B N 1
ATOM 3320 C CA . GLU B 1 190 ? 28.333 -53.021 -26.603 1.00 46.09 435 GLU B CA 1
ATOM 3321 C C . GLU B 1 190 ? 28.359 -52.494 -28.042 1.00 42.46 435 GLU B C 1
ATOM 3322 O O . GLU B 1 190 ? 27.323 -52.167 -28.619 1.00 42.06 435 GLU B O 1
ATOM 3328 N N . LYS B 1 191 ? 29.566 -52.419 -28.599 1.00 45.48 436 LYS B N 1
ATOM 3329 C CA . LYS B 1 191 ? 29.813 -51.890 -29.944 1.00 44.22 436 LYS B CA 1
ATOM 3330 C C . LYS B 1 191 ? 28.901 -52.522 -31.000 1.00 40.64 436 LYS B C 1
ATOM 3331 O O . LYS B 1 191 ? 28.323 -51.817 -31.832 1.00 36.50 436 LYS B O 1
ATOM 3337 N N . ARG B 1 192 ? 28.768 -53.844 -30.950 1.00 42.47 437 ARG B N 1
ATOM 3338 C CA . ARG B 1 192 ? 27.944 -54.583 -31.904 1.00 43.29 437 ARG B CA 1
ATOM 3339 C C . ARG B 1 192 ? 26.481 -54.129 -31.866 1.00 38.78 437 ARG B C 1
ATOM 3340 O O . ARG B 1 192 ? 25.805 -54.095 -32.900 1.00 35.46 437 ARG B O 1
ATOM 3348 N N . LYS B 1 193 ? 25.993 -53.769 -30.679 1.00 37.43 438 LYS B N 1
ATOM 3349 C CA . LYS B 1 193 ? 24.629 -53.255 -30.561 1.00 37.94 438 LYS B CA 1
ATOM 3350 C C . LYS B 1 193 ? 24.502 -51.872 -31.194 1.00 31.62 438 LYS B C 1
ATOM 3351 O O . LYS B 1 193 ? 23.516 -51.600 -31.879 1.00 33.52 438 LYS B O 1
ATOM 3357 N N . VAL B 1 194 ? 25.493 -51.003 -30.970 1.00 30.10 439 VAL B N 1
ATOM 3358 C CA . VAL B 1 194 ? 25.505 -49.676 -31.603 1.00 28.18 439 VAL B CA 1
ATOM 3359 C C . VAL B 1 194 ? 25.579 -49.836 -33.133 1.00 29.98 439 VAL B C 1
ATOM 3360 O O . VAL B 1 194 ? 24.851 -49.166 -33.872 1.00 25.45 439 VAL B O 1
ATOM 3364 N N . GLU B 1 195 ? 26.430 -50.751 -33.601 1.00 34.34 440 GLU B N 1
ATOM 3365 C CA . GLU B 1 195 ? 26.557 -51.013 -35.047 1.00 31.74 440 GLU B CA 1
ATOM 3366 C C . GLU B 1 195 ? 25.224 -51.309 -35.722 1.00 32.18 440 GLU B C 1
ATOM 3367 O O . GLU B 1 195 ? 24.906 -50.741 -36.786 1.00 28.90 440 GLU B O 1
ATOM 3373 N N . GLN B 1 196 ? 24.445 -52.198 -35.109 1.00 30.88 441 GLN B N 1
ATOM 3374 C CA . GLN B 1 196 ? 23.165 -52.609 -35.678 1.00 36.21 441 GLN B CA 1
ATOM 3375 C C . GLN B 1 196 ? 22.188 -51.455 -35.828 1.00 34.27 441 GLN B C 1
ATOM 3376 O O . GLN B 1 196 ? 21.463 -51.372 -36.838 1.00 26.57 441 GLN B O 1
ATOM 3382 N N . LEU B 1 197 ? 22.176 -50.561 -34.834 1.00 27.65 442 LEU B N 1
ATOM 3383 C CA A LEU B 1 197 ? 21.349 -49.366 -34.897 0.50 27.67 442 LEU B CA 1
ATOM 3384 C CA B LEU B 1 197 ? 21.359 -49.355 -34.892 0.50 29.00 442 LEU B CA 1
ATOM 3385 C C . LEU B 1 197 ? 21.875 -48.417 -35.974 1.00 25.88 442 LEU B C 1
ATOM 3386 O O . LEU B 1 197 ? 21.099 -47.858 -36.744 1.00 23.56 442 LEU B O 1
ATOM 3395 N N . GLN B 1 198 ? 23.194 -48.246 -36.021 1.00 25.20 443 GLN B N 1
ATOM 3396 C CA . GLN B 1 198 ? 23.819 -47.407 -37.019 1.00 26.74 443 GLN B CA 1
ATOM 3397 C C . GLN B 1 198 ? 23.478 -47.863 -38.447 1.00 28.28 443 GLN B C 1
ATOM 3398 O O . GLN B 1 198 ? 23.116 -47.037 -39.296 1.00 25.83 443 GLN B O 1
ATOM 3404 N N . TYR B 1 199 ? 23.591 -49.166 -38.699 1.00 26.38 444 TYR B N 1
ATOM 3405 C CA . TYR B 1 199 ? 23.303 -49.718 -40.035 1.00 27.63 444 TYR B CA 1
ATOM 3406 C C . TYR B 1 199 ? 21.858 -49.497 -40.455 1.00 28.44 444 TYR B C 1
ATOM 3407 O O . TYR B 1 199 ? 21.595 -49.130 -41.602 1.00 28.72 444 TYR B O 1
ATOM 3416 N N . ASN B 1 200 ? 20.927 -49.718 -39.530 1.00 25.59 445 ASN B N 1
ATOM 3417 C CA . ASN B 1 200 ? 19.515 -49.463 -39.803 1.00 30.10 445 ASN B CA 1
ATOM 3418 C C . ASN B 1 200 ? 19.203 -47.994 -40.077 1.00 28.88 445 ASN B C 1
ATOM 3419 O O . ASN B 1 200 ? 18.416 -47.685 -40.975 1.00 24.88 445 ASN B O 1
ATOM 3424 N N . LEU B 1 201 ? 19.820 -47.094 -39.310 1.00 25.90 446 LEU B N 1
ATOM 3425 C CA . LEU B 1 201 ? 19.682 -45.657 -39.551 1.00 23.91 446 LEU B CA 1
ATOM 3426 C C . LEU B 1 201 ? 20.348 -45.226 -40.857 1.00 22.42 446 LEU B C 1
ATOM 3427 O O . LEU B 1 201 ? 19.870 -44.300 -41.513 1.00 26.00 446 LEU B O 1
ATOM 3432 N N . GLU B 1 202 ? 21.447 -45.874 -41.229 1.00 23.05 447 GLU B N 1
ATOM 3433 C CA . GLU B 1 202 ? 22.109 -45.536 -42.484 1.00 26.06 447 GLU B CA 1
ATOM 3434 C C . GLU B 1 202 ? 21.206 -45.907 -43.647 1.00 24.72 447 GLU B C 1
ATOM 3435 O O . GLU B 1 202 ? 21.032 -45.114 -44.570 1.00 26.47 447 GLU B O 1
ATOM 3441 N N . LEU B 1 203 ? 20.621 -47.098 -43.594 1.00 25.35 448 LEU B N 1
ATOM 3442 C CA . LEU B 1 203 ? 19.687 -47.496 -44.648 1.00 30.76 448 LEU B CA 1
ATOM 3443 C C . LEU B 1 203 ? 18.436 -46.608 -44.642 1.00 28.76 448 LEU B C 1
ATOM 3444 O O . LEU B 1 203 ? 17.961 -46.244 -45.714 1.00 24.26 448 LEU B O 1
ATOM 3449 N N . ALA B 1 204 ? 17.930 -46.249 -43.454 1.00 27.87 449 ALA B N 1
ATOM 3450 C CA . ALA B 1 204 ? 16.793 -45.330 -43.330 1.00 27.35 449 ALA B CA 1
ATOM 3451 C C . ALA B 1 204 ? 17.058 -44.011 -44.062 1.00 26.17 449 ALA B C 1
ATOM 3452 O O . ALA B 1 204 ? 16.212 -43.542 -44.821 1.00 23.91 449 ALA B O 1
ATOM 3454 N N . PHE B 1 205 ? 18.244 -43.442 -43.834 1.00 22.82 450 PHE B N 1
ATOM 3455 C CA . PHE B 1 205 ? 18.669 -42.185 -44.461 1.00 23.55 450 PHE B CA 1
ATOM 3456 C C . PHE B 1 205 ? 18.742 -42.321 -45.982 1.00 24.67 450 PHE B C 1
ATOM 3457 O O . PHE B 1 205 ? 18.127 -41.538 -46.701 1.00 24.81 450 PHE B O 1
ATOM 3465 N N . HIS B 1 206 ? 19.464 -43.332 -46.460 1.00 27.61 451 HIS B N 1
ATOM 3466 C CA . HIS B 1 206 ? 19.603 -43.569 -47.889 1.00 26.11 451 HIS B CA 1
ATOM 3467 C C . HIS B 1 206 ? 18.254 -43.785 -48.570 1.00 24.35 451 HIS B C 1
ATOM 3468 O O . HIS B 1 206 ? 17.997 -43.218 -49.623 1.00 25.45 451 HIS B O 1
ATOM 3475 N N . HIS B 1 207 ? 17.416 -44.611 -47.949 1.00 21.75 452 HIS B N 1
ATOM 3476 C CA . HIS B 1 207 ? 16.100 -44.934 -48.463 1.00 29.82 452 HIS B CA 1
ATOM 3477 C C . HIS B 1 207 ? 15.212 -43.693 -48.529 1.00 25.03 452 HIS B C 1
ATOM 3478 O O . HIS B 1 207 ? 14.532 -43.469 -49.525 1.00 25.48 452 HIS B O 1
ATOM 3485 N N . HIS B 1 208 ? 15.235 -42.885 -47.478 1.00 22.05 453 HIS B N 1
ATOM 3486 C CA . HIS B 1 208 ? 14.451 -41.652 -47.485 1.00 26.68 453 HIS B CA 1
ATOM 3487 C C . HIS B 1 208 ? 14.899 -40.647 -48.534 1.00 27.50 453 HIS B C 1
ATOM 3488 O O . HIS B 1 208 ? 14.064 -40.005 -49.172 1.00 24.91 453 HIS B O 1
ATOM 3495 N N . LEU B 1 209 ? 16.211 -40.510 -48.722 1.00 23.59 454 LEU B N 1
ATOM 3496 C CA . LEU B 1 209 ? 16.739 -39.682 -49.818 1.00 25.11 454 LEU B CA 1
ATOM 3497 C C . LEU B 1 209 ? 16.288 -40.157 -51.195 1.00 26.71 454 LEU B C 1
ATOM 3498 O O . LEU B 1 209 ? 16.016 -39.336 -52.089 1.00 28.86 454 LEU B O 1
ATOM 3503 N N . CYS B 1 210 ? 16.210 -41.474 -51.374 1.00 25.29 455 CYS B N 1
ATOM 3504 C CA . CYS B 1 210 ? 15.721 -42.050 -52.631 1.00 28.56 455 CYS B CA 1
ATOM 3505 C C . CYS B 1 210 ? 14.234 -41.771 -52.874 1.00 28.30 455 CYS B C 1
ATOM 3506 O O . CYS B 1 210 ? 13.827 -41.473 -54.003 1.00 29.63 455 CYS B O 1
ATOM 3509 N N . LYS B 1 211 ? 13.430 -41.885 -51.822 1.00 27.75 456 LYS B N 1
ATOM 3510 C CA . LYS B 1 211 ? 11.986 -41.616 -51.911 1.00 33.92 456 LYS B CA 1
ATOM 3511 C C . LYS B 1 211 ? 11.696 -40.138 -52.163 1.00 30.11 456 LYS B C 1
ATOM 3512 O O . LYS B 1 211 ? 10.652 -39.794 -52.703 1.00 39.61 456 LYS B O 1
ATOM 3518 N N . THR B 1 212 ? 12.616 -39.270 -51.754 1.00 24.90 457 THR B N 1
ATOM 3519 C CA . THR B 1 212 ? 12.429 -37.830 -51.919 1.00 27.13 457 THR B CA 1
ATOM 3520 C C . THR B 1 212 ? 13.239 -37.236 -53.093 1.00 26.07 457 THR B C 1
ATOM 3521 O O . THR B 1 212 ? 13.227 -36.033 -53.303 1.00 30.76 457 THR B O 1
ATOM 3525 N N . HIS B 1 213 ? 13.946 -38.088 -53.825 1.00 26.44 458 HIS B N 1
ATOM 3526 C CA . HIS B 1 213 ? 14.808 -37.676 -54.955 1.00 28.50 458 HIS B CA 1
ATOM 3527 C C . HIS B 1 213 ? 15.912 -36.707 -54.520 1.00 26.10 458 HIS B C 1
ATOM 3528 O O . HIS B 1 213 ? 16.292 -35.784 -55.235 1.00 30.51 458 HIS B O 1
ATOM 3535 N N . ARG B 1 214 ? 16.455 -36.983 -53.351 1.00 27.67 459 ARG B N 1
ATOM 3536 C CA . ARG B 1 214 ? 17.456 -36.132 -52.731 1.00 28.73 459 ARG B CA 1
ATOM 3537 C C . ARG B 1 214 ? 18.804 -36.848 -52.517 1.00 26.17 459 ARG B C 1
ATOM 3538 O O . ARG B 1 214 ? 19.613 -36.425 -51.696 1.00 25.82 459 ARG B O 1
ATOM 3546 N N . GLN B 1 215 ? 19.052 -37.904 -53.282 1.00 28.51 460 GLN B N 1
ATOM 3547 C CA . GLN B 1 215 ? 20.336 -38.618 -53.220 1.00 31.91 460 GLN B CA 1
ATOM 3548 C C . GLN B 1 215 ? 21.528 -37.656 -53.417 1.00 32.58 460 GLN B C 1
ATOM 3549 O O . GLN B 1 215 ? 22.606 -37.892 -52.877 1.00 31.70 460 GLN B O 1
ATOM 3555 N N . SER B 1 216 ? 21.312 -36.580 -54.171 1.00 30.76 461 SER B N 1
ATOM 3556 C CA . SER B 1 216 ? 22.328 -35.542 -54.409 1.00 35.15 461 SER B CA 1
ATOM 3557 C C . SER B 1 216 ? 22.978 -34.958 -53.144 1.00 34.39 461 SER B C 1
ATOM 3558 O O . SER B 1 216 ? 24.109 -34.486 -53.197 1.00 41.47 461 SER B O 1
ATOM 3561 N N . ILE B 1 217 ? 22.280 -34.972 -52.014 1.00 33.60 462 ILE B N 1
ATOM 3562 C CA . ILE B 1 217 ? 22.855 -34.353 -50.805 1.00 35.11 462 ILE B CA 1
ATOM 3563 C C . ILE B 1 217 ? 24.006 -35.158 -50.182 1.00 40.38 462 ILE B C 1
ATOM 3564 O O . ILE B 1 217 ? 24.859 -34.584 -49.503 1.00 36.36 462 ILE B O 1
ATOM 3569 N N . LEU B 1 218 ? 24.025 -36.472 -50.436 1.00 34.78 463 LEU B N 1
ATOM 3570 C CA . LEU B 1 218 ? 25.066 -37.376 -49.924 1.00 39.23 463 LEU B CA 1
ATOM 3571 C C . LEU B 1 218 ? 26.492 -36.907 -50.202 1.00 40.75 463 LEU B C 1
ATOM 3572 O O . LEU B 1 218 ? 27.344 -36.971 -49.318 1.00 42.63 463 LEU B O 1
ATOM 3577 N N . ALA B 1 219 ? 26.733 -36.406 -51.409 1.00 39.40 464 ALA B N 1
ATOM 3578 C CA . ALA B 1 219 ? 28.055 -35.909 -51.792 1.00 45.84 464 ALA B CA 1
ATOM 3579 C C . ALA B 1 219 ? 28.332 -34.511 -51.228 1.00 47.93 464 ALA B C 1
ATOM 3580 O O . ALA B 1 219 ? 29.471 -34.038 -51.225 1.00 39.83 464 ALA B O 1
ATOM 3582 N N . LYS B 1 220 ? 27.293 -33.853 -50.731 1.00 44.57 465 LYS B N 1
ATOM 3583 C CA . LYS B 1 220 ? 27.446 -32.484 -50.253 1.00 42.61 465 LYS B CA 1
ATOM 3584 C C . LYS B 1 220 ? 27.568 -32.393 -48.733 1.00 35.85 465 LYS B C 1
ATOM 3585 O O . LYS B 1 220 ? 27.824 -31.320 -48.191 1.00 40.39 465 LYS B O 1
ATOM 3591 N N . LEU B 1 221 ? 27.390 -33.525 -48.050 1.00 37.87 466 LEU B N 1
ATOM 3592 C CA . LEU B 1 221 ? 27.543 -33.582 -46.597 1.00 34.03 466 LEU B CA 1
ATOM 3593 C C . LEU B 1 221 ? 28.985 -33.236 -46.217 1.00 44.69 466 LEU B C 1
ATOM 3594 O O . LEU B 1 221 ? 29.898 -33.496 -47.005 1.00 35.34 466 LEU B O 1
ATOM 3599 N N . PRO B 1 222 ? 29.197 -32.615 -45.034 1.00 35.73 467 PRO B N 1
ATOM 3600 C CA . PRO B 1 222 ? 30.580 -32.226 -44.715 1.00 40.07 467 PRO B CA 1
ATOM 3601 C C . PRO B 1 222 ? 31.544 -33.419 -44.732 1.00 41.90 467 PRO B C 1
ATOM 3602 O O . PRO B 1 222 ? 31.165 -34.517 -44.307 1.00 44.38 467 PRO B O 1
ATOM 3606 N N . PRO B 1 223 ? 32.781 -33.216 -45.240 1.00 43.96 468 PRO B N 1
ATOM 3607 C CA . PRO B 1 223 ? 33.731 -34.326 -45.300 1.00 51.12 468 PRO B CA 1
ATOM 3608 C C . PRO B 1 223 ? 33.970 -34.915 -43.916 1.00 53.78 468 PRO B C 1
ATOM 3609 O O . PRO B 1 223 ? 33.766 -34.224 -42.912 1.00 43.24 468 PRO B O 1
ATOM 3613 N N . LYS B 1 224 ? 34.375 -36.185 -43.874 1.00 61.78 469 LYS B N 1
ATOM 3614 C CA . LYS B 1 224 ? 34.669 -36.874 -42.614 1.00 71.03 469 LYS B CA 1
ATOM 3615 C C . LYS B 1 224 ? 35.711 -36.108 -41.812 1.00 61.60 469 LYS B C 1
ATOM 3616 O O . LYS B 1 224 ? 36.729 -35.677 -42.356 1.00 52.46 469 LYS B O 1
ATOM 3622 N N . GLY B 1 225 ? 35.436 -35.921 -40.525 1.00 57.26 470 GLY B N 1
ATOM 3623 C CA . GLY B 1 225 ? 36.350 -35.202 -39.650 1.00 52.11 470 GLY B CA 1
ATOM 3624 C C . GLY B 1 225 ? 36.056 -33.720 -39.493 1.00 54.54 470 GLY B C 1
ATOM 3625 O O . GLY B 1 225 ? 36.472 -33.125 -38.499 1.00 41.20 470 GLY B O 1
ATOM 3626 N N . LYS B 1 226 ? 35.342 -33.122 -40.453 1.00 43.86 471 LYS B N 1
ATOM 3627 C CA . LYS B 1 226 ? 35.070 -31.674 -40.422 1.00 43.82 471 LYS B CA 1
ATOM 3628 C C . LYS B 1 226 ? 34.315 -31.244 -39.170 1.00 42.90 471 LYS B C 1
ATOM 3629 O O . LYS B 1 226 ? 34.689 -30.267 -38.499 1.00 40.03 471 LYS B O 1
ATOM 3635 N N . LEU B 1 227 ? 33.239 -31.967 -38.878 1.00 33.01 472 LEU B N 1
ATOM 3636 C CA . LEU B 1 227 ? 32.408 -31.704 -37.713 1.00 35.03 472 LEU B CA 1
ATOM 3637 C C . LEU B 1 227 ? 33.178 -31.877 -36.400 1.00 38.82 472 LEU B C 1
ATOM 3638 O O . LEU B 1 227 ? 33.107 -31.015 -35.523 1.00 38.14 472 LEU B O 1
ATOM 3643 N N . ARG B 1 228 ? 33.901 -32.992 -36.279 1.00 41.64 473 ARG B N 1
ATOM 3644 C CA . ARG B 1 228 ? 34.749 -33.277 -35.112 1.00 49.25 473 ARG B CA 1
ATOM 3645 C C . ARG B 1 228 ? 35.809 -32.201 -34.899 1.00 40.24 473 ARG B C 1
ATOM 3646 O O . ARG B 1 228 ? 36.015 -31.752 -33.774 1.00 49.47 473 ARG B O 1
ATOM 3654 N N . SER B 1 229 ? 36.475 -31.796 -35.980 1.00 39.25 474 SER B N 1
ATOM 3655 C CA . SER B 1 229 ? 37.529 -30.785 -35.910 1.00 52.83 474 SER B CA 1
ATOM 3656 C C . SER B 1 229 ? 36.980 -29.471 -35.387 1.00 46.32 474 SER B C 1
ATOM 3657 O O . SER B 1 229 ? 37.601 -28.827 -34.545 1.00 41.27 474 SER B O 1
ATOM 3660 N N . LEU B 1 230 ? 35.805 -29.087 -35.880 1.00 46.39 475 LEU B N 1
ATOM 3661 C CA . LEU B 1 230 ? 35.151 -27.873 -35.433 1.00 39.89 475 LEU B CA 1
ATOM 3662 C C . LEU B 1 230 ? 34.663 -28.031 -33.994 1.00 46.04 475 LEU B C 1
ATOM 3663 O O . LEU B 1 230 ? 34.778 -27.112 -33.191 1.00 39.29 475 LEU B O 1
ATOM 3668 N N . CYS B 1 231 ? 34.136 -29.206 -33.672 1.00 42.01 476 CYS B N 1
ATOM 3669 C CA . CYS B 1 231 ? 33.639 -29.473 -32.333 1.00 44.06 476 CYS B CA 1
ATOM 3670 C C . CYS B 1 231 ? 34.753 -29.448 -31.301 1.00 47.86 476 CYS B C 1
ATOM 3671 O O . CYS B 1 231 ? 34.574 -28.911 -30.210 1.00 44.81 476 CYS B O 1
ATOM 3674 N N . SER B 1 232 ? 35.906 -30.016 -31.660 1.00 51.71 477 SER B N 1
ATOM 3675 C CA . SER B 1 232 ? 37.069 -30.060 -30.773 1.00 52.55 477 SER B CA 1
ATOM 3676 C C . SER B 1 232 ? 37.625 -28.665 -30.455 1.00 61.05 477 SER B C 1
ATOM 3677 O O . SER B 1 232 ? 38.050 -28.399 -29.326 1.00 57.39 477 SER B O 1
ATOM 3680 N N . GLN B 1 233 ? 37.612 -27.781 -31.450 1.00 55.54 478 GLN B N 1
ATOM 3681 C CA . GLN B 1 233 ? 38.064 -26.399 -31.262 1.00 58.00 478 GLN B CA 1
ATOM 3682 C C . GLN B 1 233 ? 37.022 -25.598 -30.482 1.00 51.35 478 GLN B C 1
ATOM 3683 O O . GLN B 1 233 ? 37.359 -24.696 -29.710 1.00 48.37 478 GLN B O 1
ATOM 3689 N N . HIS B 1 234 ? 35.756 -25.958 -30.682 1.00 45.35 479 HIS B N 1
ATOM 3690 C CA . HIS B 1 234 ? 34.636 -25.377 -29.949 1.00 45.20 479 HIS B CA 1
ATOM 3691 C C . HIS B 1 234 ? 34.738 -25.729 -28.464 1.00 51.76 479 HIS B C 1
ATOM 3692 O O . HIS B 1 234 ? 34.807 -24.836 -27.610 1.00 56.33 479 HIS B O 1
ATOM 3699 N N . VAL B 1 235 ? 34.777 -27.031 -28.175 1.00 48.91 480 VAL B N 1
ATOM 3700 C CA . VAL B 1 235 ? 34.866 -27.556 -26.808 1.00 53.43 480 VAL B CA 1
ATOM 3701 C C . VAL B 1 235 ? 36.065 -26.972 -26.051 1.00 54.94 480 VAL B C 1
ATOM 3702 O O . VAL B 1 235 ? 35.948 -26.625 -24.869 1.00 52.03 480 VAL B O 1
ATOM 3706 N N . GLU B 1 236 ? 37.197 -26.841 -26.746 1.00 57.46 481 GLU B N 1
ATOM 3707 C CA . GLU B 1 236 ? 38.415 -26.252 -26.181 1.00 58.09 481 GLU B CA 1
ATOM 3708 C C . GLU B 1 236 ? 38.143 -24.867 -25.580 1.00 55.51 481 GLU B C 1
ATOM 3709 O O . GLU B 1 236 ? 38.538 -24.590 -24.439 1.00 54.10 481 GLU B O 1
ATOM 3715 N N . ARG B 1 237 ? 37.454 -24.014 -26.342 1.00 46.66 482 ARG B N 1
ATOM 3716 C CA . ARG B 1 237 ? 37.139 -22.647 -25.901 1.00 64.88 482 ARG B CA 1
ATOM 3717 C C . ARG B 1 237 ? 36.108 -22.602 -24.779 1.00 58.98 482 ARG B C 1
ATOM 3718 O O . ARG B 1 237 ? 36.123 -21.686 -23.953 1.00 68.68 482 ARG B O 1
ATOM 3726 N N . LEU B 1 238 ? 35.216 -23.589 -24.760 1.00 57.54 483 LEU B N 1
ATOM 3727 C CA . LEU B 1 238 ? 34.184 -23.691 -23.727 1.00 53.82 483 LEU B CA 1
ATOM 3728 C C . LEU B 1 238 ? 34.771 -24.102 -22.379 1.00 51.34 483 LEU B C 1
ATOM 3729 O O . LEU B 1 238 ? 34.376 -23.579 -21.335 1.00 71.94 483 LEU B O 1
ATOM 3734 N N . GLN B 1 239 ? 35.699 -25.054 -22.420 1.00 50.84 484 GLN B N 1
ATOM 3735 C CA . GLN B 1 239 ? 36.388 -25.558 -21.233 1.00 59.95 484 GLN B CA 1
ATOM 3736 C C . GLN B 1 239 ? 37.135 -24.457 -20.474 1.00 70.66 484 GLN B C 1
ATOM 3737 O O . GLN B 1 239 ? 37.040 -24.378 -19.246 1.00 71.98 484 GLN B O 1
ATOM 3743 N N . ILE B 1 240 ? 37.859 -23.611 -21.213 1.00 69.69 485 ILE B N 1
ATOM 3744 C CA . ILE B 1 240 ? 38.636 -22.496 -20.636 1.00 85.40 485 ILE B CA 1
ATOM 3745 C C . ILE B 1 240 ? 37.720 -21.457 -19.964 1.00 84.17 485 ILE B C 1
ATOM 3746 O O . ILE B 1 240 ? 38.139 -20.728 -19.057 1.00 77.78 485 ILE B O 1
ATOM 3751 N N . PHE B 1 241 ? 36.469 -21.407 -20.413 1.00 61.64 486 PHE B N 1
ATOM 3752 C CA . PHE B 1 241 ? 35.458 -20.551 -19.819 1.00 61.32 486 PHE B CA 1
ATOM 3753 C C . PHE B 1 241 ? 34.739 -21.281 -18.677 1.00 51.85 486 PHE B C 1
ATOM 3754 O O . PHE B 1 241 ? 34.594 -20.741 -17.570 1.00 50.14 486 PHE B O 1
ATOM 3762 N N . VAL C 2 1 ? 32.275 -32.592 -23.953 1.00 64.20 480 VAL P N 1
ATOM 3763 C CA . VAL C 2 1 ? 31.252 -32.657 -22.860 1.00 62.21 480 VAL P CA 1
ATOM 3764 C C . VAL C 2 1 ? 31.599 -33.804 -21.910 1.00 62.37 480 VAL P C 1
ATOM 3765 O O . VAL C 2 1 ? 31.847 -34.931 -22.349 1.00 63.87 480 VAL P O 1
ATOM 3769 N N . GLU C 2 2 ? 31.614 -33.514 -20.612 1.00 60.96 481 GLU P N 1
ATOM 3770 C CA . GLU C 2 2 ? 32.009 -34.504 -19.605 1.00 57.28 481 GLU P CA 1
ATOM 3771 C C . GLU C 2 2 ? 30.888 -35.490 -19.247 1.00 51.43 481 GLU P C 1
ATOM 3772 O O . GLU C 2 2 ? 29.698 -35.151 -19.333 1.00 46.14 481 GLU P O 1
ATOM 3778 N N . ARG C 2 3 ? 31.286 -36.706 -18.859 1.00 49.59 482 ARG P N 1
ATOM 3779 C CA . ARG C 2 3 ? 30.364 -37.814 -18.545 1.00 47.62 482 ARG P CA 1
ATOM 3780 C C . ARG C 2 3 ? 29.232 -37.434 -17.586 1.00 45.64 482 ARG P C 1
ATOM 3781 O O . ARG C 2 3 ? 28.064 -37.738 -17.853 1.00 38.09 482 ARG P O 1
ATOM 3789 N N . LEU C 2 4 ? 29.592 -36.783 -16.475 1.00 42.87 483 LEU P N 1
ATOM 3790 C CA . LEU C 2 4 ? 28.626 -36.346 -15.453 1.00 44.77 483 LEU P CA 1
ATOM 3791 C C . LEU C 2 4 ? 27.517 -35.448 -16.026 1.00 42.63 483 LEU P C 1
ATOM 3792 O O . LEU C 2 4 ? 26.328 -35.695 -15.791 1.00 40.73 483 LEU P O 1
ATOM 3797 N N . GLN C 2 5 ? 27.910 -34.432 -16.794 1.00 42.32 484 GLN P N 1
ATOM 3798 C CA A GLN C 2 5 ? 26.951 -33.518 -17.421 0.50 43.24 484 GLN P CA 1
ATOM 3799 C CA B GLN C 2 5 ? 26.949 -33.524 -17.423 0.50 43.25 484 GLN P CA 1
ATOM 3800 C C . GLN C 2 5 ? 25.983 -34.295 -18.321 1.00 40.95 484 GLN P C 1
ATOM 3801 O O . GLN C 2 5 ? 24.769 -34.042 -18.313 1.00 36.19 484 GLN P O 1
ATOM 3812 N N . ILE C 2 6 ? 26.524 -35.241 -19.090 1.00 40.82 485 ILE P N 1
ATOM 3813 C CA . ILE C 2 6 ? 25.697 -36.081 -19.952 1.00 40.70 485 ILE P CA 1
ATOM 3814 C C . ILE C 2 6 ? 24.798 -36.968 -19.093 1.00 40.09 485 ILE P C 1
ATOM 3815 O O . ILE C 2 6 ? 23.614 -37.152 -19.406 1.00 43.56 485 ILE P O 1
ATOM 3820 N N . PHE C 2 7 ? 25.340 -37.494 -17.998 1.00 40.87 486 PHE P N 1
ATOM 3821 C CA . PHE C 2 7 ? 24.501 -38.253 -17.083 1.00 45.65 486 PHE P CA 1
ATOM 3822 C C . PHE C 2 7 ? 23.308 -37.413 -16.626 1.00 45.22 486 PHE P C 1
ATOM 3823 O O . PHE C 2 7 ? 22.173 -37.887 -16.672 1.00 40.96 486 PHE P O 1
ATOM 3831 N N . GLN C 2 8 ? 23.597 -36.176 -16.198 1.00 40.27 487 GLN P N 1
ATOM 3832 C CA . GLN C 2 8 ? 22.604 -35.210 -15.711 1.00 44.04 487 GLN P CA 1
ATOM 3833 C C . GLN C 2 8 ? 21.510 -34.919 -16.745 1.00 43.54 487 GLN P C 1
ATOM 3834 O O . GLN C 2 8 ? 20.322 -34.869 -16.407 1.00 42.22 487 GLN P O 1
ATOM 3840 N N . HIS C 2 9 ? 21.918 -34.700 -17.994 1.00 36.59 488 HIS P N 1
ATOM 3841 C CA . HIS C 2 9 ? 20.961 -34.507 -19.086 1.00 38.90 488 HIS P CA 1
ATOM 3842 C C . HIS C 2 9 ? 20.048 -35.739 -19.207 1.00 37.88 488 HIS P C 1
ATOM 3843 O O . HIS C 2 9 ? 18.827 -35.614 -19.308 1.00 38.52 488 HIS P O 1
ATOM 3850 N N . LEU C 2 10 ? 20.659 -36.923 -19.185 1.00 39.20 489 LEU P N 1
ATOM 3851 C CA . LEU C 2 10 ? 19.943 -38.185 -19.322 1.00 41.40 489 LEU P CA 1
ATOM 3852 C C . LEU C 2 10 ? 18.960 -38.418 -18.177 1.00 45.28 489 LEU P C 1
ATOM 3853 O O . LEU C 2 10 ? 17.801 -38.782 -18.410 1.00 41.82 489 LEU P O 1
ATOM 3858 N N . HIS C 2 11 ? 19.427 -38.207 -16.945 1.00 43.48 490 HIS P N 1
ATOM 3859 C CA . HIS C 2 11 ? 18.611 -38.494 -15.756 1.00 44.09 490 HIS P CA 1
ATOM 3860 C C . HIS C 2 11 ? 18.569 -37.283 -14.817 1.00 40.01 490 HIS P C 1
ATOM 3861 O O . HIS C 2 11 ? 19.273 -37.247 -13.807 1.00 37.95 490 HIS P O 1
ATOM 3868 N N . PRO C 2 12 ? 17.740 -36.285 -15.157 1.00 39.72 491 PRO P N 1
ATOM 3869 C CA . PRO C 2 12 ? 17.637 -35.082 -14.328 1.00 43.55 491 PRO P CA 1
ATOM 3870 C C . PRO C 2 12 ? 16.954 -35.309 -12.965 1.00 45.89 491 PRO P C 1
ATOM 3871 O O . PRO C 2 12 ? 17.142 -34.510 -12.049 1.00 46.66 491 PRO P O 1
ATOM 3875 N N . ILE C 2 13 ? 16.182 -36.388 -12.831 1.00 47.44 492 ILE P N 1
ATOM 3876 C CA . ILE C 2 13 ? 15.586 -36.756 -11.541 1.00 57.96 492 ILE P CA 1
ATOM 3877 C C . ILE C 2 13 ? 16.249 -38.012 -10.979 1.00 63.52 492 ILE P C 1
ATOM 3878 O O . ILE C 2 13 ? 17.058 -37.931 -10.057 1.00 62.01 492 ILE P O 1
#

InterPro domains:
  IPR000536 Nuclear hormone receptor, ligand-binding domain [PF00104] (321-486)
  IPR000536 Nuclear hormone receptor, ligand-binding domain [PS51843] (269-508)
  IPR000536 Nuclear hormone receptor, ligand-binding domain [SM00430] (322-476)
  IPR001628 Zinc finger, nuclear hormone receptor-type [PF00105] (30-98)
  IPR001628 Zinc finger, nuclear hormone receptor-type [PR00047] (31-47)
  IPR001628 Zinc finger, nuclear hormone receptor-type [PR00047] (47-62)
  IPR001628 Zinc finger, nuclear hormone receptor-type [PR00047] (80-88)
  IPR001628 Zinc finger, nuclear hormone receptor-type [PR00047] (88-96)
  IPR001628 Zinc finger, nuclear hormone receptor-type [PS00031] (31-57)
  IPR001628 Zinc finger, nuclear hormone receptor-type [PS51030] (28-103)
  IPR001628 Zinc finger, nuclear hormone receptor-type [SM00399] (28-99)
  IPR001723 Nuclear hormone receptor [PR00398] (92-102)
  IPR001723 Nuclear hormone receptor [PR00398] (323-344)
  IPR001723 Nuclear hormone receptor [PR00398] (344-360)
  IPR001723 Nuclear hormone receptor [PR00398] (410-425)
  IPR001723 Nuclear hormone receptor [PR00398] (464-481)
  IPR003079 Nuclear receptor ROR [PR01293] (255-276)
  IPR003079 Nuclear receptor ROR [PR01293] (279-292)
  IPR003079 Nuclear receptor ROR [PR01293] (300-317)
  IPR003079 Nuclear receptor ROR [PR01293] (375-392)

CATH classification: 1.10.565.10

Nearest PDB structures (foldseek):
  5apk-assembly1_B  TM=1.002E+00  e=2.151E-32  Homo sapiens
  6cn6-assembly1_A  TM=9.982E-01  e=3.614E-31  Homo sapiens
  6bn6-assembly1_A  TM=9.823E-01  e=2.600E-31  Homo sapiens
  4qm0-assembly2_C  TM=1.003E+00  e=1.413E-30  Homo sapiens
  7kxf-assembly1_A  TM=9.811E-01  e=3.448E-31  Homo sapiens

GO terms:
  GO:1990837 sequence-specific double-stranded DNA binding (F, IDA)
  GO:0000978 RNA polymerase II cis-regulatory region sequence-specific DNA binding (F, IDA)
  GO:0001227 DNA-binding transcription repressor activity, RNA polymerase II-specific (F, IDA)
  GO:0000122 negative regulation of transcription by RNA polymerase II (P, IDA)
  GO:0098531 ligand-modulated transcription factor activity (F, IDA)
  GO:0008142 oxysterol binding (F, IDA)
  GO:0005634 nucleus (C, IDA)
  GO:0036315 cellular response to sterol (P, IDA)
  GO:0005634 nucleus (C, EXP)
  GO:0005515 protein binding (F, IPI)
  GO:0004879 nuclear receptor activity (F, TAS)
  GO:0005654 nucleoplasm (C, TAS)
  GO:0016604 nuclear body (C, IDA)

Secondary structure (DSSP, 8-state):
--HHHHHHHHHHHHHHHHHH-SS-HHHHHHGGG-B--HHHHHHHHHS-HHHHHHHHHHHHHHHHHHHHHHHHHSTTGGGS-HHHHHHHHHHHHHHHHHHHGGGGEETTTTEEEETTEEE-GGGGGGG--HHHHHHHHHHHHHHHTTT--HHHHHHHHHHHH--TTSTT-S-HHHHHHHHHHHHHHHHHHHHHTT-GGGGGGSPPHHHHHHHHHHHHHHHHHHHHH---------/-HHHHHHHHHHHHHHHHHH-SS-HHHHHHGGG-B--HHHHHHHHHS-HHHHHHHHHHHHHHHHHHHHHHHHTSTTTTTS-HHHHHHHHHHHHHHHHHHHGGGGEETTTTEEEETTEEE-GGGGGGGS-HHHHHHHHHHHHHHHTTT--HHHHHHHHHHHH--TTSTT-SSHHHHHHHHHHHHHHHHHHHHHTT-GGGGGGSPPTTHHHHHHHHHHHHHHH-/--HHHHHHHH---